Protein AF-A0A943PST2-F1 (afdb_monomer)

Solvent-accessible surface area (backbone atoms only — not comparable to full-atom values): 28999 Å² total; per-residue (Å²): 143,70,75,73,58,58,58,50,50,53,55,52,50,64,72,76,53,78,81,48,77,66,76,72,55,79,81,73,74,93,65,94,68,77,93,74,81,66,88,48,48,6,62,93,48,73,35,78,47,81,49,86,45,69,42,80,35,50,28,64,46,59,39,78,97,78,42,80,51,25,25,21,29,31,30,19,24,73,52,20,34,25,42,39,39,29,70,20,40,35,39,33,35,71,34,88,84,61,71,88,46,56,31,43,26,41,30,37,31,29,59,52,6,37,38,42,40,34,28,60,31,37,38,39,54,38,77,42,66,59,64,27,21,41,29,46,33,39,31,32,32,13,44,36,41,33,49,28,29,42,33,42,39,45,38,20,41,37,10,42,37,27,51,38,40,23,26,56,54,5,39,38,38,31,64,25,34,38,47,39,35,41,41,25,44,51,7,40,34,38,36,37,30,28,23,48,28,4,26,41,40,31,54,25,38,34,39,40,39,39,36,21,33,43,18,37,43,29,44,34,32,33,42,64,5,65,66,14,37,39,38,33,56,20,39,39,38,40,39,40,38,46,21,50,74,21,59,41,54,38,30,42,30,38,33,18,25,10,38,38,40,34,50,18,37,37,39,40,40,39,39,37,35,19,49,64,20,71,38,55,31,27,52,32,37,30,41,40,48,77,82,56,95,36,50,10,38,41,39,39,50,9,58,40,37,37,42,36,39,38,34,78,15,59,13,52,22,42,36,42,28,36,35,14,27,6,27,68,9,32,34,38,40,61,19,48,34,38,40,39,40,40,39,29,49,24,32,45,30,41,34,46,34,38,14,22,29,43,3,29,39,39,35,37,70,79,16,36,39,40,36,39,36,36,36,51,17,78,44,68,82,16,40,30,26,34,33,38,25,29,55,36,100,44,19,14,3,24,36,41,34,35,14,30,36,41,32,36,15,39,24,42,18,6,38,6,22,26,32,39,32,43,28,55,81,78,40,80,46,76,86,32,18,38,37,38,34,48,26,38,37,38,29,40,11,25,6,66,60,15,30,5,28,28,34,41,19,23,14,62,43,8,34,37,40,33,50,20,38,34,39,32,40,10,36,10,14,53,22,6,32,15,36,36,13,24,41,19,0,28,38,37,38,41,13,44,41,36,38,28,32,6,31,7,77,62,14,34,3,29,10,31,37,9,36,16,70,52,34,40,25,36,7,29,35,37,39,37,36,98,73,10,46,40,36,39,28,26,5,37,7,29,26,45,6,22,16,35,38,22,36,16,43,65,26,80,70,80,64,69,76,21,21,6,26,38,41,35,29,24,43,31,34,40,29,42,16,30,7,60,69,26,44,6,25,25,33,37,23,22,21,65,41,85,76,82,84,53,76,69,49,32,5,33,37,41,36,56,19,53,34,35,40,32,40,20,38,31,73,33,89,89,24,10,30,21,37,37,27,30,21,39,1,31,39,39,38,60,25,25,38,38,28,39,13,61,29,22,32,39,32,14,21,62,8,38,38,40,33,14,86,83,37,81,38,54,80,44,69,50,41,41,78,41,69,47,73,45,70,91,85,68,63,46,54,45,52,52,47,75,48,79,42,68,57,83,78,80,76,81,129

Mean predicted aligned error: 7.19 Å

Radius of gyration: 32.2 Å; Cα contacts (8 Å, |Δi|>4): 2619; chains: 1; bounding box: 85×55×104 Å

Foldseek 3Di:
DPPVVVVVVVVVVVVPDPPDCVVVVPPPPPDDDDDDPDQAEAEPAAHEEEEAEEAEFEFDDADPVPDRLETERHEYEQQHEYHAEYAAEYEYEYDPPRPPHQETEHYEYYHAYEYEHEYAAYEYDEEEEDAYAYEDYAEYNYEAHYRYEYEYEHYYAAYEYEDAHWEQLYEHEAQEEYHYEYYYANYEYAYAEYAHQGEAEYQEEYAYEYEYAAHEYEQHYAENNQAYEYYYNEEYHYEYEYHQQYAEEYEDEEWELYEYEDQAEYHHEYEAAYQAYAHEYEDAHFDYAPPDPGETEYEDNHQEYETEYEYPYAYAYAYEYHEFAAPPTEYEAEHQEYEFEYAHLHYQEAENEEFEHAGEYEYDANHEYEEHAEHAHPDQNREYEDYEWQYDPQFITYYYYQYEYEYEFEYAHHEWEHYHQYHEARHPDLQHREAEDNEEYHYHTEYNEYEYEYYEFEDQSHEYEAEAAYAFATEEAAEWEFYEWEQQHEYEHAHQHYHFETAYNHYEWEREEQEHPQHQANTEYEAHDPNHAEHEFYWEYQEETERYYFEAAAHPDDHRPFGGEYEYAHQEYEFHWEYEHAATEHYAFENHAQDDPDPRRGHEYEARHQYYEHAFDYNDPPRTEYAHWEQQTEYYHQHAYATHTQANYEYFRATEYAYNVVQPHHYHRNHHHDLDDDCVPRNTGSDYYHHDRHNDDPPDD

Structure (mmCIF, N/CA/C/O backbone):
data_AF-A0A943PST2-F1
#
_entry.id   AF-A0A943PST2-F1
#
loop_
_atom_site.group_PDB
_atom_site.id
_atom_site.type_symbol
_atom_site.label_atom_id
_atom_site.label_alt_id
_atom_site.label_comp_id
_atom_site.label_asym_id
_atom_site.label_entity_id
_atom_site.label_seq_id
_atom_site.pdbx_PDB_ins_code
_atom_site.Cartn_x
_atom_site.Cartn_y
_atom_site.Cartn_z
_atom_site.occupancy
_atom_site.B_iso_or_equiv
_atom_site.auth_seq_id
_atom_site.auth_comp_id
_atom_site.auth_asym_id
_atom_site.auth_atom_id
_atom_site.pdbx_PDB_model_num
ATOM 1 N N . MET A 1 1 ? 41.204 11.199 16.533 1.00 46.84 1 MET A N 1
ATOM 2 C CA . MET A 1 1 ? 39.914 11.048 15.817 1.00 46.84 1 MET A CA 1
ATOM 3 C C . MET A 1 1 ? 39.869 11.779 14.454 1.00 46.84 1 MET A C 1
ATOM 5 O O . MET A 1 1 ? 38.798 12.165 14.018 1.00 46.84 1 MET A O 1
ATOM 9 N N . LYS A 1 2 ? 41.003 11.948 13.743 1.00 39.62 2 LYS A N 1
ATOM 10 C CA . LYS A 1 2 ? 41.051 12.544 12.382 1.00 39.62 2 LYS A CA 1
ATOM 11 C C . LYS A 1 2 ? 41.578 11.593 11.293 1.00 39.62 2 LYS A C 1
ATOM 13 O O . LYS A 1 2 ? 41.374 11.854 10.119 1.00 39.62 2 LYS A O 1
ATOM 18 N N . HIS A 1 3 ? 42.189 10.465 11.665 1.00 40.97 3 HIS A N 1
ATOM 19 C CA . HIS A 1 3 ? 42.867 9.571 10.715 1.00 40.97 3 HIS A CA 1
ATOM 20 C C . HIS A 1 3 ? 41.954 8.500 10.073 1.00 40.97 3 HIS A C 1
ATOM 22 O O . HIS A 1 3 ? 42.287 7.950 9.032 1.00 40.97 3 HIS A O 1
ATOM 28 N N . ASN A 1 4 ? 40.760 8.256 10.632 1.00 44.34 4 ASN A N 1
ATOM 29 C CA . ASN A 1 4 ? 39.828 7.227 10.134 1.00 44.34 4 ASN A CA 1
ATOM 30 C C . ASN A 1 4 ? 38.747 7.758 9.172 1.00 44.34 4 ASN A C 1
ATOM 32 O O . ASN A 1 4 ? 38.025 6.970 8.569 1.00 44.34 4 ASN A O 1
ATOM 36 N N . ILE A 1 5 ? 38.637 9.080 9.004 1.00 47.91 5 ILE A N 1
ATOM 37 C CA . ILE A 1 5 ? 37.681 9.699 8.068 1.00 47.91 5 ILE A CA 1
ATOM 38 C C . ILE A 1 5 ? 38.309 9.824 6.672 1.00 47.91 5 ILE A C 1
ATOM 40 O O . ILE A 1 5 ? 37.651 9.573 5.665 1.00 47.91 5 ILE A O 1
ATOM 44 N N . GLU A 1 6 ? 39.611 10.107 6.599 1.00 39.59 6 GLU A N 1
ATOM 45 C CA . GLU A 1 6 ? 40.331 10.282 5.333 1.00 39.59 6 GLU A CA 1
ATOM 46 C C . GLU A 1 6 ? 40.478 8.974 4.536 1.00 39.59 6 GLU A C 1
ATOM 48 O O . GLU A 1 6 ? 40.394 8.975 3.308 1.00 39.59 6 GLU A O 1
ATOM 53 N N . SER A 1 7 ? 40.647 7.841 5.225 1.00 44.50 7 SER A N 1
ATOM 54 C CA . SER A 1 7 ? 40.729 6.519 4.594 1.00 44.50 7 SER A CA 1
ATOM 55 C C . SER A 1 7 ? 39.366 6.025 4.097 1.00 44.50 7 SER A C 1
ATOM 57 O O . SER A 1 7 ? 39.300 5.363 3.061 1.00 44.50 7 SER A O 1
ATOM 59 N N . SER A 1 8 ? 38.271 6.408 4.764 1.00 51.62 8 SER A N 1
ATOM 60 C CA . SER A 1 8 ? 36.902 6.105 4.329 1.00 51.62 8 SER A CA 1
ATOM 61 C C . SER A 1 8 ? 36.482 6.963 3.129 1.00 51.62 8 SER A C 1
ATOM 63 O O . SER A 1 8 ? 35.953 6.434 2.152 1.00 51.62 8 SER A O 1
ATOM 65 N N . LEU A 1 9 ? 36.827 8.257 3.127 1.00 43.56 9 LEU A N 1
ATOM 66 C CA . LEU A 1 9 ? 36.549 9.167 2.010 1.00 43.56 9 LEU A CA 1
ATOM 67 C C . LEU A 1 9 ? 37.374 8.812 0.759 1.00 43.56 9 LEU A C 1
ATOM 69 O O . LEU A 1 9 ? 36.840 8.798 -0.347 1.00 43.56 9 LEU A O 1
ATOM 73 N N . LYS A 1 10 ? 38.648 8.414 0.919 1.00 45.69 10 LYS A N 1
ATOM 74 C CA . LYS A 1 10 ? 39.479 7.886 -0.183 1.00 45.69 10 LYS A CA 1
ATOM 75 C C . LYS A 1 10 ? 38.981 6.532 -0.703 1.00 45.69 10 LYS A C 1
ATOM 77 O O . LYS A 1 10 ? 39.106 6.270 -1.897 1.00 45.69 10 LYS A O 1
ATOM 82 N N . ARG A 1 11 ? 38.388 5.683 0.148 1.00 49.38 11 ARG A N 1
ATOM 83 C CA . ARG A 1 11 ? 37.755 4.416 -0.272 1.00 49.38 11 ARG A CA 1
ATOM 84 C C . ARG A 1 11 ? 36.423 4.643 -0.998 1.00 49.38 11 ARG A C 1
ATOM 86 O O . ARG A 1 11 ? 36.105 3.884 -1.907 1.00 49.38 11 ARG A O 1
ATOM 93 N N . PHE A 1 12 ? 35.688 5.695 -0.634 1.00 41.00 12 PHE A N 1
ATOM 94 C CA . PHE A 1 12 ? 34.451 6.121 -1.294 1.00 41.00 12 PHE A CA 1
ATOM 95 C C . PHE A 1 12 ? 34.726 6.778 -2.660 1.00 41.00 12 PHE A C 1
ATOM 97 O O . PHE A 1 12 ? 34.128 6.392 -3.660 1.00 41.00 12 PHE A O 1
ATOM 104 N N . LEU A 1 13 ? 35.718 7.673 -2.744 1.00 43.53 13 LEU A N 1
ATOM 105 C CA . LEU A 1 13 ? 36.118 8.334 -3.994 1.00 43.53 13 LEU A CA 1
ATOM 106 C C . LEU A 1 13 ? 36.767 7.370 -5.004 1.00 43.53 13 LEU A C 1
ATOM 108 O O . LEU A 1 13 ? 36.491 7.464 -6.196 1.00 43.53 13 LEU A O 1
ATOM 112 N N . LYS A 1 14 ? 37.546 6.375 -4.550 1.00 43.94 14 LYS A N 1
ATOM 113 C CA . LYS A 1 14 ? 38.119 5.336 -5.434 1.00 43.94 14 LYS A CA 1
ATOM 114 C C . LYS A 1 14 ? 37.090 4.359 -6.018 1.00 43.94 14 LYS A C 1
ATOM 116 O O . LYS A 1 14 ? 37.432 3.631 -6.944 1.00 43.94 14 LYS A O 1
ATOM 121 N N . ARG A 1 15 ? 35.859 4.314 -5.492 1.00 45.72 15 ARG A N 1
ATOM 122 C CA . ARG A 1 15 ? 34.777 3.467 -6.028 1.00 45.72 15 ARG A CA 1
ATOM 123 C C . ARG A 1 15 ? 33.836 4.195 -6.992 1.00 45.72 15 ARG A C 1
ATOM 125 O O . ARG A 1 15 ? 33.179 3.510 -7.759 1.00 45.72 15 ARG A O 1
ATOM 132 N N . LYS A 1 16 ? 33.792 5.535 -6.991 1.00 40.50 16 LYS A N 1
ATOM 133 C CA . LYS A 1 16 ? 32.900 6.326 -7.868 1.00 40.50 16 LYS A CA 1
ATOM 134 C C . LYS A 1 16 ? 33.600 7.172 -8.931 1.00 40.50 16 LYS A C 1
ATOM 136 O O . LYS A 1 16 ? 32.932 7.837 -9.708 1.00 40.50 16 LYS A O 1
ATOM 141 N N . VAL A 1 17 ? 34.926 7.127 -9.009 1.00 38.25 17 VAL A N 1
ATOM 142 C CA . VAL A 1 17 ? 35.676 7.773 -10.089 1.00 38.25 17 VAL A CA 1
ATOM 143 C C . VAL A 1 17 ? 36.703 6.781 -10.621 1.00 38.25 17 VAL A C 1
ATOM 145 O O . VAL A 1 17 ? 37.873 6.789 -10.237 1.00 38.25 17 VAL A O 1
ATOM 148 N N . LYS A 1 18 ? 36.259 5.883 -11.505 1.00 35.84 18 LYS A N 1
ATOM 149 C CA . LYS A 1 18 ? 37.167 5.303 -12.493 1.00 35.84 18 LYS A CA 1
ATOM 150 C C . LYS A 1 18 ? 37.301 6.345 -13.599 1.00 35.84 18 LYS A C 1
ATOM 152 O O . LYS A 1 18 ? 36.542 6.323 -14.557 1.00 35.84 18 LYS A O 1
ATOM 157 N N . ILE A 1 19 ? 38.278 7.242 -13.479 1.00 39.84 19 ILE A N 1
ATOM 158 C CA . ILE A 1 19 ? 38.891 7.787 -14.694 1.00 39.84 19 ILE A CA 1
ATOM 159 C C . ILE A 1 19 ? 39.623 6.588 -15.293 1.00 39.84 19 ILE A C 1
ATOM 161 O O . ILE A 1 19 ? 40.726 6.238 -14.874 1.00 39.84 19 ILE A O 1
ATOM 165 N N . THR A 1 20 ? 38.934 5.849 -16.158 1.00 38.41 20 THR A N 1
ATOM 166 C CA . THR A 1 20 ? 39.547 4.789 -16.946 1.00 38.41 20 THR A CA 1
ATOM 167 C C . THR A 1 20 ? 40.618 5.430 -17.819 1.00 38.41 20 THR A C 1
ATOM 169 O O . THR A 1 20 ? 40.486 6.571 -18.260 1.00 38.41 20 THR A O 1
ATOM 172 N N . MET A 1 21 ? 41.699 4.699 -18.083 1.00 30.50 21 MET A N 1
ATOM 173 C CA . MET A 1 21 ? 42.796 5.153 -18.947 1.00 30.50 21 MET 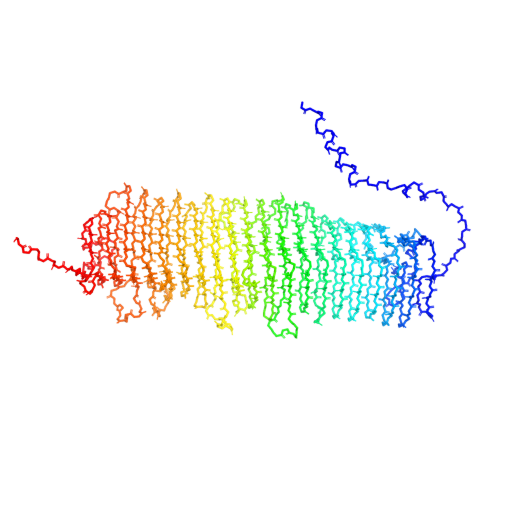A CA 1
ATOM 174 C C . MET A 1 21 ? 42.312 5.601 -20.348 1.00 30.50 21 MET A C 1
ATOM 176 O O . MET A 1 21 ? 43.048 6.285 -21.050 1.00 30.50 21 MET A O 1
ATOM 180 N N . GLY A 1 22 ? 41.066 5.281 -20.729 1.00 38.69 22 GLY A N 1
ATOM 181 C CA . GLY A 1 22 ? 40.376 5.812 -21.908 1.00 38.69 22 GLY A CA 1
ATOM 182 C C . GLY A 1 22 ? 40.150 7.332 -21.892 1.00 38.69 22 GLY A C 1
ATOM 183 O O . GLY A 1 22 ? 40.214 7.950 -22.949 1.00 38.69 22 GLY A O 1
ATOM 184 N N . PHE A 1 23 ? 40.017 7.972 -20.721 1.00 37.16 23 PHE A N 1
ATOM 185 C CA . PHE A 1 23 ? 39.870 9.436 -20.623 1.00 37.16 23 PHE A CA 1
ATOM 186 C C . PHE A 1 23 ? 41.143 10.190 -21.055 1.00 37.16 23 PHE A C 1
ATOM 188 O O . PHE A 1 23 ? 41.085 11.355 -21.436 1.00 37.16 23 PHE A O 1
ATOM 195 N N . VAL A 1 24 ? 42.305 9.525 -21.030 1.00 32.44 24 VAL A N 1
ATOM 196 C CA . VAL A 1 24 ? 43.597 10.108 -21.437 1.00 32.44 24 VAL A CA 1
ATOM 197 C C . VAL A 1 24 ? 43.930 9.811 -22.909 1.00 32.44 24 VAL A C 1
ATOM 199 O O . VAL A 1 24 ? 44.801 10.461 -23.481 1.00 32.44 24 VAL A O 1
ATOM 202 N N . VAL A 1 25 ? 43.208 8.904 -23.579 1.00 38.59 25 VAL A N 1
ATOM 203 C CA . VAL A 1 25 ? 43.474 8.541 -24.989 1.00 38.59 25 VAL A CA 1
ATOM 204 C C . VAL A 1 25 ? 42.583 9.303 -25.986 1.00 38.59 25 VAL A C 1
ATOM 206 O O . VAL A 1 25 ? 42.890 9.348 -27.174 1.00 38.59 25 VAL A O 1
ATOM 209 N N . ALA A 1 26 ? 41.558 10.026 -25.528 1.00 38.25 26 ALA A N 1
ATOM 210 C CA . ALA A 1 26 ? 40.689 10.825 -26.402 1.00 38.25 26 ALA A CA 1
ATOM 211 C C . ALA A 1 26 ? 41.362 12.063 -27.047 1.00 38.25 26 ALA A C 1
ATOM 213 O O . ALA A 1 26 ? 40.758 12.700 -27.906 1.00 38.25 26 ALA A O 1
ATOM 214 N N . PHE A 1 27 ? 42.609 12.402 -26.689 1.00 37.66 27 PHE A N 1
ATOM 215 C CA . PHE A 1 27 ? 43.310 13.584 -27.220 1.00 37.66 27 PHE A CA 1
ATOM 216 C C . PHE A 1 27 ? 44.485 13.308 -28.172 1.00 37.66 27 PHE A C 1
ATOM 218 O O . PHE A 1 27 ? 45.153 14.256 -28.579 1.00 37.66 27 PHE A O 1
ATOM 225 N N . LEU A 1 28 ? 44.739 12.061 -28.591 1.00 35.50 28 LEU A N 1
ATOM 226 C CA . LEU A 1 28 ? 45.884 11.745 -29.464 1.00 35.50 28 LEU A CA 1
ATOM 227 C C . LEU A 1 28 ? 45.579 10.732 -30.579 1.00 35.50 28 LEU A C 1
ATOM 229 O O . LEU A 1 28 ? 46.338 9.796 -30.804 1.00 35.50 28 LEU A O 1
ATOM 233 N N . ILE A 1 29 ? 44.509 10.960 -31.346 1.00 43.06 29 ILE A N 1
ATOM 234 C CA . ILE A 1 29 ? 44.388 10.408 -32.707 1.00 43.06 29 ILE A CA 1
ATOM 235 C C . ILE A 1 29 ? 43.911 11.521 -33.650 1.00 43.06 29 ILE A C 1
ATOM 237 O O . ILE A 1 29 ? 42.763 11.566 -34.079 1.00 43.06 29 ILE A O 1
ATOM 241 N N . THR A 1 30 ? 44.812 12.440 -34.006 1.00 40.12 30 THR A N 1
ATOM 242 C CA . THR A 1 30 ? 44.698 13.190 -35.268 1.00 40.12 30 THR A CA 1
ATOM 243 C C . THR A 1 30 ? 45.254 12.317 -36.388 1.00 40.12 30 THR A C 1
ATOM 245 O O . THR A 1 30 ? 46.334 12.562 -36.920 1.00 40.12 30 THR A O 1
ATOM 248 N N . GLY A 1 31 ? 44.535 11.240 -36.683 1.00 34.22 31 GLY A N 1
ATOM 249 C CA . GLY A 1 31 ? 44.651 10.511 -37.935 1.00 34.22 31 GLY A CA 1
ATOM 250 C C . GLY A 1 31 ? 43.497 10.947 -38.822 1.00 34.22 31 GLY A C 1
ATOM 251 O O . GLY A 1 31 ? 42.341 10.702 -38.493 1.00 34.22 31 GLY A O 1
ATOM 252 N N . THR A 1 32 ? 43.800 11.638 -39.914 1.00 39.03 32 THR A N 1
ATOM 253 C CA . THR A 1 32 ? 42.862 11.940 -40.996 1.00 39.03 32 THR A CA 1
ATOM 254 C C . THR A 1 32 ? 42.313 10.630 -41.562 1.00 39.03 32 THR A C 1
ATOM 256 O O . THR A 1 32 ? 42.963 9.974 -42.371 1.00 39.03 32 THR A O 1
ATOM 259 N N . VAL A 1 33 ? 41.112 10.247 -41.132 1.00 36.50 33 VAL A N 1
ATOM 260 C CA . VAL A 1 33 ? 40.301 9.210 -41.776 1.00 36.50 33 VAL A CA 1
ATOM 261 C C . VAL A 1 33 ? 39.181 9.937 -42.506 1.00 36.50 33 VAL A C 1
ATOM 263 O O . VAL A 1 33 ? 38.533 10.814 -41.933 1.00 36.50 33 VAL A O 1
ATOM 266 N N . GLY A 1 34 ? 39.035 9.642 -43.797 1.00 29.72 34 GLY A N 1
ATOM 267 C CA . GLY A 1 34 ? 38.039 10.257 -44.665 1.00 29.72 34 GLY A CA 1
ATOM 268 C C . GLY A 1 34 ? 36.630 10.165 -44.083 1.00 29.72 34 GLY A C 1
ATOM 269 O O . GLY A 1 34 ? 36.307 9.238 -43.344 1.00 29.72 34 GLY A O 1
ATOM 270 N N . PHE A 1 35 ? 35.807 11.154 -44.422 1.00 37.34 35 PHE A N 1
ATOM 271 C CA . PHE A 1 35 ? 34.372 11.144 -44.169 1.00 37.34 35 PHE A CA 1
ATOM 272 C C . PHE A 1 35 ? 33.778 9.822 -44.685 1.00 37.34 35 PHE A C 1
ATOM 274 O O . PHE A 1 35 ? 33.760 9.599 -45.894 1.00 37.34 35 PHE A O 1
ATOM 281 N N . ALA A 1 36 ? 33.346 8.940 -43.783 1.00 35.25 36 ALA A N 1
ATOM 282 C CA . ALA A 1 36 ? 32.638 7.714 -44.129 1.00 35.25 36 ALA A CA 1
ATOM 283 C C . ALA A 1 36 ? 31.144 7.929 -43.861 1.00 35.25 36 ALA A C 1
ATOM 285 O O . ALA A 1 36 ? 30.720 8.072 -42.714 1.00 35.25 36 ALA A O 1
ATOM 286 N N . GLU A 1 37 ? 30.356 8.006 -44.930 1.00 39.44 37 GLU A N 1
ATOM 287 C CA . GLU A 1 37 ? 28.913 7.786 -44.876 1.00 39.44 37 GLU A CA 1
ATOM 288 C C . GLU A 1 37 ? 28.615 6.376 -44.320 1.00 39.44 37 GLU A C 1
ATOM 290 O O . GLU A 1 37 ? 29.196 5.399 -44.776 1.00 39.44 37 GLU A O 1
ATOM 295 N N . ALA A 1 38 ? 27.659 6.274 -43.390 1.00 53.97 38 ALA A N 1
ATOM 296 C CA . ALA A 1 38 ? 26.745 5.134 -43.216 1.00 53.97 38 ALA A CA 1
ATOM 297 C C . ALA A 1 38 ? 27.306 3.699 -43.003 1.00 53.97 38 ALA A C 1
ATOM 299 O O . ALA A 1 38 ? 26.662 2.738 -43.420 1.00 53.97 38 ALA A O 1
ATOM 300 N N . ASP A 1 39 ? 28.426 3.492 -42.299 1.00 75.25 39 ASP A N 1
ATOM 301 C CA . ASP A 1 39 ? 28.937 2.120 -42.058 1.00 75.25 39 ASP A CA 1
ATOM 302 C C . ASP A 1 39 ? 28.045 1.253 -41.138 1.00 75.25 39 ASP A C 1
ATOM 304 O O . ASP A 1 39 ? 28.097 0.025 -41.202 1.00 75.25 39 ASP A O 1
ATOM 308 N N . TYR A 1 40 ? 27.213 1.867 -40.288 1.00 91.38 40 TYR A N 1
ATOM 309 C CA . TYR A 1 40 ? 26.384 1.162 -39.294 1.00 91.38 40 TYR A CA 1
ATOM 310 C C . TYR A 1 40 ? 24.897 1.539 -39.372 1.00 91.38 40 TYR A C 1
ATOM 312 O O . TYR A 1 40 ? 24.183 1.454 -38.371 1.00 91.38 40 TYR A O 1
ATOM 320 N N . TYR A 1 41 ? 24.424 1.983 -40.541 1.00 93.12 41 TYR A N 1
ATOM 321 C CA . TYR A 1 41 ? 23.032 2.390 -40.734 1.00 93.12 41 TYR A CA 1
ATOM 322 C C . TYR A 1 41 ? 22.409 1.775 -41.994 1.00 93.12 41 TYR A C 1
ATOM 324 O O . TYR A 1 41 ? 22.777 2.130 -43.113 1.00 93.12 41 TYR A O 1
ATOM 332 N N . ALA A 1 42 ? 21.457 0.855 -41.819 1.00 92.69 42 ALA A N 1
ATOM 333 C CA . ALA A 1 42 ? 20.779 0.166 -42.919 1.00 92.69 42 ALA A CA 1
ATOM 334 C C . ALA A 1 42 ? 19.481 0.883 -43.321 1.00 92.69 42 ALA A C 1
ATOM 336 O O . ALA A 1 42 ? 18.453 0.758 -42.658 1.00 92.69 42 ALA A O 1
ATOM 337 N N . LYS A 1 43 ? 19.528 1.642 -44.418 1.00 88.44 43 LYS A N 1
ATOM 338 C CA . LYS A 1 43 ? 18.377 2.410 -44.925 1.00 88.44 43 LYS A CA 1
ATOM 339 C C . LYS A 1 43 ? 17.922 2.002 -46.321 1.00 88.44 43 LYS A C 1
ATOM 341 O O . LYS A 1 43 ? 16.727 1.863 -46.549 1.00 88.44 43 LYS A O 1
ATOM 346 N N . ASP A 1 44 ? 18.869 1.906 -47.249 1.00 87.50 44 ASP A N 1
ATOM 347 C CA . ASP A 1 44 ? 18.600 1.615 -48.666 1.00 87.50 44 ASP A CA 1
ATOM 348 C C . ASP A 1 44 ? 19.050 0.196 -49.053 1.00 87.50 44 ASP A C 1
ATOM 350 O O . ASP A 1 44 ? 18.790 -0.284 -50.156 1.00 87.50 44 ASP A O 1
ATOM 354 N N . LYS A 1 45 ? 19.793 -0.452 -48.153 1.00 90.25 45 LYS A N 1
ATOM 355 C CA . LYS A 1 45 ? 20.334 -1.801 -48.281 1.00 90.25 45 LYS A CA 1
ATOM 356 C C . LYS A 1 45 ? 20.596 -2.376 -46.895 1.00 90.25 45 LYS A C 1
ATOM 358 O O . LYS A 1 45 ? 20.771 -1.625 -45.933 1.00 90.25 45 LYS A O 1
ATOM 363 N N . GLU A 1 46 ? 20.714 -3.695 -46.842 1.00 95.19 46 GLU A N 1
ATOM 364 C CA . GLU A 1 46 ? 21.159 -4.392 -45.639 1.00 95.19 46 GLU A CA 1
ATOM 365 C C . GLU A 1 46 ? 22.606 -4.029 -45.301 1.00 95.19 46 GLU A C 1
ATOM 367 O O . GLU A 1 46 ? 23.444 -3.834 -46.189 1.00 95.19 46 GLU A O 1
ATOM 372 N N . VAL A 1 47 ? 22.898 -3.968 -44.004 1.00 95.12 47 VAL A N 1
ATOM 373 C CA . VAL A 1 47 ? 24.244 -3.749 -43.475 1.00 95.12 47 VAL A CA 1
ATOM 374 C C . VAL A 1 47 ? 24.658 -4.980 -42.683 1.00 95.12 47 VAL A C 1
ATOM 376 O O . VAL A 1 47 ? 23.975 -5.396 -41.751 1.00 95.12 47 VAL A O 1
ATOM 379 N N . SER A 1 48 ? 25.802 -5.556 -43.035 1.00 95.38 48 SER A N 1
ATOM 380 C CA . SER A 1 48 ? 26.423 -6.643 -42.282 1.00 95.38 48 SER A CA 1
ATOM 381 C C . SER A 1 48 ? 27.870 -6.276 -41.997 1.00 95.38 48 SER A C 1
ATOM 383 O O . SER A 1 48 ? 28.640 -6.029 -42.925 1.00 95.38 48 SER A O 1
ATOM 385 N N . VAL A 1 49 ? 28.232 -6.225 -40.719 1.00 94.12 49 VAL A N 1
ATOM 386 C CA . VAL A 1 49 ? 29.572 -5.864 -40.260 1.00 94.12 49 VAL A CA 1
ATOM 387 C C . VAL A 1 49 ? 30.055 -6.898 -39.256 1.00 94.12 49 VAL A C 1
ATOM 389 O O . VAL A 1 49 ? 29.386 -7.168 -38.261 1.00 94.12 49 VAL A O 1
ATOM 392 N N . GLU A 1 50 ? 31.247 -7.435 -39.497 1.00 95.31 50 GLU A N 1
ATOM 393 C CA . GLU A 1 50 ? 31.934 -8.352 -38.594 1.00 95.31 50 GLU A CA 1
ATOM 394 C C . GLU A 1 50 ? 33.356 -7.841 -38.337 1.00 95.31 50 GLU A C 1
ATOM 396 O O . GLU A 1 50 ? 34.110 -7.582 -39.278 1.00 95.31 50 GLU A O 1
ATOM 401 N N . LYS A 1 51 ? 33.712 -7.646 -37.064 1.00 92.81 51 LYS A N 1
ATOM 402 C CA . LYS A 1 51 ? 35.029 -7.156 -36.634 1.00 92.81 51 LYS A CA 1
ATOM 403 C C . LYS A 1 51 ? 35.559 -7.954 -35.445 1.00 92.81 51 LYS A C 1
ATOM 405 O O . LYS A 1 51 ? 34.804 -8.568 -34.702 1.00 92.81 51 LYS A O 1
ATOM 410 N N . ALA A 1 52 ? 36.871 -7.923 -35.245 1.00 94.00 52 ALA A N 1
ATOM 411 C CA . ALA A 1 52 ? 37.536 -8.558 -34.105 1.00 94.00 52 ALA A CA 1
ATOM 412 C C . ALA A 1 52 ? 38.246 -7.523 -33.207 1.00 94.00 52 ALA A C 1
ATOM 414 O O . ALA A 1 52 ? 39.317 -7.782 -32.664 1.00 94.00 52 ALA A O 1
ATOM 415 N N . GLU A 1 53 ? 37.681 -6.318 -33.111 1.00 93.06 53 GLU A N 1
ATOM 416 C CA . GLU A 1 53 ? 38.272 -5.147 -32.452 1.00 93.06 53 GLU A CA 1
ATOM 417 C C . GLU A 1 53 ? 37.191 -4.226 -31.872 1.00 93.06 53 GLU A C 1
ATOM 419 O O . GLU A 1 53 ? 36.006 -4.355 -32.194 1.00 93.06 53 GLU A O 1
ATOM 424 N N . ASP A 1 54 ? 37.596 -3.273 -31.034 1.00 94.50 54 ASP A N 1
ATOM 425 C CA . ASP A 1 54 ? 36.688 -2.247 -30.525 1.00 94.50 54 ASP A CA 1
ATOM 426 C C . ASP A 1 54 ? 36.167 -1.353 -31.663 1.00 94.50 54 ASP A C 1
ATOM 428 O O . ASP A 1 54 ? 36.902 -0.956 -32.569 1.00 94.50 54 ASP A O 1
ATOM 432 N N . ILE A 1 55 ? 34.887 -0.993 -31.592 1.00 95.19 55 ILE A N 1
ATOM 433 C CA . ILE A 1 55 ? 34.220 -0.094 -32.535 1.00 95.19 55 ILE A CA 1
ATOM 434 C C . ILE A 1 55 ? 33.892 1.209 -31.817 1.00 95.19 55 ILE A C 1
ATOM 436 O O . ILE A 1 55 ? 33.253 1.197 -30.771 1.00 95.19 55 ILE A O 1
ATOM 440 N N . THR A 1 56 ? 34.249 2.344 -32.414 1.00 94.56 56 THR A N 1
ATOM 441 C CA . THR A 1 56 ? 33.734 3.655 -31.994 1.00 94.56 56 THR A CA 1
ATOM 442 C C . THR A 1 56 ? 32.685 4.116 -32.997 1.00 94.56 56 THR A C 1
ATOM 444 O O . THR A 1 56 ? 33.020 4.451 -34.134 1.00 94.56 56 THR A O 1
ATOM 447 N N . ALA A 1 57 ? 31.420 4.129 -32.581 1.00 93.81 57 ALA A N 1
ATOM 448 C CA . ALA A 1 57 ? 30.291 4.556 -33.398 1.00 93.81 57 ALA A CA 1
ATOM 449 C C . ALA A 1 57 ? 29.882 5.984 -33.002 1.00 93.81 57 ALA A C 1
ATOM 451 O O . ALA A 1 57 ? 29.555 6.260 -31.847 1.00 93.81 57 ALA A O 1
ATOM 452 N N . LYS A 1 58 ? 29.937 6.911 -33.961 1.00 93.69 58 LYS A N 1
ATOM 453 C CA . LYS A 1 58 ? 29.618 8.326 -33.736 1.00 93.69 58 LYS A CA 1
ATOM 454 C C . LYS A 1 58 ? 28.152 8.604 -34.036 1.00 93.69 58 LYS A C 1
ATOM 456 O O . LYS A 1 58 ? 27.655 8.197 -35.080 1.00 93.69 58 LYS A O 1
ATOM 461 N N . VAL A 1 59 ? 27.478 9.346 -33.161 1.00 93.69 59 VAL A N 1
ATOM 462 C CA . VAL A 1 59 ? 26.080 9.750 -33.367 1.00 93.69 59 VAL A CA 1
ATOM 463 C C . VAL A 1 59 ? 26.012 10.907 -34.367 1.00 93.69 59 VAL A C 1
ATOM 465 O O . VAL A 1 59 ? 26.045 12.068 -33.968 1.00 93.69 59 VAL A O 1
ATOM 468 N N . ASN A 1 60 ? 25.953 10.598 -35.664 1.00 91.19 60 ASN A N 1
ATOM 469 C CA . ASN A 1 60 ? 25.963 11.594 -36.747 1.00 91.19 60 ASN A CA 1
ATOM 470 C C . ASN A 1 60 ? 25.094 11.246 -37.964 1.00 91.19 60 ASN A C 1
ATOM 472 O O . ASN A 1 60 ? 25.022 12.035 -38.905 1.00 91.19 60 ASN A O 1
ATOM 476 N N . THR A 1 61 ? 24.407 10.103 -37.949 1.00 88.81 61 THR A N 1
ATOM 477 C CA . THR A 1 61 ? 23.574 9.674 -39.077 1.00 88.81 61 THR A CA 1
ATOM 478 C C . THR A 1 61 ? 22.128 10.117 -38.871 1.00 88.81 61 THR A C 1
ATOM 480 O O . THR A 1 61 ? 21.501 9.714 -37.893 1.00 88.81 61 THR A O 1
ATOM 483 N N . SER A 1 62 ? 21.588 10.953 -39.765 1.00 86.62 62 SER A N 1
ATOM 484 C CA . SER A 1 62 ? 20.200 11.433 -39.679 1.00 86.62 62 SER A CA 1
ATOM 485 C C . SER A 1 62 ? 19.185 10.295 -39.835 1.00 86.62 62 SER A C 1
ATOM 487 O O . SER A 1 62 ? 19.235 9.543 -40.806 1.00 86.62 62 SER A O 1
ATOM 489 N N . VAL A 1 63 ? 18.222 10.212 -38.914 1.00 81.88 63 VAL A N 1
ATOM 490 C CA . VAL A 1 63 ? 17.150 9.203 -38.920 1.00 81.88 63 VAL A CA 1
ATOM 491 C C . VAL A 1 63 ? 15.998 9.681 -39.791 1.00 81.88 63 VAL A C 1
ATOM 493 O O . VAL A 1 63 ? 15.192 10.520 -39.376 1.00 81.88 63 VAL A O 1
ATOM 496 N N . SER A 1 64 ? 15.917 9.163 -41.014 1.00 71.75 64 SER A N 1
ATOM 497 C CA . SER A 1 64 ? 15.046 9.762 -42.024 1.00 71.75 64 SER A CA 1
ATOM 498 C C . SER A 1 64 ? 13.562 9.434 -41.840 1.00 71.75 64 SER A C 1
ATOM 500 O O . SER A 1 64 ? 12.717 10.255 -42.189 1.00 71.75 64 SER A O 1
ATOM 502 N N . ALA A 1 65 ? 13.239 8.306 -41.201 1.00 70.56 65 ALA A N 1
ATOM 503 C CA . ALA A 1 65 ? 11.869 7.925 -40.855 1.00 70.56 65 ALA A CA 1
ATOM 504 C C . ALA A 1 65 ? 11.254 8.717 -39.678 1.00 70.56 65 ALA A C 1
ATOM 506 O O . ALA A 1 65 ? 10.077 8.538 -39.375 1.00 70.56 65 ALA A O 1
ATOM 507 N N . GLU A 1 66 ? 12.017 9.585 -39.004 1.00 74.81 66 GLU A N 1
ATOM 508 C CA . GLU A 1 66 ? 11.500 10.439 -37.929 1.00 74.81 66 GLU A CA 1
ATOM 509 C C . GLU A 1 66 ? 11.552 11.942 -38.273 1.00 74.81 66 GLU A C 1
ATOM 511 O O . GLU A 1 66 ? 10.509 12.574 -38.428 1.00 74.81 66 GLU A O 1
ATOM 516 N N . ASN A 1 67 ? 12.753 12.540 -38.317 1.00 73.12 67 ASN A N 1
ATOM 517 C CA . ASN A 1 67 ? 12.996 13.950 -38.658 1.00 73.12 67 ASN A CA 1
ATOM 518 C C . ASN A 1 67 ? 14.499 14.174 -38.927 1.00 73.12 67 ASN A C 1
ATOM 520 O O . ASN A 1 67 ? 15.344 13.576 -38.263 1.00 73.12 67 ASN A O 1
ATOM 524 N N . ASN A 1 68 ? 14.847 15.109 -39.815 1.00 78.06 68 ASN A N 1
ATOM 525 C CA . ASN A 1 68 ? 16.228 15.355 -40.253 1.00 78.06 68 ASN A CA 1
ATOM 526 C C . ASN A 1 68 ? 17.174 15.852 -39.139 1.00 78.06 68 ASN A C 1
ATOM 528 O O . ASN A 1 68 ? 18.387 15.705 -39.267 1.00 78.06 68 ASN A O 1
ATOM 532 N N . ASN A 1 69 ? 16.640 16.389 -38.033 1.00 87.56 69 ASN A N 1
ATOM 533 C CA . ASN A 1 69 ? 17.422 16.866 -36.879 1.00 87.56 69 ASN A CA 1
ATOM 534 C C . ASN A 1 69 ? 17.550 15.823 -35.752 1.00 87.56 69 ASN A C 1
ATOM 536 O O . ASN A 1 69 ? 17.761 16.181 -34.588 1.00 87.56 69 ASN A O 1
ATOM 540 N N . ARG A 1 70 ? 17.387 14.537 -36.071 1.00 93.12 70 ARG A N 1
ATOM 541 C CA . ARG A 1 70 ? 17.551 13.420 -35.136 1.00 93.12 70 ARG A CA 1
ATOM 542 C C . ARG A 1 70 ? 18.629 12.495 -35.660 1.00 93.12 70 ARG A C 1
ATOM 544 O O . ARG A 1 70 ? 18.590 12.128 -36.829 1.00 93.12 70 ARG A O 1
ATOM 551 N N . PHE A 1 71 ? 19.575 12.132 -34.805 1.00 94.56 71 PHE A N 1
ATOM 552 C CA . PHE A 1 71 ? 20.791 11.449 -35.237 1.00 94.56 71 PHE A CA 1
ATOM 553 C C . PHE A 1 71 ? 21.007 10.161 -34.462 1.00 94.56 71 PHE A C 1
ATOM 555 O O . PHE A 1 71 ? 20.680 10.090 -33.279 1.00 94.56 71 PHE A O 1
ATOM 562 N N . THR A 1 72 ? 21.576 9.160 -35.122 1.00 95.56 72 THR A N 1
ATOM 563 C CA . THR A 1 72 ? 21.935 7.874 -34.528 1.00 95.56 72 THR A CA 1
ATOM 564 C C . THR A 1 72 ? 23.388 7.499 -34.806 1.00 95.56 72 THR A C 1
ATOM 566 O O . THR A 1 72 ? 23.986 8.016 -35.754 1.00 95.56 72 THR A O 1
ATOM 569 N N . ALA A 1 73 ? 23.955 6.619 -33.975 1.00 95.75 73 ALA A N 1
ATOM 570 C CA . ALA A 1 73 ? 25.234 5.970 -34.254 1.00 95.75 73 ALA A CA 1
ATOM 571 C C . ALA A 1 73 ? 25.065 4.633 -34.990 1.00 95.75 73 ALA A C 1
ATOM 573 O O . ALA A 1 73 ? 25.867 4.316 -35.865 1.00 95.75 73 ALA A O 1
ATOM 574 N N . ILE A 1 74 ? 24.038 3.853 -34.640 1.00 96.75 74 ILE A N 1
ATOM 575 C CA . ILE A 1 74 ? 23.758 2.533 -35.217 1.00 96.75 74 ILE A CA 1
ATOM 576 C C . ILE A 1 74 ? 22.262 2.435 -35.497 1.00 96.75 74 ILE A C 1
ATOM 578 O O . ILE A 1 74 ? 21.448 2.746 -34.630 1.00 96.75 74 ILE A O 1
ATOM 582 N N . GLY A 1 75 ? 21.861 1.939 -36.662 1.00 95.62 75 GLY A N 1
ATOM 583 C CA . GLY A 1 75 ? 20.439 1.726 -36.878 1.00 95.62 75 GLY A CA 1
ATOM 584 C C . GLY A 1 75 ? 20.037 1.063 -38.176 1.00 95.62 75 GLY A C 1
ATOM 585 O O . GLY A 1 75 ? 20.865 0.676 -38.994 1.00 95.62 75 GLY A O 1
ATOM 586 N N . ALA A 1 76 ? 18.731 0.932 -38.343 1.00 95.62 76 ALA A N 1
ATOM 587 C CA . ALA A 1 76 ? 18.110 0.489 -39.575 1.00 95.62 76 ALA A CA 1
ATOM 588 C C . ALA A 1 76 ? 16.675 1.010 -39.673 1.00 95.62 76 ALA A C 1
ATOM 590 O O . ALA A 1 76 ? 16.011 1.244 -38.660 1.00 95.62 76 ALA A O 1
ATOM 591 N N . GLU A 1 77 ? 16.187 1.182 -40.896 1.00 94.00 77 GLU A N 1
ATOM 592 C CA . GLU A 1 77 ? 14.823 1.632 -41.150 1.00 94.00 77 GLU A CA 1
ATOM 593 C C . GLU A 1 77 ? 14.191 0.974 -42.385 1.00 94.00 77 GLU A C 1
ATOM 595 O O . GLU A 1 77 ? 14.860 0.311 -43.176 1.00 94.00 77 GLU A O 1
ATOM 600 N N . ASN A 1 78 ? 12.881 1.159 -42.567 1.00 91.06 78 ASN A N 1
ATOM 601 C CA . ASN A 1 78 ? 12.147 0.742 -43.769 1.00 91.06 78 ASN A CA 1
ATOM 602 C C . ASN A 1 78 ? 12.288 -0.754 -44.099 1.00 91.06 78 ASN A C 1
ATOM 604 O O . ASN A 1 78 ? 12.498 -1.118 -45.255 1.00 91.06 78 ASN A O 1
ATOM 608 N N . LYS A 1 79 ? 12.142 -1.621 -43.088 1.00 94.44 79 LYS A N 1
ATOM 609 C CA . LYS A 1 79 ? 12.252 -3.091 -43.190 1.00 94.44 79 LYS A CA 1
ATOM 610 C C . LYS A 1 79 ? 13.645 -3.637 -43.508 1.00 94.44 79 LYS A C 1
ATOM 612 O O . LYS A 1 79 ? 13.769 -4.840 -43.726 1.00 94.44 79 LYS A O 1
ATOM 617 N N . HIS A 1 80 ? 14.670 -2.792 -43.497 1.00 95.69 80 HIS A N 1
ATOM 618 C CA . HIS A 1 80 ? 16.047 -3.239 -43.654 1.00 95.69 80 HIS A CA 1
ATOM 619 C C . HIS A 1 80 ? 16.605 -3.830 -42.361 1.00 95.69 80 HIS A C 1
ATOM 621 O O . HIS A 1 80 ? 16.049 -3.702 -41.263 1.00 95.69 80 HIS A O 1
ATOM 627 N N . LYS A 1 81 ? 17.739 -4.490 -42.519 1.00 97.56 81 LYS A N 1
ATOM 628 C CA . LYS A 1 81 ? 18.428 -5.292 -41.542 1.00 97.56 81 LYS A CA 1
ATOM 629 C C . LYS A 1 81 ? 19.842 -4.779 -41.327 1.00 97.56 81 LYS A C 1
ATOM 631 O O . LYS A 1 81 ? 20.598 -4.557 -42.275 1.00 97.56 81 LYS A O 1
ATOM 636 N N . ILE A 1 82 ? 20.211 -4.679 -40.056 1.00 97.56 82 ILE A N 1
ATOM 637 C CA . ILE A 1 82 ? 21.595 -4.537 -39.624 1.00 97.56 82 ILE A CA 1
ATOM 638 C C . ILE A 1 82 ? 22.021 -5.759 -38.806 1.00 97.56 82 ILE A C 1
ATOM 640 O O . ILE A 1 82 ? 21.420 -6.073 -37.781 1.00 97.56 82 ILE A O 1
ATOM 644 N N . ASP A 1 83 ? 23.074 -6.436 -39.258 1.00 97.94 83 ASP A N 1
ATOM 645 C CA . ASP A 1 83 ? 23.798 -7.456 -38.499 1.00 97.94 83 ASP A CA 1
ATOM 646 C C . ASP A 1 83 ? 25.181 -6.900 -38.140 1.00 97.94 83 ASP A C 1
ATOM 648 O O . ASP A 1 83 ? 26.050 -6.778 -39.000 1.00 97.94 83 ASP A O 1
ATOM 652 N N . LEU A 1 84 ? 25.395 -6.549 -36.874 1.00 97.81 84 LEU A N 1
ATOM 653 C CA . LEU A 1 84 ? 26.657 -5.999 -36.381 1.00 97.81 84 LEU A CA 1
ATOM 654 C C . LEU A 1 84 ? 27.250 -6.939 -35.337 1.00 97.81 84 LEU A C 1
ATOM 656 O O . LEU A 1 84 ? 26.692 -7.100 -34.256 1.00 97.81 84 LEU A O 1
ATOM 660 N N . THR A 1 85 ? 28.391 -7.546 -35.644 1.00 97.75 85 THR A N 1
ATOM 661 C CA . THR A 1 85 ? 29.102 -8.446 -34.733 1.00 97.75 85 THR A CA 1
ATOM 662 C C . THR A 1 85 ? 30.522 -7.954 -34.503 1.00 97.75 85 THR A C 1
ATOM 664 O O . THR A 1 85 ? 31.273 -7.715 -35.447 1.00 97.75 85 THR A O 1
ATOM 667 N N . THR A 1 86 ? 30.916 -7.830 -33.239 1.00 96.88 86 THR A N 1
ATOM 668 C CA . THR A 1 86 ? 32.317 -7.671 -32.861 1.00 96.88 86 THR A CA 1
ATOM 669 C C . THR A 1 86 ? 32.675 -8.491 -31.625 1.00 96.88 86 THR A C 1
ATOM 671 O O . THR A 1 86 ? 31.837 -8.719 -30.756 1.00 96.88 86 THR A O 1
ATOM 674 N N . THR A 1 87 ? 33.927 -8.940 -31.529 1.00 95.31 87 THR A N 1
ATOM 675 C CA . THR A 1 87 ? 34.472 -9.514 -30.287 1.00 95.31 87 THR A CA 1
ATOM 676 C C . THR A 1 87 ? 34.919 -8.446 -29.285 1.00 95.31 87 THR A C 1
ATOM 678 O O . THR A 1 87 ? 35.156 -8.772 -28.124 1.00 95.31 87 THR A O 1
ATOM 681 N N . GLY A 1 88 ? 35.085 -7.197 -29.733 1.00 95.31 88 GLY A N 1
ATOM 682 C CA . GLY A 1 88 ? 35.442 -6.050 -28.897 1.00 95.31 88 GLY A CA 1
ATOM 683 C C . GLY A 1 88 ? 34.228 -5.340 -28.293 1.00 95.31 88 GLY A C 1
ATOM 684 O O . GLY A 1 88 ? 33.095 -5.828 -28.340 1.00 95.31 88 GLY A O 1
ATOM 685 N N . ASN A 1 89 ? 34.475 -4.163 -27.728 1.00 97.75 89 ASN A N 1
ATOM 686 C CA . ASN A 1 89 ? 33.443 -3.262 -27.221 1.00 97.75 89 ASN A CA 1
ATOM 687 C C . ASN A 1 89 ? 32.914 -2.343 -28.331 1.00 97.75 89 ASN A C 1
ATOM 689 O O . ASN A 1 89 ? 33.642 -1.991 -29.258 1.00 97.75 89 ASN A O 1
ATOM 693 N N . ILE A 1 90 ? 31.669 -1.885 -28.208 1.00 98.31 90 ILE A N 1
ATOM 694 C CA . ILE A 1 90 ? 31.119 -0.793 -29.020 1.00 98.31 90 ILE A CA 1
ATOM 695 C C . ILE A 1 90 ? 31.016 0.450 -28.136 1.00 98.31 90 ILE A C 1
ATOM 697 O O . ILE A 1 90 ? 30.258 0.470 -27.175 1.00 98.31 90 ILE A O 1
ATOM 701 N N . ASN A 1 91 ? 31.753 1.504 -28.472 1.00 97.56 91 ASN A N 1
ATOM 702 C CA . ASN A 1 91 ? 31.712 2.794 -27.791 1.00 97.56 91 ASN A CA 1
ATOM 703 C C . ASN A 1 91 ? 30.873 3.778 -28.611 1.00 97.56 91 ASN A C 1
ATOM 705 O O . ASN A 1 91 ? 31.267 4.177 -29.709 1.00 97.56 91 ASN A O 1
ATOM 709 N N . ILE A 1 92 ? 29.717 4.164 -28.078 1.00 97.19 92 ILE A N 1
ATOM 710 C CA . ILE A 1 92 ? 28.809 5.139 -28.681 1.00 97.19 92 ILE A CA 1
ATOM 711 C C . ILE A 1 92 ? 29.129 6.513 -28.103 1.00 97.19 92 ILE A C 1
ATOM 713 O O . ILE A 1 92 ? 29.005 6.728 -26.896 1.00 97.19 92 ILE A O 1
ATOM 717 N N . VAL A 1 93 ? 29.527 7.438 -28.978 1.00 92.94 93 VAL A N 1
ATOM 718 C CA . VAL A 1 93 ? 29.957 8.791 -28.599 1.00 92.94 93 VAL A CA 1
ATOM 719 C C . VAL A 1 93 ? 29.268 9.856 -29.443 1.00 92.94 93 VAL A C 1
ATOM 721 O O . VAL A 1 93 ? 28.970 9.651 -30.624 1.00 92.94 93 VAL A O 1
ATOM 724 N N . ASN A 1 94 ? 29.055 11.030 -28.854 1.00 93.38 94 ASN A N 1
ATOM 725 C CA . ASN A 1 94 ? 28.535 12.176 -29.593 1.00 93.38 94 ASN A CA 1
ATOM 726 C C . ASN A 1 94 ? 29.521 12.631 -30.672 1.00 93.38 94 ASN A C 1
ATOM 728 O O . ASN A 1 94 ? 30.727 12.727 -30.435 1.00 93.38 94 ASN A O 1
ATOM 732 N N . ASP A 1 95 ? 29.000 12.964 -31.853 1.00 92.31 95 ASP A N 1
ATOM 733 C CA . ASP A 1 95 ? 29.797 13.610 -32.887 1.00 92.31 95 ASP A CA 1
ATOM 734 C C . ASP A 1 95 ? 29.749 15.137 -32.704 1.00 92.31 95 ASP A C 1
ATOM 736 O O . ASP A 1 95 ? 28.668 15.727 -32.785 1.00 92.31 95 ASP A O 1
ATOM 740 N N . PRO A 1 96 ? 30.890 15.815 -32.484 1.00 87.62 96 PRO A N 1
ATOM 741 C CA . PRO A 1 96 ? 30.918 17.265 -32.297 1.00 87.62 96 PRO A CA 1
ATOM 742 C C . PRO A 1 96 ? 30.508 18.054 -33.551 1.00 87.62 96 PRO A C 1
ATOM 744 O O . PRO A 1 96 ? 30.294 19.261 -33.461 1.00 87.62 96 PRO A O 1
ATOM 747 N N . THR A 1 97 ? 30.418 17.407 -34.718 1.00 89.12 97 THR A N 1
ATOM 748 C CA . THR A 1 97 ? 29.958 18.040 -35.962 1.00 89.12 97 THR A CA 1
ATOM 749 C C . THR A 1 97 ? 28.435 18.168 -36.042 1.00 89.12 97 THR A C 1
ATOM 751 O O . THR A 1 97 ? 27.935 18.992 -36.811 1.00 89.12 97 THR A O 1
ATOM 754 N N . VAL A 1 98 ? 27.684 17.416 -35.228 1.00 89.25 98 VAL A N 1
ATOM 755 C CA . VAL A 1 98 ? 26.224 17.533 -35.152 1.00 89.25 98 VAL A CA 1
ATOM 756 C C . VAL A 1 98 ? 25.855 18.797 -34.380 1.00 89.25 98 VAL A C 1
ATOM 758 O O . VAL A 1 98 ? 26.136 18.933 -33.191 1.00 89.25 98 VAL A O 1
ATOM 761 N N . THR A 1 99 ? 25.193 19.736 -35.057 1.00 88.06 99 THR A N 1
ATOM 762 C CA . THR A 1 99 ? 24.791 21.024 -34.476 1.00 88.06 99 THR A CA 1
ATOM 763 C C . THR A 1 99 ? 23.276 21.107 -34.304 1.00 88.06 99 THR A C 1
ATOM 765 O O . THR A 1 99 ? 22.516 20.686 -35.171 1.00 88.06 99 THR A O 1
ATOM 768 N N . ASN A 1 100 ? 22.835 21.650 -33.164 1.00 87.56 100 ASN A N 1
ATOM 769 C CA . ASN A 1 100 ? 21.422 21.839 -32.802 1.00 87.56 100 ASN A CA 1
ATOM 770 C C . ASN A 1 100 ? 20.506 20.601 -32.987 1.00 87.56 100 ASN A C 1
ATOM 772 O O . ASN A 1 100 ? 19.399 20.747 -33.518 1.00 87.56 100 ASN A O 1
ATOM 776 N N . PRO A 1 101 ? 20.918 19.388 -32.568 1.00 93.75 101 PRO A N 1
ATOM 777 C CA . PRO A 1 101 ? 20.061 18.214 -32.692 1.00 93.75 101 PRO A CA 1
ATOM 778 C C . PRO A 1 101 ? 18.820 18.335 -31.800 1.00 93.75 101 PRO A C 1
ATOM 780 O O . PRO A 1 101 ? 18.903 18.762 -30.647 1.00 93.75 101 PRO A O 1
ATOM 783 N N . GLU A 1 102 ? 17.669 17.884 -32.299 1.00 94.38 102 GLU A N 1
ATOM 784 C CA . GLU A 1 102 ? 16.485 17.681 -31.458 1.00 94.38 102 GLU A CA 1
ATOM 785 C C . GLU A 1 102 ? 16.727 16.490 -30.518 1.00 94.38 102 GLU A C 1
ATOM 787 O O . GLU A 1 102 ? 16.418 16.546 -29.324 1.00 94.38 102 GLU A O 1
ATOM 792 N N . ARG A 1 103 ? 17.278 15.397 -31.067 1.00 95.25 103 ARG A N 1
ATOM 793 C CA . ARG A 1 103 ? 17.464 14.115 -30.375 1.00 95.25 103 ARG A CA 1
ATOM 794 C C . ARG A 1 103 ? 18.707 13.398 -30.872 1.00 95.25 103 ARG A C 1
ATOM 796 O O . ARG A 1 103 ? 18.986 13.406 -32.071 1.00 95.25 103 ARG A O 1
ATOM 803 N N . LEU A 1 104 ? 19.395 12.737 -29.954 1.00 97.00 104 LEU A N 1
ATOM 804 C CA . LEU A 1 104 ? 20.503 11.838 -30.243 1.00 97.00 104 LEU A CA 1
ATOM 805 C C . LEU A 1 104 ? 20.161 10.430 -29.753 1.00 97.00 104 LEU A C 1
ATOM 807 O O . LEU A 1 104 ? 19.653 10.248 -28.642 1.00 97.00 104 LEU A O 1
ATOM 811 N N . TYR A 1 105 ? 20.456 9.446 -30.590 1.00 97.12 105 TYR A N 1
ATOM 812 C CA . TYR A 1 105 ? 20.217 8.034 -30.344 1.00 97.12 105 TYR A CA 1
ATOM 813 C C . TYR A 1 105 ? 21.530 7.263 -30.393 1.00 97.12 105 TYR A C 1
ATOM 815 O O . TYR A 1 105 ? 22.317 7.448 -31.318 1.00 97.12 105 TYR A O 1
ATOM 823 N N . GLY A 1 106 ? 21.748 6.347 -29.456 1.00 97.69 106 GLY A N 1
ATOM 824 C CA . GLY A 1 106 ? 22.817 5.368 -29.622 1.00 97.69 106 GLY A CA 1
ATOM 825 C C . GLY A 1 106 ? 22.463 4.374 -30.727 1.00 97.69 106 GLY A C 1
ATOM 826 O O . GLY A 1 106 ? 23.115 4.333 -31.768 1.00 97.69 106 GLY A O 1
ATOM 827 N N . ILE A 1 107 ? 21.371 3.640 -30.521 1.00 98.25 107 ILE A N 1
ATOM 828 C CA . ILE A 1 107 ? 20.824 2.649 -31.451 1.00 98.25 107 ILE A CA 1
ATOM 829 C C . ILE A 1 107 ? 19.382 3.031 -31.814 1.00 98.25 107 ILE A C 1
ATOM 831 O O . ILE A 1 107 ? 18.590 3.331 -30.918 1.00 98.25 107 ILE A O 1
ATOM 835 N N . VAL A 1 108 ? 19.015 2.996 -33.100 1.00 97.31 108 VAL A N 1
ATOM 836 C CA . VAL A 1 108 ? 17.629 3.218 -33.554 1.00 97.31 108 VAL A CA 1
ATOM 837 C C . VAL A 1 108 ? 17.177 2.211 -34.614 1.00 97.31 108 VAL A C 1
ATOM 839 O O . VAL A 1 108 ? 17.841 2.023 -35.630 1.00 97.31 108 VAL A O 1
ATOM 842 N N . LEU A 1 109 ? 16.024 1.579 -34.403 1.00 97.44 109 LEU A N 1
ATOM 843 C CA . LEU A 1 109 ? 15.361 0.736 -35.400 1.00 97.44 109 LEU A CA 1
ATOM 844 C C . LEU A 1 109 ? 13.935 1.241 -35.639 1.00 97.44 109 LEU A C 1
ATOM 846 O O . LEU A 1 109 ? 13.214 1.508 -34.675 1.00 97.44 109 LEU A O 1
ATOM 850 N N . ASN A 1 110 ? 13.536 1.385 -36.906 1.00 95.12 110 ASN A N 1
ATOM 851 C CA . ASN A 1 110 ? 12.229 1.937 -37.281 1.00 95.12 110 ASN A CA 1
ATOM 852 C C . ASN A 1 110 ? 11.581 1.215 -38.485 1.00 95.12 110 ASN A C 1
ATOM 854 O O . ASN A 1 110 ? 12.260 0.759 -39.402 1.00 95.12 110 ASN A O 1
ATOM 858 N N . GLY A 1 111 ? 10.248 1.157 -38.531 1.00 92.75 111 GLY A N 1
ATOM 859 C CA . GLY A 1 111 ? 9.494 0.845 -39.747 1.00 92.75 111 GLY A CA 1
ATOM 860 C C . GLY A 1 111 ? 9.636 -0.598 -40.234 1.00 92.75 111 GLY A C 1
ATOM 861 O O . GLY A 1 111 ? 9.828 -0.829 -41.429 1.00 92.75 111 GLY A O 1
ATOM 862 N N . GLY A 1 112 ? 9.550 -1.570 -39.329 1.00 95.25 112 GLY A N 1
ATOM 863 C CA . GLY A 1 112 ? 9.643 -3.001 -39.630 1.00 95.25 112 GLY A CA 1
ATOM 864 C C . GLY A 1 112 ? 11.071 -3.528 -39.740 1.00 95.25 112 GLY A C 1
ATOM 865 O O . GLY A 1 112 ? 11.265 -4.625 -40.260 1.00 95.25 112 GLY A O 1
ATOM 866 N N . ALA A 1 113 ? 12.068 -2.748 -39.320 1.00 97.75 113 ALA A N 1
ATOM 867 C CA . ALA A 1 113 ? 13.476 -3.101 -39.439 1.00 97.75 113 ALA A CA 1
ATOM 868 C C . ALA A 1 113 ? 13.885 -4.243 -38.491 1.00 97.75 113 ALA A C 1
ATOM 870 O O . ALA A 1 113 ? 13.171 -4.598 -37.548 1.00 97.75 113 ALA A O 1
ATOM 871 N N . THR A 1 114 ? 15.064 -4.818 -38.730 1.00 98.44 114 THR A N 1
ATOM 872 C CA . THR A 1 114 ? 15.667 -5.831 -37.851 1.00 98.44 114 THR A CA 1
ATOM 873 C C . THR A 1 114 ? 17.104 -5.457 -37.502 1.00 98.44 114 THR A C 1
ATOM 875 O O . THR A 1 114 ? 17.928 -5.265 -38.387 1.00 98.44 114 THR A O 1
ATOM 878 N N . GLY A 1 115 ? 17.438 -5.388 -36.217 1.00 98.38 115 GLY A N 1
ATOM 879 C CA . GLY A 1 115 ? 18.808 -5.180 -35.751 1.00 98.38 115 GLY A CA 1
ATOM 880 C C . GLY A 1 115 ? 19.293 -6.352 -34.913 1.00 98.38 115 GLY A C 1
ATOM 881 O O . GLY A 1 115 ? 18.707 -6.622 -33.870 1.00 98.38 115 GLY A O 1
ATOM 882 N N . ASN A 1 116 ? 20.368 -7.020 -35.328 1.00 98.50 116 ASN A N 1
ATOM 883 C CA . ASN A 1 116 ? 21.072 -8.015 -34.519 1.00 98.50 116 ASN A CA 1
ATOM 884 C C . ASN A 1 116 ? 22.469 -7.486 -34.193 1.00 98.50 116 ASN A C 1
ATOM 886 O O . ASN A 1 116 ? 23.309 -7.358 -35.082 1.00 98.50 116 ASN A O 1
ATOM 890 N N . ILE A 1 117 ? 22.718 -7.172 -32.923 1.00 98.69 117 ILE A N 1
ATOM 891 C CA . ILE A 1 117 ? 23.962 -6.539 -32.477 1.00 98.69 117 ILE A CA 1
ATOM 892 C C . ILE A 1 117 ? 24.630 -7.440 -31.441 1.00 98.69 117 ILE A C 1
ATOM 894 O O . ILE A 1 117 ? 24.037 -7.744 -30.411 1.00 98.69 117 ILE A O 1
ATOM 898 N N . THR A 1 118 ? 25.861 -7.871 -31.698 1.00 98.62 118 THR A N 1
ATOM 899 C CA . THR A 1 118 ? 26.662 -8.705 -30.792 1.00 98.62 118 THR A CA 1
ATOM 900 C C . THR A 1 118 ? 27.988 -8.010 -30.507 1.00 98.62 118 THR A C 1
ATOM 902 O O . THR A 1 118 ? 28.702 -7.640 -31.437 1.00 98.62 118 THR A O 1
ATOM 905 N N . ALA A 1 119 ? 28.307 -7.829 -29.228 1.00 98.25 119 ALA A N 1
ATOM 906 C CA . ALA A 1 119 ? 29.540 -7.197 -28.756 1.00 98.25 119 ALA A CA 1
ATOM 907 C C . ALA A 1 119 ? 29.877 -7.695 -27.346 1.00 98.25 119 ALA A C 1
ATOM 909 O O . ALA A 1 119 ? 28.991 -8.186 -26.643 1.00 98.25 119 ALA A O 1
ATOM 910 N N . ASN A 1 120 ? 31.118 -7.517 -26.888 1.00 95.75 120 ASN A N 1
ATOM 911 C CA . ASN A 1 120 ? 31.461 -7.789 -25.488 1.00 95.75 120 ASN A CA 1
ATOM 912 C C . ASN A 1 120 ? 30.692 -6.855 -24.531 1.00 95.75 120 ASN A C 1
ATOM 914 O O . ASN A 1 120 ? 30.045 -7.308 -23.588 1.00 95.75 120 ASN A O 1
ATOM 918 N N . GLU A 1 121 ? 30.707 -5.556 -24.820 1.00 98.06 121 GLU A N 1
ATOM 919 C CA . GLU A 1 121 ? 29.966 -4.524 -24.092 1.00 98.06 121 GLU A CA 1
ATOM 920 C C . GLU A 1 121 ? 29.623 -3.370 -25.045 1.00 98.06 121 GLU A C 1
ATOM 922 O O . GLU A 1 121 ? 30.410 -3.048 -25.940 1.00 98.06 121 GLU A O 1
ATOM 927 N N . ILE A 1 122 ? 28.457 -2.746 -24.864 1.00 98.75 122 ILE A N 1
ATOM 928 C CA . ILE A 1 122 ? 28.062 -1.517 -25.557 1.00 98.75 122 ILE A CA 1
ATOM 929 C C . ILE A 1 122 ? 28.029 -0.379 -24.536 1.00 98.75 122 ILE A C 1
ATOM 931 O O . ILE A 1 122 ? 27.179 -0.346 -23.645 1.00 98.75 122 ILE A O 1
ATOM 935 N N . ASN A 1 123 ? 28.960 0.556 -24.699 1.00 98.31 123 ASN A N 1
ATOM 936 C CA . ASN A 1 123 ? 29.163 1.710 -23.837 1.00 98.31 123 ASN A CA 1
ATOM 937 C C . ASN A 1 123 ? 28.456 2.936 -24.419 1.00 98.31 123 ASN A C 1
ATOM 939 O O . ASN A 1 123 ? 28.813 3.396 -25.505 1.00 98.31 123 ASN A O 1
ATOM 943 N N . PHE A 1 124 ? 27.501 3.498 -23.683 1.00 97.81 124 PHE A N 1
ATOM 944 C CA . PHE A 1 124 ? 26.871 4.778 -24.000 1.00 97.81 124 PHE A CA 1
ATOM 945 C C . PHE A 1 124 ? 27.514 5.882 -23.160 1.00 97.81 124 PHE A C 1
ATOM 947 O O . PHE A 1 124 ? 27.322 5.922 -21.948 1.00 97.81 124 PHE A O 1
ATOM 954 N N . ASP A 1 125 ? 28.255 6.787 -23.793 1.00 91.38 125 ASP A N 1
ATOM 955 C CA . ASP A 1 125 ? 28.767 7.999 -23.144 1.00 91.38 125 ASP A CA 1
ATOM 956 C C . ASP A 1 125 ? 28.301 9.216 -23.947 1.00 91.38 125 ASP A C 1
ATOM 958 O O . ASP A 1 125 ? 28.952 9.679 -24.890 1.00 91.38 125 ASP A O 1
ATOM 962 N N . MET A 1 126 ? 27.077 9.656 -23.648 1.00 95.69 126 MET A N 1
ATOM 963 C CA . MET A 1 126 ? 26.380 10.684 -24.419 1.00 95.69 126 MET A CA 1
ATOM 964 C C . MET A 1 126 ? 26.007 11.858 -23.514 1.00 95.69 126 MET A C 1
ATOM 966 O O . MET A 1 126 ? 25.267 11.696 -22.544 1.00 95.69 126 MET A O 1
ATOM 970 N N . GLU A 1 127 ? 26.474 13.058 -23.868 1.00 95.81 127 GLU A N 1
ATOM 971 C CA . GLU A 1 127 ? 26.235 14.293 -23.111 1.00 95.81 127 GLU A CA 1
ATOM 972 C C . GLU A 1 127 ? 25.712 15.436 -23.995 1.00 95.81 127 GLU A C 1
ATOM 974 O O . GLU A 1 127 ? 26.324 15.788 -25.006 1.00 95.81 127 GLU A O 1
ATOM 979 N N . THR A 1 128 ? 24.607 16.072 -23.601 1.00 94.25 128 THR A N 1
ATOM 980 C CA . THR A 1 128 ? 24.033 17.218 -24.326 1.00 94.25 128 THR A CA 1
ATOM 981 C C . THR A 1 128 ? 23.781 18.435 -23.441 1.00 94.25 128 THR A C 1
ATOM 983 O O . THR A 1 128 ? 23.577 18.345 -22.231 1.00 94.25 128 THR A O 1
ATOM 986 N N . LYS A 1 129 ? 23.770 19.614 -24.072 1.00 92.12 129 LYS A N 1
ATOM 987 C CA . LYS A 1 129 ? 23.397 20.894 -23.449 1.00 92.12 129 LYS A CA 1
ATOM 988 C C . LYS A 1 129 ? 22.020 21.344 -23.927 1.00 92.12 129 LYS A C 1
ATOM 990 O O . LYS A 1 129 ? 21.531 20.870 -24.953 1.00 92.12 129 LYS A O 1
ATOM 995 N N . GLY A 1 130 ? 21.407 22.288 -23.216 1.00 94.12 130 GLY A N 1
ATOM 996 C CA . GLY A 1 130 ? 20.073 22.777 -23.544 1.00 94.12 130 GLY A CA 1
ATOM 997 C C . GLY A 1 130 ? 19.027 21.659 -23.508 1.00 94.12 130 GLY A C 1
ATOM 998 O O . GLY A 1 130 ? 18.986 20.875 -22.565 1.00 94.12 130 GLY A O 1
ATOM 999 N N . ASN A 1 131 ? 18.172 21.592 -24.532 1.00 95.25 131 ASN A N 1
ATOM 1000 C CA . ASN A 1 131 ? 16.969 20.745 -24.536 1.00 95.25 131 ASN A CA 1
ATOM 1001 C C . ASN A 1 131 ? 17.093 19.467 -25.388 1.00 95.25 131 ASN A C 1
ATOM 1003 O O . ASN A 1 131 ? 16.095 18.774 -25.594 1.00 95.25 131 ASN A O 1
ATOM 1007 N N . THR A 1 132 ? 18.278 19.159 -25.923 1.00 96.06 132 THR A N 1
ATOM 1008 C CA . THR A 1 132 ? 18.471 17.993 -26.797 1.00 96.06 132 THR A CA 1
ATOM 1009 C C . THR A 1 132 ? 18.248 16.696 -26.025 1.00 96.06 132 THR A C 1
ATOM 1011 O O . THR A 1 132 ? 18.935 16.425 -25.041 1.00 96.06 132 THR A O 1
ATOM 1014 N N . GLN A 1 133 ? 17.329 15.865 -26.515 1.00 96.75 133 GLN A N 1
ATOM 1015 C CA . GLN A 1 133 ? 16.965 14.592 -25.890 1.00 96.75 133 GLN A CA 1
ATOM 1016 C C . GLN A 1 133 ? 17.998 13.499 -26.179 1.00 96.75 133 GLN A C 1
ATOM 1018 O O . GLN A 1 133 ? 18.603 13.489 -27.253 1.00 96.75 133 GLN A O 1
ATOM 1023 N N . LEU A 1 134 ? 18.121 12.529 -25.271 1.00 98.00 134 LEU A N 1
ATOM 1024 C CA . LEU A 1 134 ? 18.972 11.353 -25.447 1.00 98.00 134 LEU A CA 1
ATOM 1025 C C . LEU A 1 134 ? 18.166 10.068 -25.306 1.00 98.00 134 LEU A C 1
ATOM 1027 O O . LEU A 1 134 ? 17.363 9.928 -24.381 1.00 98.00 134 LEU A O 1
ATOM 1031 N N . ARG A 1 135 ? 18.412 9.104 -26.196 1.00 97.75 135 ARG A N 1
ATOM 1032 C CA . ARG A 1 135 ? 18.005 7.715 -25.965 1.00 97.75 135 ARG A CA 1
ATOM 1033 C C . ARG A 1 135 ? 19.158 6.766 -26.255 1.00 97.75 135 ARG A C 1
ATOM 1035 O O . ARG A 1 135 ? 19.775 6.887 -27.309 1.00 97.75 135 ARG A O 1
ATOM 1042 N N . ALA A 1 136 ? 19.439 5.815 -25.368 1.00 98.31 136 ALA A N 1
ATOM 1043 C CA . ALA A 1 136 ? 20.456 4.804 -25.667 1.00 98.31 136 ALA A CA 1
ATOM 1044 C C . ALA A 1 136 ? 19.961 3.855 -26.772 1.00 98.31 136 ALA A C 1
ATOM 1046 O O . ALA A 1 136 ? 20.639 3.699 -27.786 1.00 98.31 136 ALA A O 1
ATOM 1047 N N . LEU A 1 137 ? 18.745 3.315 -26.644 1.00 98.62 137 LEU A N 1
ATOM 1048 C CA . LEU A 1 137 ? 18.120 2.455 -27.651 1.00 98.62 137 LEU A CA 1
ATOM 1049 C C . LEU A 1 137 ? 16.669 2.870 -27.910 1.00 98.62 137 LEU A C 1
ATOM 1051 O O . LEU A 1 137 ? 15.852 2.926 -26.990 1.00 98.62 137 LEU A O 1
ATOM 1055 N N . ARG A 1 138 ? 16.344 3.118 -29.181 1.00 97.69 138 ARG A N 1
ATOM 1056 C CA . ARG A 1 138 ? 14.994 3.418 -29.665 1.00 97.69 138 ARG A CA 1
ATOM 1057 C C . ARG A 1 138 ? 14.524 2.354 -30.661 1.00 97.69 138 ARG A C 1
ATOM 1059 O O . ARG A 1 138 ? 15.198 2.089 -31.648 1.00 97.69 138 ARG A O 1
ATOM 1066 N N . ASN A 1 139 ? 13.357 1.771 -30.416 1.00 98.19 139 ASN A N 1
ATOM 1067 C CA . ASN A 1 139 ? 12.710 0.804 -31.297 1.00 98.19 139 ASN A CA 1
ATOM 1068 C C . ASN A 1 139 ? 11.272 1.238 -31.600 1.00 98.19 139 ASN A C 1
ATOM 1070 O O . ASN A 1 139 ? 10.488 1.461 -30.677 1.00 98.19 139 ASN A O 1
ATOM 1074 N N . ILE A 1 140 ? 10.938 1.347 -32.883 1.00 97.06 140 ILE A N 1
ATOM 1075 C CA . ILE A 1 140 ? 9.598 1.662 -33.381 1.00 97.06 140 ILE A CA 1
ATOM 1076 C C . ILE A 1 140 ? 9.204 0.587 -34.377 1.00 97.06 140 ILE A C 1
ATOM 1078 O O . ILE A 1 140 ? 9.841 0.465 -35.430 1.00 97.06 140 ILE A O 1
ATOM 1082 N N . ASN A 1 141 ? 8.164 -0.188 -34.055 1.00 97.31 141 ASN A N 1
ATOM 1083 C CA . ASN A 1 141 ? 7.597 -1.183 -34.968 1.00 97.31 141 ASN A CA 1
ATOM 1084 C C . ASN A 1 141 ? 8.675 -2.078 -35.618 1.00 97.31 141 ASN A C 1
ATOM 1086 O O . ASN A 1 141 ? 8.655 -2.317 -36.820 1.00 97.31 141 ASN A O 1
ATOM 1090 N N . SER A 1 142 ? 9.708 -2.471 -34.867 1.00 98.56 142 SER A N 1
ATOM 1091 C CA . SER A 1 142 ? 10.880 -3.192 -35.385 1.00 98.56 142 SER A CA 1
ATOM 1092 C C . SER A 1 142 ? 11.358 -4.251 -34.390 1.00 98.56 142 SER A C 1
ATOM 1094 O O . SER A 1 142 ? 10.909 -4.300 -33.243 1.00 98.56 142 SER A O 1
ATOM 1096 N N . THR A 1 143 ? 12.271 -5.123 -34.819 1.00 98.62 143 THR A N 1
ATOM 1097 C CA . THR A 1 143 ? 12.881 -6.146 -33.954 1.00 98.62 143 THR A CA 1
ATOM 1098 C C . THR A 1 143 ? 14.334 -5.792 -33.657 1.00 98.62 143 THR A C 1
ATOM 1100 O O . THR A 1 143 ? 15.129 -5.620 -34.578 1.00 98.62 143 THR A O 1
ATOM 1103 N N . VAL A 1 144 ? 14.700 -5.707 -32.379 1.00 98.75 144 VAL A N 1
ATOM 1104 C CA . VAL A 1 144 ? 16.067 -5.427 -31.923 1.00 98.75 144 VAL A CA 1
ATOM 1105 C C . VAL A 1 144 ? 16.529 -6.548 -31.008 1.00 98.75 144 VAL A C 1
ATOM 1107 O O . VAL A 1 144 ? 15.953 -6.744 -29.946 1.00 98.75 144 VAL A O 1
ATOM 1110 N N . ASN A 1 145 ? 17.595 -7.242 -31.388 1.00 98.75 145 ASN A N 1
ATOM 1111 C CA . ASN A 1 145 ? 18.239 -8.272 -30.584 1.00 98.75 145 ASN A CA 1
ATOM 1112 C C . ASN A 1 145 ? 19.668 -7.833 -30.267 1.00 98.75 145 ASN A C 1
ATOM 1114 O O . ASN A 1 145 ? 20.511 -7.753 -31.164 1.00 98.75 145 ASN A O 1
ATOM 1118 N N . VAL A 1 146 ? 19.955 -7.575 -28.994 1.00 98.81 146 VAL A N 1
ATOM 1119 C CA . VAL A 1 146 ? 21.296 -7.218 -28.531 1.00 98.81 146 VAL A CA 1
ATOM 1120 C C . VAL A 1 146 ? 21.869 -8.337 -27.675 1.00 98.81 146 VAL A C 1
ATOM 1122 O O . VAL A 1 146 ? 21.386 -8.620 -26.582 1.00 98.81 146 VAL A O 1
ATOM 1125 N N . LYS A 1 147 ? 22.948 -8.946 -28.157 1.00 98.69 147 LYS A N 1
ATOM 1126 C CA . LYS A 1 147 ? 23.758 -9.933 -27.443 1.00 98.69 147 LYS A CA 1
ATOM 1127 C C . LYS A 1 147 ? 24.980 -9.260 -26.839 1.00 98.69 147 LYS A C 1
ATOM 1129 O O . LYS A 1 147 ? 26.102 -9.466 -27.295 1.00 98.69 147 LYS A O 1
ATOM 1134 N N . SER A 1 148 ? 24.735 -8.382 -25.874 1.00 98.56 148 SER A N 1
ATOM 1135 C CA . SER A 1 148 ? 25.773 -7.625 -25.181 1.00 98.56 148 SER A CA 1
ATOM 1136 C C . SER A 1 148 ? 25.235 -7.011 -23.892 1.00 98.56 148 SER A C 1
ATOM 1138 O O . SER A 1 148 ? 24.021 -6.876 -23.726 1.00 98.56 148 SER A O 1
ATOM 1140 N N . ASN A 1 149 ? 26.146 -6.607 -23.012 1.00 98.56 149 ASN A N 1
ATOM 1141 C CA . ASN A 1 149 ? 25.820 -5.765 -21.867 1.00 98.56 149 ASN A CA 1
ATOM 1142 C C . ASN A 1 149 ? 25.689 -4.310 -22.325 1.00 98.56 149 ASN A C 1
ATOM 1144 O O . ASN A 1 149 ? 26.475 -3.856 -23.158 1.00 98.56 149 ASN A O 1
ATOM 1148 N N . LEU A 1 150 ? 24.717 -3.580 -21.781 1.00 98.75 150 LEU A N 1
ATOM 1149 C CA . LEU A 1 150 ? 24.544 -2.152 -22.047 1.00 98.75 150 LEU A CA 1
ATOM 1150 C C . LEU A 1 150 ? 24.954 -1.362 -20.812 1.00 98.75 150 LEU A C 1
ATOM 1152 O O . LEU A 1 150 ? 24.314 -1.483 -19.765 1.00 98.75 150 LEU A O 1
ATOM 1156 N N . VAL A 1 151 ? 25.989 -0.535 -20.936 1.00 98.75 151 VAL A N 1
ATOM 1157 C CA . VAL A 1 151 ? 26.506 0.239 -19.804 1.00 98.75 151 VAL A CA 1
ATOM 1158 C C . VAL A 1 151 ? 26.773 1.692 -20.167 1.00 98.75 151 VAL A C 1
ATOM 1160 O O . VAL A 1 151 ? 26.886 2.042 -21.340 1.00 98.75 151 VAL A O 1
ATOM 1163 N N . GLY A 1 152 ? 26.893 2.551 -19.156 1.00 97.75 152 GLY A N 1
ATOM 1164 C CA . GLY A 1 152 ? 27.347 3.930 -19.331 1.00 97.75 152 GLY A CA 1
ATOM 1165 C C . GLY A 1 152 ? 26.382 4.981 -18.793 1.00 97.75 152 GLY A C 1
ATOM 1166 O O . GLY A 1 152 ? 25.586 4.722 -17.892 1.00 97.75 152 GLY A O 1
ATOM 1167 N N . THR A 1 153 ? 26.509 6.213 -19.284 1.00 97.62 153 THR A N 1
ATOM 1168 C CA . THR A 1 153 ? 25.780 7.378 -18.771 1.00 97.62 153 THR A CA 1
ATOM 1169 C C . THR A 1 153 ? 25.191 8.223 -19.900 1.00 97.62 153 THR A C 1
ATOM 1171 O O . THR A 1 153 ? 25.870 8.569 -20.865 1.00 97.62 153 THR A O 1
ATOM 1174 N N . LEU A 1 154 ? 23.924 8.610 -19.742 1.00 98.25 154 LEU A N 1
ATOM 1175 C CA . LEU A 1 154 ? 23.268 9.639 -20.546 1.00 98.25 154 LEU A CA 1
ATOM 1176 C C . LEU A 1 154 ? 23.115 10.904 -19.700 1.00 98.25 154 LEU A C 1
ATOM 1178 O O . LEU A 1 154 ? 22.415 10.889 -18.686 1.00 98.25 154 LEU A O 1
ATOM 1182 N N . THR A 1 155 ? 23.734 12.002 -20.127 1.00 97.88 155 THR A N 1
ATOM 1183 C CA . THR A 1 155 ? 23.691 13.283 -19.410 1.00 97.88 155 THR A CA 1
ATOM 1184 C C . THR A 1 155 ? 23.076 14.369 -20.284 1.00 97.88 155 THR A C 1
ATOM 1186 O O . THR A 1 155 ? 23.490 14.568 -21.420 1.00 97.88 155 THR A O 1
ATOM 1189 N N . SER A 1 156 ? 22.105 15.120 -19.768 1.00 96.12 156 SER A N 1
ATOM 1190 C CA . SER A 1 156 ? 21.572 16.291 -20.473 1.00 96.12 156 SER A CA 1
ATOM 1191 C C . SER A 1 156 ? 21.244 17.428 -19.526 1.00 96.12 156 SER A C 1
ATOM 1193 O O . SER A 1 156 ? 20.754 17.197 -18.429 1.00 96.12 156 SER A O 1
ATOM 1195 N N . GLU A 1 157 ? 21.427 18.675 -19.950 1.00 95.88 157 GLU A N 1
ATOM 1196 C CA . GLU A 1 157 ? 20.998 19.821 -19.146 1.00 95.88 157 GLU A CA 1
ATOM 1197 C C . GLU A 1 157 ? 19.479 19.797 -18.881 1.00 95.88 157 GLU A C 1
ATOM 1199 O O . GLU A 1 157 ? 19.067 19.682 -17.728 1.00 95.88 157 GLU A O 1
ATOM 1204 N N . ASN A 1 158 ? 18.648 19.829 -19.927 1.00 96.75 158 ASN A N 1
ATOM 1205 C CA . ASN A 1 158 ? 17.182 19.874 -19.818 1.00 96.75 158 ASN A CA 1
ATOM 1206 C C . ASN A 1 158 ? 16.462 18.901 -20.773 1.00 96.75 158 ASN A C 1
ATOM 1208 O O . ASN A 1 158 ? 15.235 18.927 -20.880 1.00 96.75 158 ASN A O 1
ATOM 1212 N N . GLY A 1 159 ? 17.200 18.072 -21.513 1.00 95.81 159 GLY A N 1
ATOM 1213 C CA . GLY A 1 159 ? 16.637 17.142 -22.486 1.00 95.81 159 GLY A CA 1
ATOM 1214 C C . GLY A 1 159 ? 15.938 15.940 -21.852 1.00 95.81 159 GLY A C 1
ATOM 1215 O O . GLY A 1 159 ? 16.287 15.488 -20.766 1.00 95.81 159 GLY A O 1
ATOM 1216 N N . PHE A 1 160 ? 14.955 15.393 -22.568 1.00 97.75 160 PHE A N 1
ATOM 1217 C CA . PHE A 1 160 ? 14.291 14.144 -22.192 1.00 97.75 160 PHE A CA 1
ATOM 1218 C C . PHE A 1 160 ? 15.235 12.944 -22.343 1.00 97.75 160 PHE A C 1
ATOM 1220 O O . PHE A 1 160 ? 15.898 12.840 -23.379 1.00 97.75 160 PHE A O 1
ATOM 1227 N N . LEU A 1 161 ? 15.268 12.027 -21.368 1.00 98.56 161 LEU A N 1
ATOM 1228 C CA . LEU A 1 161 ? 16.174 10.867 -21.379 1.00 98.56 161 LEU A CA 1
ATOM 1229 C C . LEU A 1 161 ? 15.436 9.524 -21.297 1.00 98.56 161 LEU A C 1
ATOM 1231 O O . LEU A 1 161 ? 14.537 9.364 -20.467 1.00 98.56 161 LEU A O 1
ATOM 1235 N N . ARG A 1 162 ? 15.880 8.544 -22.103 1.00 98.31 162 ARG A N 1
ATOM 1236 C CA . ARG A 1 162 ? 15.541 7.110 -21.970 1.00 98.31 162 ARG A CA 1
ATOM 1237 C C . ARG A 1 162 ? 16.760 6.215 -22.176 1.00 98.31 162 ARG A C 1
ATOM 1239 O O . ARG A 1 162 ? 17.556 6.450 -23.076 1.00 98.31 162 ARG A O 1
ATOM 1246 N N . ALA A 1 163 ? 16.875 5.140 -21.411 1.00 98.25 163 ALA A N 1
ATOM 1247 C CA . ALA A 1 163 ? 17.794 4.056 -21.733 1.00 98.25 163 ALA A CA 1
ATOM 1248 C C . ALA A 1 163 ? 17.201 3.188 -22.850 1.00 98.25 163 ALA A C 1
ATOM 1250 O O . ALA A 1 163 ? 17.812 3.033 -23.903 1.00 98.25 163 ALA A O 1
ATOM 1251 N N . ILE A 1 164 ? 15.983 2.679 -22.657 1.00 98.62 164 ILE A N 1
ATOM 1252 C CA . ILE A 1 164 ? 15.300 1.832 -23.642 1.00 98.62 164 ILE A CA 1
ATOM 1253 C C . ILE A 1 164 ? 13.924 2.420 -23.937 1.00 98.62 164 ILE A C 1
ATOM 1255 O O . ILE A 1 164 ? 13.180 2.752 -23.016 1.00 98.62 164 ILE A O 1
ATOM 1259 N N . ASP A 1 165 ? 13.598 2.551 -25.222 1.00 98.06 165 ASP A N 1
ATOM 1260 C CA . ASP A 1 165 ? 12.357 3.159 -25.696 1.00 98.06 165 ASP A CA 1
ATOM 1261 C C . ASP A 1 165 ? 11.703 2.336 -26.820 1.00 98.06 165 ASP A C 1
ATOM 1263 O O . ASP A 1 165 ? 12.141 2.413 -27.969 1.00 98.06 165 ASP A O 1
ATOM 1267 N N . CYS A 1 166 ? 10.662 1.552 -26.521 1.00 98.38 166 CYS A N 1
ATOM 1268 C CA . CYS A 1 166 ? 10.080 0.567 -27.449 1.00 98.38 166 CYS A CA 1
ATOM 1269 C C . CYS A 1 166 ? 8.589 0.808 -27.727 1.00 98.38 166 CYS A C 1
ATOM 1271 O O . CYS A 1 166 ? 7.772 0.661 -26.820 1.00 98.38 166 CYS A O 1
ATOM 1273 N N . TRP A 1 167 ? 8.222 1.231 -28.940 1.00 96.81 167 TRP A N 1
ATOM 1274 C CA . TRP A 1 167 ? 6.847 1.637 -29.284 1.00 96.81 167 TRP A CA 1
ATOM 1275 C C . TRP A 1 167 ? 6.275 0.865 -30.478 1.00 96.81 167 TRP A C 1
ATOM 1277 O O . TRP A 1 167 ? 7.011 0.194 -31.208 1.00 96.81 167 TRP A O 1
ATOM 1287 N N . GLU A 1 168 ? 4.969 1.032 -30.700 1.00 96.12 168 GLU A N 1
ATOM 1288 C CA . GLU A 1 168 ? 4.252 0.644 -31.923 1.00 96.12 168 GLU A CA 1
ATOM 1289 C C . GLU A 1 168 ? 4.442 -0.839 -32.280 1.00 96.12 168 GLU A C 1
ATOM 1291 O O . GLU A 1 168 ? 4.806 -1.190 -33.400 1.00 96.12 168 GLU A O 1
ATOM 1296 N N . GLY A 1 169 ? 4.274 -1.735 -31.305 1.00 96.44 169 GLY A N 1
ATOM 1297 C CA . GLY A 1 169 ? 4.456 -3.177 -31.517 1.00 96.44 169 GLY A CA 1
ATOM 1298 C C . GLY A 1 169 ? 5.912 -3.643 -31.661 1.00 96.44 169 GLY A C 1
ATOM 1299 O O . GLY A 1 169 ? 6.150 -4.824 -31.916 1.00 96.44 169 GLY A O 1
ATOM 1300 N N . GLY A 1 170 ? 6.897 -2.752 -31.501 1.00 98.31 170 GLY A N 1
ATOM 1301 C CA . GLY A 1 170 ? 8.314 -3.112 -31.539 1.00 9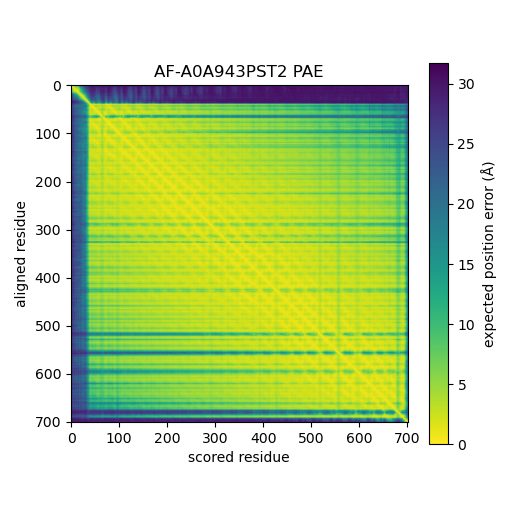8.31 170 GLY A CA 1
ATOM 1302 C C . GLY A 1 170 ? 8.681 -4.168 -30.491 1.00 98.31 170 GLY A C 1
ATOM 1303 O O . GLY A 1 170 ? 8.057 -4.267 -29.437 1.00 98.31 170 GLY A O 1
ATOM 1304 N N . THR A 1 171 ? 9.705 -4.970 -30.772 1.00 98.69 171 THR A N 1
ATOM 1305 C CA . THR A 1 171 ? 10.256 -5.963 -29.839 1.00 98.69 171 THR A CA 1
ATOM 1306 C C . THR A 1 171 ? 11.745 -5.726 -29.633 1.00 98.69 171 THR A C 1
ATOM 1308 O O . THR A 1 171 ? 12.519 -5.777 -30.587 1.00 98.69 171 THR A O 1
ATOM 1311 N N . THR A 1 172 ? 12.149 -5.463 -28.393 1.00 98.88 172 THR A N 1
ATOM 1312 C CA . THR A 1 172 ? 13.548 -5.262 -28.000 1.00 98.88 172 THR A CA 1
ATOM 1313 C C . THR A 1 172 ? 13.962 -6.339 -27.006 1.00 98.88 172 THR A C 1
ATOM 1315 O O . THR A 1 172 ? 13.404 -6.414 -25.914 1.00 98.88 172 THR A O 1
ATOM 1318 N N . THR A 1 173 ? 14.978 -7.122 -27.349 1.00 98.88 173 THR A N 1
ATOM 1319 C CA . THR A 1 173 ? 15.550 -8.167 -26.496 1.00 98.88 173 THR A CA 1
ATOM 1320 C C . THR A 1 173 ? 17.017 -7.867 -26.211 1.00 98.88 173 THR A C 1
ATOM 1322 O O . THR A 1 173 ? 17.815 -7.702 -27.136 1.00 98.88 173 THR A O 1
ATOM 1325 N N . ILE A 1 174 ? 17.375 -7.811 -24.928 1.00 98.88 174 ILE A N 1
ATOM 1326 C CA . ILE A 1 174 ? 18.748 -7.652 -24.442 1.00 98.88 174 ILE A CA 1
ATOM 1327 C C . ILE A 1 174 ? 19.155 -8.937 -23.719 1.00 98.88 174 ILE A C 1
ATOM 1329 O O . ILE A 1 174 ? 18.611 -9.261 -22.665 1.00 98.88 174 ILE A O 1
ATOM 1333 N N . GLU A 1 175 ? 20.120 -9.668 -24.270 1.00 98.56 175 GLU A N 1
ATOM 1334 C CA . GLU A 1 175 ? 20.624 -10.923 -23.689 1.00 98.56 175 GLU A CA 1
ATOM 1335 C C . GLU A 1 175 ? 21.663 -10.700 -22.569 1.00 98.56 175 GLU A C 1
ATOM 1337 O O . GLU A 1 175 ? 22.032 -11.644 -21.874 1.00 98.56 175 GLU A O 1
ATOM 1342 N N . GLY A 1 176 ? 22.153 -9.468 -22.391 1.00 98.06 176 GLY A N 1
ATOM 1343 C CA . GLY A 1 176 ? 23.105 -9.084 -21.341 1.00 98.06 176 GLY A CA 1
ATOM 1344 C C . GLY A 1 176 ? 22.475 -8.323 -20.171 1.00 98.06 176 GLY A C 1
ATOM 1345 O O . GLY A 1 176 ? 21.252 -8.213 -20.058 1.00 98.06 176 GLY A O 1
ATOM 1346 N N . TYR A 1 177 ? 23.326 -7.795 -19.286 1.00 98.50 177 TYR A N 1
ATOM 1347 C CA . TYR A 1 177 ? 22.901 -6.926 -18.182 1.00 98.50 177 TYR A CA 1
ATOM 1348 C C . TYR A 1 177 ? 22.801 -5.452 -18.607 1.00 98.50 177 TYR A C 1
ATOM 1350 O O . TYR A 1 177 ? 23.407 -5.033 -19.596 1.00 98.50 177 TYR A O 1
ATOM 1358 N N . LEU A 1 178 ? 22.065 -4.661 -17.823 1.00 98.81 178 LEU A N 1
ATOM 1359 C CA . LEU A 1 178 ? 22.054 -3.199 -17.889 1.00 98.81 178 LEU A CA 1
ATOM 1360 C C . LEU A 1 178 ? 22.795 -2.614 -16.680 1.00 98.81 178 LEU A C 1
ATOM 1362 O O . LEU A 1 178 ? 22.540 -3.021 -15.546 1.00 98.81 178 LEU A O 1
ATOM 1366 N N . ASP A 1 179 ? 23.676 -1.646 -16.915 1.00 98.75 179 ASP A N 1
ATOM 1367 C CA . ASP A 1 179 ? 24.299 -0.810 -15.878 1.00 98.75 179 ASP A CA 1
ATOM 1368 C C . ASP A 1 179 ? 24.368 0.644 -16.369 1.00 98.75 179 ASP A C 1
ATOM 1370 O O . ASP A 1 179 ? 25.354 1.083 -16.966 1.00 98.75 179 ASP A O 1
ATOM 1374 N N . LEU A 1 180 ? 23.255 1.368 -16.222 1.00 98.69 180 LEU A N 1
ATOM 1375 C CA . LEU A 1 180 ? 23.031 2.654 -16.885 1.00 98.69 180 LEU A CA 1
ATOM 1376 C C . LEU A 1 180 ? 22.680 3.759 -15.890 1.00 98.69 180 LEU A C 1
ATOM 1378 O O . LEU A 1 180 ? 21.835 3.593 -15.013 1.00 98.69 180 LEU A O 1
ATOM 1382 N N . SER A 1 181 ? 23.286 4.929 -16.089 1.00 98.69 181 SER A N 1
ATOM 1383 C CA . SER A 1 181 ? 22.981 6.158 -15.353 1.00 98.69 181 SER A CA 1
ATOM 1384 C C . SER A 1 181 ? 22.343 7.209 -16.264 1.00 98.69 181 SER A C 1
ATOM 1386 O O . SER A 1 181 ? 22.835 7.472 -17.359 1.00 98.69 181 SER A O 1
ATOM 1388 N N . LEU A 1 182 ? 21.251 7.834 -15.827 1.00 98.75 182 LEU A N 1
ATOM 1389 C CA . LEU A 1 182 ? 20.581 8.922 -16.544 1.00 98.75 182 LEU A CA 1
ATOM 1390 C C . LEU A 1 182 ? 20.542 10.161 -15.654 1.00 98.75 182 LEU A C 1
ATOM 1392 O O . LEU A 1 182 ? 19.953 10.135 -14.573 1.00 98.75 182 LEU A O 1
ATOM 1396 N N . VAL A 1 183 ? 21.150 11.254 -16.112 1.00 98.38 183 VAL A N 1
ATOM 1397 C CA . VAL A 1 183 ? 21.308 12.476 -15.319 1.00 98.38 183 VAL A CA 1
ATOM 1398 C C . VAL A 1 183 ? 20.798 13.685 -16.089 1.00 98.38 183 VAL A C 1
ATOM 1400 O O . VAL A 1 183 ? 21.267 13.981 -17.188 1.00 98.38 183 VAL A O 1
ATOM 1403 N N . SER A 1 184 ? 19.867 14.426 -15.488 1.00 97.06 184 SER A N 1
ATOM 1404 C CA . SER A 1 184 ? 19.428 15.721 -15.998 1.00 97.06 184 SER A CA 1
ATOM 1405 C C . SER A 1 184 ? 19.281 16.789 -14.917 1.00 97.06 184 SER A C 1
ATOM 1407 O O . SER A 1 184 ? 19.167 16.475 -13.737 1.00 97.06 184 SER A O 1
ATOM 1409 N N . LYS A 1 185 ? 19.299 18.075 -15.290 1.00 95.62 185 LYS A N 1
ATOM 1410 C CA . LYS A 1 185 ? 18.916 19.159 -14.369 1.00 95.62 185 LYS A CA 1
ATOM 1411 C C . LYS A 1 185 ? 17.417 19.432 -14.460 1.00 95.62 185 LYS A C 1
ATOM 1413 O O . LYS A 1 185 ? 16.708 19.358 -13.458 1.00 95.62 185 LYS A O 1
ATOM 1418 N N . GLY A 1 186 ? 16.925 19.736 -15.659 1.00 95.19 186 GLY A N 1
ATOM 1419 C CA . GLY A 1 186 ? 15.519 20.088 -15.898 1.00 95.19 186 GLY A CA 1
ATOM 1420 C C . GLY A 1 186 ? 14.725 19.072 -16.713 1.00 95.19 186 GLY A C 1
ATOM 1421 O O . GLY A 1 186 ? 13.505 19.186 -16.816 1.00 95.19 186 GLY A O 1
ATOM 1422 N N . GLY A 1 187 ? 15.396 18.089 -17.308 1.00 96.56 187 GLY A N 1
ATOM 1423 C CA . GLY A 1 187 ? 14.787 17.145 -18.232 1.00 96.56 187 GLY A CA 1
ATOM 1424 C C . GLY A 1 187 ? 13.928 16.100 -17.539 1.00 96.56 187 GLY A C 1
ATOM 1425 O O . GLY A 1 187 ? 14.236 15.635 -16.438 1.00 96.56 187 GLY A O 1
ATOM 1426 N N . THR A 1 188 ? 12.845 15.709 -18.210 1.00 98.12 188 THR A N 1
ATOM 1427 C CA . THR A 1 188 ? 12.074 14.531 -17.803 1.00 98.12 188 THR A CA 1
ATOM 1428 C C . THR A 1 188 ? 12.863 13.267 -18.135 1.00 98.12 188 THR A C 1
ATOM 1430 O O . THR A 1 188 ? 13.381 13.125 -19.241 1.00 98.12 188 THR A O 1
ATOM 1433 N N . ILE A 1 189 ? 12.927 12.332 -17.196 1.00 98.69 189 ILE A N 1
ATOM 1434 C CA . ILE A 1 189 ? 13.567 11.034 -17.383 1.00 98.69 189 ILE A CA 1
ATOM 1435 C C . ILE A 1 189 ? 12.505 9.947 -17.283 1.00 98.69 189 ILE A C 1
ATOM 1437 O O . ILE A 1 189 ? 11.755 9.897 -16.313 1.00 98.69 189 ILE A O 1
ATOM 1441 N N . SER A 1 190 ? 12.466 9.074 -18.285 1.00 98.19 190 SER A N 1
ATOM 1442 C CA . SER A 1 190 ? 11.633 7.873 -18.324 1.00 98.19 190 SER A CA 1
ATOM 1443 C C . SER A 1 190 ? 12.538 6.699 -18.685 1.00 98.19 190 SER A C 1
ATOM 1445 O O . SER A 1 190 ? 12.707 6.402 -19.864 1.00 98.19 190 SER A O 1
ATOM 1447 N N . ALA A 1 191 ? 13.202 6.090 -17.701 1.00 98.56 191 ALA A N 1
ATOM 1448 C CA . ALA A 1 191 ? 14.427 5.335 -17.973 1.00 98.56 191 ALA A CA 1
ATOM 1449 C C . ALA A 1 191 ? 14.205 4.106 -18.871 1.00 98.56 191 ALA A C 1
ATOM 1451 O O . ALA A 1 191 ? 14.888 3.979 -19.887 1.00 98.56 191 ALA A O 1
ATOM 1452 N N . ILE A 1 192 ? 13.235 3.247 -18.561 1.00 98.81 192 ILE A N 1
ATOM 1453 C CA . ILE A 1 192 ? 12.849 2.109 -19.412 1.00 98.81 192 ILE A CA 1
ATOM 1454 C C . ILE A 1 192 ? 11.382 2.272 -19.789 1.00 98.81 192 ILE A C 1
ATOM 1456 O O . ILE A 1 192 ? 10.536 2.291 -18.900 1.00 98.81 192 ILE A O 1
ATOM 1460 N N . GLY A 1 193 ? 11.076 2.420 -21.079 1.00 98.25 193 GLY A N 1
ATOM 1461 C CA . GLY A 1 193 ? 9.735 2.785 -21.526 1.00 98.25 193 GLY A CA 1
ATOM 1462 C C . GLY A 1 193 ? 9.191 1.955 -22.687 1.00 98.25 193 GLY A C 1
ATOM 1463 O O . GLY A 1 193 ? 9.870 1.799 -23.703 1.00 98.25 193 GLY A O 1
ATOM 1464 N N . ALA A 1 194 ? 7.943 1.496 -22.563 1.00 98.50 194 ALA A N 1
ATOM 1465 C CA . ALA A 1 194 ? 7.187 0.841 -23.630 1.00 98.50 194 ALA A CA 1
ATOM 1466 C C . ALA A 1 194 ? 5.780 1.439 -23.781 1.00 98.50 194 ALA A C 1
ATOM 1468 O O . ALA A 1 194 ? 5.146 1.786 -22.783 1.00 98.50 194 ALA A O 1
ATOM 1469 N N . GLN A 1 195 ? 5.318 1.583 -25.028 1.00 97.75 195 GLN A N 1
ATOM 1470 C CA . GLN A 1 195 ? 4.028 2.192 -25.389 1.00 97.75 195 GLN A CA 1
ATOM 1471 C C . GLN A 1 195 ? 3.452 1.527 -26.652 1.00 97.75 195 GLN A C 1
ATOM 1473 O O . GLN A 1 195 ? 4.191 0.915 -27.423 1.00 97.75 195 GLN A O 1
ATOM 1478 N N . GLU A 1 196 ? 2.143 1.653 -26.882 1.00 96.81 196 GLU A N 1
ATOM 1479 C CA . GLU A 1 196 ? 1.466 1.247 -28.127 1.00 96.81 196 GLU A CA 1
ATOM 1480 C C . GLU A 1 196 ? 1.785 -0.186 -28.615 1.00 96.81 196 GLU A C 1
ATOM 1482 O O . GLU A 1 196 ? 2.082 -0.428 -29.783 1.00 96.81 196 GLU A O 1
ATOM 1487 N N . GLY A 1 197 ? 1.753 -1.161 -27.708 1.00 97.50 197 GLY A N 1
ATOM 1488 C CA . GLY A 1 197 ? 2.024 -2.576 -27.984 1.00 97.50 197 GLY A CA 1
ATOM 1489 C C . GLY A 1 197 ? 3.510 -2.964 -27.988 1.00 97.50 197 GLY A C 1
ATOM 1490 O O . GLY A 1 197 ? 3.828 -4.103 -28.324 1.00 97.50 197 GLY A O 1
ATOM 1491 N N . GLY A 1 198 ? 4.424 -2.052 -27.644 1.00 98.38 198 GLY A N 1
ATOM 1492 C CA . GLY A 1 198 ? 5.858 -2.321 -27.549 1.00 98.38 198 GLY A CA 1
ATOM 1493 C C . GLY A 1 198 ? 6.216 -3.366 -26.485 1.00 98.38 198 GLY A C 1
ATOM 1494 O O . GLY A 1 198 ? 5.607 -3.434 -25.415 1.00 98.38 198 GLY A O 1
ATOM 1495 N N . ASN A 1 199 ? 7.238 -4.171 -26.779 1.00 98.75 199 ASN A N 1
ATOM 1496 C CA . ASN A 1 199 ? 7.717 -5.262 -25.934 1.00 98.75 199 ASN A CA 1
ATOM 1497 C C . ASN A 1 199 ? 9.212 -5.118 -25.637 1.00 98.75 199 ASN A C 1
ATOM 1499 O O . ASN A 1 199 ? 10.019 -4.900 -26.546 1.00 98.75 199 ASN A O 1
ATOM 1503 N N . ILE A 1 200 ? 9.586 -5.245 -24.365 1.00 98.94 200 ILE A N 1
ATOM 1504 C CA . ILE A 1 200 ? 10.976 -5.204 -23.901 1.00 98.94 200 ILE A CA 1
ATOM 1505 C C . ILE A 1 200 ? 11.254 -6.451 -23.064 1.00 98.94 200 ILE A C 1
ATOM 1507 O O . ILE A 1 200 ? 10.531 -6.720 -22.109 1.00 98.94 200 ILE A O 1
ATOM 1511 N N . THR A 1 201 ? 12.337 -7.158 -23.369 1.00 98.94 201 THR A N 1
ATOM 1512 C CA . THR A 1 201 ? 12.840 -8.282 -22.572 1.00 98.94 201 THR A CA 1
ATOM 1513 C C . THR A 1 201 ? 14.315 -8.064 -22.258 1.00 98.94 201 THR A C 1
ATOM 1515 O O . THR A 1 201 ? 15.120 -7.844 -23.164 1.00 98.94 201 THR A O 1
ATOM 1518 N N . ILE A 1 202 ? 14.678 -8.135 -20.980 1.00 98.88 202 ILE A N 1
ATOM 1519 C CA . ILE A 1 202 ? 16.060 -8.018 -20.503 1.00 98.88 202 ILE A CA 1
ATOM 1520 C C . ILE A 1 202 ? 16.404 -9.286 -19.721 1.00 98.88 202 ILE A C 1
ATOM 1522 O O . ILE A 1 202 ? 15.794 -9.567 -18.688 1.00 98.88 202 ILE A O 1
ATOM 1526 N N . ASN A 1 203 ? 17.371 -10.057 -20.222 1.00 98.69 203 ASN A N 1
ATOM 1527 C CA . ASN A 1 203 ? 17.717 -11.368 -19.669 1.00 98.69 203 ASN A CA 1
ATOM 1528 C C . ASN A 1 203 ? 18.748 -11.318 -18.539 1.00 98.69 203 ASN A C 1
ATOM 1530 O O . ASN A 1 203 ? 18.724 -12.175 -17.657 1.00 98.69 203 ASN A O 1
ATOM 1534 N N . GLY A 1 204 ? 19.627 -10.314 -18.534 1.00 98.62 204 GLY A N 1
ATOM 1535 C CA . GLY A 1 204 ? 20.562 -10.080 -17.439 1.00 98.62 204 GLY A CA 1
ATOM 1536 C C . GLY A 1 204 ? 19.986 -9.215 -16.316 1.00 98.62 204 GLY A C 1
ATOM 1537 O O . GLY A 1 204 ? 18.849 -8.741 -16.358 1.00 98.62 204 GLY A O 1
ATOM 1538 N N . ASN A 1 205 ? 20.813 -8.979 -15.299 1.00 98.81 205 ASN A N 1
ATOM 1539 C CA . ASN A 1 205 ? 20.487 -8.045 -14.223 1.00 98.81 205 ASN A CA 1
ATOM 1540 C C . ASN A 1 205 ? 20.361 -6.616 -14.766 1.00 98.81 205 ASN A C 1
ATOM 1542 O O . ASN A 1 205 ? 21.011 -6.254 -15.740 1.00 98.81 205 ASN A O 1
ATOM 1546 N N . SER A 1 206 ? 19.559 -5.784 -14.116 1.00 98.88 206 SER A N 1
ATOM 1547 C CA . SER A 1 206 ? 19.385 -4.378 -14.475 1.00 98.88 206 SER A CA 1
ATOM 1548 C C . SER A 1 206 ? 19.729 -3.490 -13.291 1.00 98.88 206 SER A C 1
ATOM 1550 O O . SER A 1 206 ? 19.085 -3.587 -12.254 1.00 98.88 206 SER A O 1
ATOM 1552 N N . ASN A 1 207 ? 20.723 -2.620 -13.442 1.00 98.81 207 ASN A N 1
ATOM 1553 C CA . ASN A 1 207 ? 21.068 -1.578 -12.481 1.00 98.81 207 ASN A CA 1
ATOM 1554 C C . ASN A 1 207 ? 20.882 -0.222 -13.158 1.00 98.81 207 ASN A C 1
ATOM 1556 O O . ASN A 1 207 ? 21.586 0.100 -14.113 1.00 98.81 207 ASN A O 1
ATOM 1560 N N . ILE A 1 208 ? 19.893 0.540 -12.696 1.00 98.88 208 ILE A N 1
ATOM 1561 C CA . ILE A 1 208 ? 19.498 1.806 -13.305 1.00 98.88 208 ILE A CA 1
ATOM 1562 C C . ILE A 1 208 ? 19.549 2.900 -12.242 1.00 98.88 208 ILE A C 1
ATOM 1564 O O . ILE A 1 208 ? 18.802 2.866 -11.264 1.00 98.88 208 ILE A O 1
ATOM 1568 N N . ASP A 1 209 ? 20.409 3.889 -12.456 1.00 98.88 209 ASP A N 1
ATOM 1569 C CA . ASP A 1 209 ? 20.522 5.068 -11.603 1.00 98.88 209 ASP A CA 1
ATOM 1570 C C . ASP A 1 209 ? 19.946 6.288 -12.337 1.00 98.88 209 ASP A C 1
ATOM 1572 O O . ASP A 1 209 ? 20.337 6.605 -13.460 1.00 98.88 209 ASP A O 1
ATOM 1576 N N . VAL A 1 210 ? 19.007 6.997 -11.713 1.00 98.81 210 VAL A N 1
ATOM 1577 C CA . VAL A 1 210 ? 18.320 8.147 -12.315 1.00 98.81 210 VAL A CA 1
ATOM 1578 C C . VAL A 1 210 ? 18.409 9.363 -11.408 1.00 98.81 210 VAL A C 1
ATOM 1580 O O . VAL A 1 210 ? 18.075 9.298 -10.226 1.00 98.81 210 VAL A O 1
ATOM 1583 N N . SER A 1 211 ? 18.794 10.505 -11.971 1.00 98.25 211 SER A N 1
ATOM 1584 C CA . SER A 1 211 ? 18.803 11.778 -11.257 1.00 98.25 211 SER A CA 1
ATOM 1585 C C . SER A 1 211 ? 18.247 12.905 -12.115 1.00 98.25 211 SER A C 1
ATOM 1587 O O . SER A 1 211 ? 18.786 13.176 -13.184 1.00 98.25 211 SER A O 1
ATOM 1589 N N . SER A 1 212 ? 17.228 13.615 -11.623 1.00 97.94 212 SER A N 1
ATOM 1590 C CA . SER A 1 212 ? 16.780 14.889 -12.207 1.00 97.94 212 SER A CA 1
ATOM 1591 C C . SER A 1 212 ? 16.539 15.936 -11.127 1.00 97.94 212 SER A C 1
ATOM 1593 O O . SER A 1 212 ? 15.807 15.677 -10.175 1.00 97.94 212 SER A O 1
ATOM 1595 N N . GLU A 1 213 ? 17.145 17.122 -11.233 1.00 97.25 213 GLU A N 1
ATOM 1596 C CA . GLU A 1 213 ? 16.982 18.146 -10.188 1.00 97.25 213 GLU A CA 1
ATOM 1597 C C . GLU A 1 213 ? 15.535 18.660 -10.116 1.00 97.25 213 GLU A C 1
ATOM 1599 O O . GLU A 1 213 ? 14.993 18.817 -9.023 1.00 97.25 213 GLU A O 1
ATOM 1604 N N . THR A 1 214 ? 14.901 18.902 -11.267 1.00 97.69 214 THR A N 1
ATOM 1605 C CA . THR A 1 214 ? 13.562 19.519 -11.349 1.00 97.69 214 THR A CA 1
ATOM 1606 C C . THR A 1 214 ? 12.608 18.868 -12.353 1.00 97.69 214 THR A C 1
ATOM 1608 O O . THR A 1 214 ? 11.400 19.087 -12.253 1.00 97.69 214 THR A O 1
ATOM 1611 N N . GLY A 1 215 ? 13.107 18.075 -13.307 1.00 98.00 215 GLY A N 1
ATOM 1612 C CA . GLY A 1 215 ? 12.273 17.429 -14.324 1.00 98.00 215 GLY A CA 1
ATOM 1613 C C . GLY A 1 215 ? 11.677 16.107 -13.845 1.00 98.00 215 GLY A C 1
ATOM 1614 O O . GLY A 1 215 ? 12.298 15.414 -13.051 1.00 98.00 215 GLY A O 1
ATOM 1615 N N . ARG A 1 216 ? 10.486 15.738 -14.340 1.00 98.25 216 ARG A N 1
ATOM 1616 C CA . ARG A 1 216 ? 9.750 14.524 -13.930 1.00 98.25 216 ARG A CA 1
ATOM 1617 C C . ARG A 1 216 ? 10.616 13.264 -14.033 1.00 98.25 216 ARG A C 1
ATOM 1619 O O . ARG A 1 216 ? 11.323 13.087 -15.020 1.00 98.25 216 ARG A O 1
ATOM 1626 N N . ILE A 1 217 ? 10.513 12.365 -13.056 1.00 98.81 217 ILE A N 1
ATOM 1627 C CA . ILE A 1 217 ? 11.216 11.076 -13.068 1.00 98.81 217 ILE A CA 1
ATOM 1628 C C . ILE A 1 217 ? 10.208 9.924 -13.069 1.00 98.81 217 ILE A C 1
ATOM 1630 O O . ILE A 1 217 ? 9.356 9.838 -12.183 1.00 98.81 217 ILE A O 1
ATOM 1634 N N . VAL A 1 218 ? 10.369 9.024 -14.040 1.00 98.81 218 VAL A N 1
ATOM 1635 C CA . VAL A 1 218 ? 9.741 7.703 -14.109 1.00 98.81 218 VAL A CA 1
ATOM 1636 C C . VAL A 1 218 ? 10.841 6.657 -14.316 1.00 98.81 218 VAL A C 1
ATOM 1638 O O . VAL A 1 218 ? 11.611 6.741 -15.275 1.00 98.81 218 VAL A O 1
ATOM 1641 N N . GLY A 1 219 ? 10.961 5.683 -13.415 1.00 98.75 219 GLY A N 1
ATOM 1642 C CA . GLY A 1 219 ? 11.951 4.608 -13.550 1.00 98.75 219 GLY A CA 1
ATOM 1643 C C . GLY A 1 219 ? 11.596 3.645 -14.684 1.00 98.75 219 GLY A C 1
ATOM 1644 O O . GLY A 1 219 ? 12.312 3.550 -15.681 1.00 98.75 219 GLY A O 1
ATOM 1645 N N . VAL A 1 220 ? 10.457 2.969 -14.549 1.00 98.94 220 VAL A N 1
ATOM 1646 C CA . VAL A 1 220 ? 9.880 2.087 -15.572 1.00 98.94 220 VAL A CA 1
ATOM 1647 C C . VAL A 1 220 ? 8.517 2.629 -15.986 1.00 98.94 220 VAL A C 1
ATOM 1649 O O . VAL A 1 220 ? 7.636 2.781 -15.147 1.00 98.94 220 VAL A O 1
ATOM 1652 N N . GLU A 1 221 ? 8.334 2.914 -17.272 1.00 98.75 221 GLU A N 1
ATOM 1653 C CA . GLU A 1 221 ? 7.080 3.417 -17.833 1.00 98.75 221 GLU A CA 1
ATOM 1654 C C . GLU A 1 221 ? 6.510 2.422 -18.847 1.00 98.75 221 GLU A C 1
ATOM 1656 O O . GLU A 1 221 ? 6.952 2.343 -19.989 1.00 98.75 221 GLU A O 1
ATOM 1661 N N . ASN A 1 222 ? 5.492 1.673 -18.444 1.00 98.50 222 ASN A N 1
ATOM 1662 C CA . ASN A 1 222 ? 4.743 0.780 -19.316 1.00 98.50 222 ASN A CA 1
ATOM 1663 C C . ASN A 1 222 ? 3.328 1.335 -19.520 1.00 98.50 222 ASN A C 1
ATOM 1665 O O . ASN A 1 222 ? 2.349 0.803 -18.998 1.00 98.50 222 ASN A O 1
ATOM 1669 N N . PHE A 1 223 ? 3.229 2.481 -20.184 1.00 96.88 223 PHE A N 1
ATOM 1670 C CA . PHE A 1 223 ? 2.036 3.326 -20.162 1.00 96.88 223 PHE A CA 1
ATOM 1671 C C . PHE A 1 223 ? 1.392 3.425 -21.544 1.00 96.88 223 PHE A C 1
ATOM 1673 O O . PHE A 1 223 ? 2.089 3.593 -22.539 1.00 96.88 223 PHE A O 1
ATOM 1680 N N . ALA A 1 224 ? 0.059 3.335 -21.604 1.00 95.56 224 ALA A N 1
ATOM 1681 C CA . ALA A 1 224 ? -0.698 3.290 -22.862 1.00 95.56 224 ALA A CA 1
ATOM 1682 C C . ALA A 1 224 ? -0.163 2.208 -23.812 1.00 95.56 224 ALA A C 1
ATOM 1684 O O . ALA A 1 224 ? -0.094 2.379 -25.029 1.00 95.56 224 ALA A O 1
ATOM 1685 N N . ASN A 1 225 ? 0.243 1.077 -23.234 1.00 96.62 225 ASN A N 1
ATOM 1686 C CA . ASN A 1 225 ? 0.939 0.028 -23.954 1.00 96.62 225 ASN A CA 1
ATOM 1687 C C . ASN A 1 225 ? 0.014 -1.153 -24.229 1.00 96.62 225 ASN A C 1
ATOM 1689 O O . ASN A 1 225 ? 0.212 -2.202 -23.639 1.00 96.62 225 ASN A O 1
ATOM 1693 N N . ALA A 1 226 ? -0.980 -0.959 -25.102 1.00 93.31 226 ALA A N 1
ATOM 1694 C CA . ALA A 1 226 ? -2.081 -1.882 -25.420 1.00 93.31 226 ALA A CA 1
ATOM 1695 C C . ALA A 1 226 ? -1.712 -3.388 -25.416 1.00 93.31 226 ALA A C 1
ATOM 1697 O O . ALA A 1 226 ? -1.378 -3.967 -26.449 1.00 93.31 226 ALA A O 1
ATOM 1698 N N . GLY A 1 227 ? -1.759 -4.019 -24.236 1.00 94.25 227 GLY A N 1
ATOM 1699 C CA . GLY A 1 227 ? -1.387 -5.423 -24.018 1.00 94.25 227 GLY A CA 1
ATOM 1700 C C . GLY A 1 227 ? 0.113 -5.749 -24.142 1.00 94.25 227 GLY A C 1
ATOM 1701 O O . GLY A 1 227 ? 0.491 -6.917 -24.026 1.00 94.25 227 GLY A O 1
ATOM 1702 N N . GLY A 1 228 ? 0.964 -4.749 -24.375 1.00 97.81 228 GLY A N 1
ATOM 1703 C CA . GLY A 1 228 ? 2.414 -4.874 -24.473 1.00 97.81 228 GLY A CA 1
ATOM 1704 C C . GLY A 1 228 ? 3.090 -5.121 -23.121 1.00 97.81 228 GLY A C 1
ATOM 1705 O O . GLY A 1 228 ? 2.510 -4.920 -22.043 1.00 97.81 228 GLY A O 1
ATOM 1706 N N . LYS A 1 229 ? 4.337 -5.602 -23.183 1.00 98.44 229 LYS A N 1
ATOM 1707 C CA . LYS A 1 229 ? 5.039 -6.164 -22.023 1.00 98.44 229 LYS A CA 1
ATOM 1708 C C . LYS A 1 229 ? 6.427 -5.584 -21.786 1.00 98.44 229 LYS A C 1
ATOM 1710 O O . LYS A 1 229 ? 7.174 -5.313 -22.722 1.00 98.44 229 LYS A O 1
ATOM 1715 N N . ILE A 1 230 ? 6.807 -5.490 -20.516 1.00 98.94 230 ILE A N 1
ATOM 1716 C CA . ILE A 1 230 ? 8.204 -5.320 -20.102 1.00 98.94 230 ILE A CA 1
ATOM 1717 C C . ILE A 1 230 ? 8.571 -6.476 -19.172 1.00 98.94 230 ILE A C 1
ATOM 1719 O O . ILE A 1 230 ? 7.890 -6.703 -18.173 1.00 98.94 230 ILE A O 1
ATOM 1723 N N . GLU A 1 231 ? 9.644 -7.198 -19.489 1.00 98.94 231 GLU A N 1
ATOM 1724 C CA . GLU A 1 231 ? 10.118 -8.356 -18.729 1.00 98.94 231 GLU A CA 1
ATOM 1725 C C . GLU A 1 231 ? 11.572 -8.180 -18.288 1.00 98.94 231 GLU A C 1
ATOM 1727 O O . GLU A 1 231 ? 12.484 -8.084 -19.113 1.00 98.94 231 GLU A O 1
ATOM 1732 N N . PHE A 1 232 ? 11.786 -8.181 -16.973 1.00 98.94 232 PHE A N 1
ATOM 1733 C CA . PHE A 1 232 ? 13.105 -8.230 -16.349 1.00 98.94 232 PHE A CA 1
ATOM 1734 C C . PHE A 1 232 ? 13.343 -9.644 -15.816 1.00 98.94 232 PHE A C 1
ATOM 1736 O O . PHE A 1 232 ? 12.761 -10.028 -14.801 1.00 98.94 232 PHE A O 1
ATOM 1743 N N . ASN A 1 233 ? 14.172 -10.433 -16.502 1.00 98.81 233 ASN A N 1
ATOM 1744 C CA . ASN A 1 233 ? 14.436 -11.829 -16.135 1.00 98.81 233 ASN A CA 1
ATOM 1745 C C . ASN A 1 233 ? 15.560 -11.993 -15.101 1.00 98.81 233 ASN A C 1
ATOM 1747 O O . ASN A 1 233 ? 15.555 -12.975 -14.360 1.00 98.81 233 ASN A O 1
ATOM 1751 N N . GLY A 1 234 ? 16.484 -11.031 -15.020 1.00 98.75 234 GLY A N 1
ATOM 1752 C CA . GLY A 1 234 ? 17.466 -10.929 -13.940 1.00 98.75 234 GLY A CA 1
ATOM 1753 C C . GLY A 1 234 ? 16.985 -10.078 -12.762 1.00 98.75 234 GLY A C 1
ATOM 1754 O O . GLY A 1 234 ? 15.852 -9.591 -12.736 1.00 98.75 234 GLY A O 1
ATOM 1755 N N . ASP A 1 235 ? 17.872 -9.873 -11.786 1.00 98.88 235 ASP A N 1
ATOM 1756 C CA . ASP A 1 235 ? 17.616 -8.968 -10.662 1.00 98.88 235 ASP A CA 1
ATOM 1757 C C . ASP A 1 235 ? 17.479 -7.521 -11.161 1.00 98.88 235 ASP A C 1
ATOM 1759 O O . ASP A 1 235 ? 18.256 -7.070 -12.006 1.00 98.88 235 ASP A O 1
ATOM 1763 N N . PHE A 1 236 ? 16.518 -6.778 -10.615 1.00 98.94 236 PHE A N 1
ATOM 1764 C CA . PHE A 1 236 ? 16.243 -5.391 -10.980 1.00 98.94 236 PHE A CA 1
ATOM 1765 C C . PHE A 1 236 ? 16.549 -4.448 -9.817 1.00 98.94 236 PHE A C 1
ATOM 1767 O O . PHE A 1 236 ? 15.953 -4.551 -8.747 1.00 98.94 236 PHE A O 1
ATOM 1774 N N . ASN A 1 237 ? 17.449 -3.494 -10.042 1.00 98.94 237 ASN A N 1
ATOM 1775 C CA . ASN A 1 237 ? 17.821 -2.439 -9.110 1.00 98.94 237 ASN A CA 1
ATOM 1776 C C . ASN A 1 237 ? 17.585 -1.073 -9.760 1.00 98.94 237 ASN A C 1
ATOM 1778 O O . ASN A 1 237 ? 18.197 -0.747 -10.777 1.00 98.94 237 ASN A O 1
ATOM 1782 N N . LEU A 1 238 ? 16.742 -0.258 -9.136 1.00 98.94 238 LEU A N 1
ATOM 1783 C CA . LEU A 1 238 ? 16.474 1.118 -9.537 1.00 98.94 238 LEU A CA 1
ATOM 1784 C C . LEU A 1 238 ? 16.782 2.053 -8.370 1.00 98.94 238 LEU A C 1
ATOM 1786 O O . LEU A 1 238 ? 16.164 1.932 -7.312 1.00 98.94 238 LEU A O 1
ATOM 1790 N N . ASN A 1 239 ? 17.679 3.017 -8.573 1.00 98.88 239 ASN A N 1
ATOM 1791 C CA . ASN A 1 239 ? 17.848 4.140 -7.656 1.00 98.88 239 ASN A CA 1
ATOM 1792 C C . ASN A 1 239 ? 17.442 5.433 -8.346 1.00 98.88 239 ASN A C 1
ATOM 1794 O O . ASN A 1 239 ? 17.948 5.759 -9.418 1.00 98.88 239 ASN A O 1
ATOM 1798 N N . THR A 1 240 ? 16.572 6.206 -7.711 1.00 98.81 240 THR A N 1
ATOM 1799 C CA . THR A 1 240 ? 16.162 7.512 -8.222 1.00 98.81 240 THR A CA 1
ATOM 1800 C C . THR A 1 240 ? 16.448 8.602 -7.195 1.00 98.81 240 THR A C 1
ATOM 1802 O O . THR A 1 240 ? 16.349 8.397 -5.982 1.00 98.81 240 THR A O 1
ATOM 1805 N N . THR A 1 241 ? 16.870 9.780 -7.648 1.00 98.56 241 THR A N 1
ATOM 1806 C CA . THR A 1 241 ? 17.085 10.946 -6.782 1.00 98.56 241 THR A CA 1
ATOM 1807 C C . THR A 1 241 ? 16.626 12.226 -7.470 1.00 98.56 241 THR A C 1
ATOM 1809 O O . THR A 1 241 ? 16.921 12.442 -8.642 1.00 98.56 241 THR A O 1
ATOM 1812 N N . ASN A 1 242 ? 15.930 13.096 -6.736 1.00 98.31 242 ASN A N 1
ATOM 1813 C CA . ASN A 1 242 ? 15.556 14.420 -7.230 1.00 98.31 242 ASN A CA 1
ATOM 1814 C C . ASN A 1 242 ? 16.237 15.575 -6.473 1.00 98.31 242 ASN A C 1
ATOM 1816 O O . ASN A 1 242 ? 16.962 15.354 -5.498 1.00 98.31 242 ASN A O 1
ATOM 1820 N N . GLY A 1 243 ? 16.047 16.808 -6.948 1.00 98.00 243 GLY A N 1
ATOM 1821 C CA . GLY A 1 243 ? 16.592 18.021 -6.334 1.00 98.00 243 GLY A CA 1
ATOM 1822 C C . GLY A 1 243 ? 15.675 18.654 -5.283 1.00 98.00 243 GLY A C 1
ATOM 1823 O O . GLY A 1 243 ? 14.518 18.281 -5.109 1.00 98.00 243 GLY A O 1
ATOM 1824 N N . THR A 1 244 ? 16.186 19.674 -4.591 1.00 97.94 244 THR A N 1
ATOM 1825 C CA . THR A 1 244 ? 15.455 20.384 -3.523 1.00 97.94 244 THR A CA 1
ATOM 1826 C C . THR A 1 244 ? 14.276 21.223 -4.024 1.00 97.94 244 THR A C 1
ATOM 1828 O O . THR A 1 244 ? 13.329 21.462 -3.277 1.00 97.94 244 THR A O 1
ATOM 1831 N N . ASN A 1 245 ? 14.296 21.630 -5.296 1.00 96.69 245 ASN A N 1
ATOM 1832 C CA . ASN A 1 245 ? 13.247 22.431 -5.936 1.00 96.69 245 ASN A CA 1
ATOM 1833 C C . ASN A 1 245 ? 12.313 21.600 -6.836 1.00 96.69 245 ASN A C 1
ATOM 1835 O O . ASN A 1 245 ? 11.625 22.150 -7.695 1.00 96.69 245 ASN A O 1
ATOM 1839 N N . TYR A 1 246 ? 12.314 20.276 -6.685 1.00 97.94 246 TYR A N 1
ATOM 1840 C CA . TYR A 1 246 ? 11.496 19.385 -7.501 1.00 97.94 246 TYR A CA 1
ATOM 1841 C C . TYR A 1 246 ? 10.002 19.541 -7.176 1.00 97.94 246 TYR A C 1
ATOM 1843 O O . TYR A 1 246 ? 9.601 19.542 -6.016 1.00 97.94 246 TYR A O 1
ATOM 1851 N N . ASN A 1 247 ? 9.157 19.663 -8.200 1.00 97.31 247 ASN A N 1
ATOM 1852 C CA . ASN A 1 247 ? 7.701 19.731 -8.044 1.00 97.31 247 ASN A CA 1
ATOM 1853 C C . ASN A 1 247 ? 7.007 19.109 -9.262 1.00 97.31 247 ASN A C 1
ATOM 1855 O O . ASN A 1 247 ? 6.366 19.798 -10.053 1.00 97.31 247 ASN A O 1
ATOM 1859 N N . GLN A 1 248 ? 7.215 17.812 -9.444 1.00 97.69 248 GLN A N 1
ATOM 1860 C CA . GLN A 1 248 ? 6.625 17.009 -10.512 1.00 97.69 248 GLN A CA 1
ATOM 1861 C C . GLN A 1 248 ? 6.113 15.699 -9.918 1.00 97.69 248 GLN A C 1
ATOM 1863 O O . GLN A 1 248 ? 6.483 15.338 -8.802 1.00 97.69 248 GLN A O 1
ATOM 1868 N N . VAL A 1 249 ? 5.302 14.951 -10.662 1.00 97.94 249 VAL A N 1
ATOM 1869 C CA . VAL A 1 249 ? 4.990 13.565 -10.283 1.00 97.94 249 VAL A CA 1
ATOM 1870 C C . VAL A 1 249 ? 6.287 12.752 -10.262 1.00 97.94 249 VAL A C 1
ATOM 1872 O O . VAL A 1 249 ? 7.152 12.956 -11.115 1.00 97.94 249 VAL A O 1
ATOM 1875 N N . TYR A 1 250 ? 6.459 11.859 -9.291 1.00 98.50 250 TYR A N 1
ATOM 1876 C CA . TYR A 1 250 ? 7.672 11.048 -9.144 1.00 98.50 250 TYR A CA 1
ATOM 1877 C C . TYR A 1 250 ? 7.308 9.575 -9.016 1.00 98.50 250 TYR A C 1
ATOM 1879 O O . TYR A 1 250 ? 6.674 9.200 -8.037 1.00 98.50 250 TYR A O 1
ATOM 1887 N N . GLN A 1 251 ? 7.689 8.753 -9.993 1.00 98.69 251 GLN A N 1
ATOM 1888 C CA . GLN A 1 251 ? 7.230 7.366 -10.097 1.00 98.69 251 GLN A CA 1
ATOM 1889 C C . GLN A 1 251 ? 8.401 6.386 -10.239 1.00 98.69 251 GLN A C 1
ATOM 1891 O O . GLN A 1 251 ? 9.270 6.556 -11.094 1.00 98.69 251 GLN A O 1
ATOM 1896 N N . GLY A 1 252 ? 8.424 5.332 -9.423 1.00 98.75 252 GLY A N 1
ATOM 1897 C CA . GLY A 1 252 ? 9.331 4.200 -9.625 1.00 98.75 252 GLY A CA 1
ATOM 1898 C C . GLY A 1 252 ? 8.895 3.363 -10.829 1.00 98.75 252 GLY A C 1
ATOM 1899 O O . GLY A 1 252 ? 9.652 3.203 -11.786 1.00 98.75 252 GLY A O 1
ATOM 1900 N N . VAL A 1 253 ? 7.644 2.902 -10.805 1.00 98.94 253 VAL A N 1
ATOM 1901 C CA . VAL A 1 253 ? 6.989 2.155 -11.889 1.00 98.94 253 VAL A CA 1
ATOM 1902 C C . VAL A 1 253 ? 5.641 2.799 -12.204 1.00 98.94 253 VAL A C 1
ATOM 1904 O O . VAL A 1 253 ? 4.865 3.047 -11.289 1.00 98.94 253 VAL A O 1
ATOM 1907 N N . LEU A 1 254 ? 5.357 3.036 -13.483 1.00 98.88 254 LEU A N 1
ATOM 1908 C CA . LEU A 1 254 ? 4.062 3.489 -13.993 1.00 98.88 254 LEU A CA 1
ATOM 1909 C C . LEU A 1 254 ? 3.548 2.482 -15.022 1.00 98.88 254 LEU A C 1
ATOM 1911 O O . LEU A 1 254 ? 4.257 2.171 -15.980 1.00 98.88 254 LEU A O 1
ATOM 1915 N N . ALA A 1 255 ? 2.320 1.998 -14.848 1.00 98.56 255 ALA A N 1
ATOM 1916 C CA . ALA A 1 255 ? 1.674 1.073 -15.770 1.00 98.56 255 ALA A CA 1
ATOM 1917 C C . ALA A 1 255 ? 0.265 1.544 -16.165 1.00 98.56 255 ALA A C 1
ATOM 1919 O O . ALA A 1 255 ? -0.485 2.046 -15.329 1.00 98.56 255 ALA A O 1
ATOM 1920 N N . TYR A 1 256 ? -0.100 1.351 -17.437 1.00 97.94 256 TYR A N 1
ATOM 1921 C CA . TYR A 1 256 ? -1.458 1.556 -17.952 1.00 97.94 256 TYR A CA 1
ATOM 1922 C C . TYR A 1 256 ? -1.705 0.688 -19.196 1.00 97.94 256 TYR A C 1
ATOM 1924 O O . TYR A 1 256 ? -0.994 0.826 -20.198 1.00 97.94 256 TYR A O 1
ATOM 1932 N N . GLN A 1 257 ? -2.727 -0.174 -19.129 1.00 97.25 257 GLN A N 1
ATOM 1933 C CA . GLN A 1 257 ? -3.137 -1.137 -20.163 1.00 97.25 257 GLN A CA 1
ATOM 1934 C C . GLN A 1 257 ? -2.007 -2.064 -20.628 1.00 97.25 257 GLN A C 1
ATOM 1936 O O . GLN A 1 257 ? -1.846 -2.298 -21.823 1.00 97.25 257 GLN A O 1
ATOM 1941 N N . SER A 1 258 ? -1.207 -2.558 -19.685 1.00 98.00 258 SER A N 1
ATOM 1942 C CA . SER A 1 258 ? 0.064 -3.227 -19.946 1.00 98.00 258 SER A CA 1
ATOM 1943 C C . SER A 1 258 ? 0.434 -4.263 -18.883 1.00 98.00 258 SER A C 1
ATOM 1945 O O . SER A 1 258 ? -0.195 -4.344 -17.829 1.00 98.00 258 SER A O 1
ATOM 1947 N N . THR A 1 259 ? 1.480 -5.059 -19.132 1.00 98.69 259 THR A N 1
ATOM 1948 C CA . THR A 1 259 ? 2.046 -5.978 -18.127 1.00 98.69 259 THR A CA 1
ATOM 1949 C C . THR A 1 259 ? 3.539 -5.742 -17.914 1.00 98.69 259 THR A C 1
ATOM 1951 O O . THR A 1 259 ? 4.324 -5.813 -18.858 1.00 98.69 259 THR A O 1
ATOM 1954 N N . THR A 1 260 ? 3.952 -5.527 -16.666 1.00 98.94 260 THR A N 1
ATOM 1955 C CA . THR A 1 260 ? 5.367 -5.436 -16.270 1.00 98.94 260 THR A CA 1
ATOM 1956 C C . THR A 1 260 ? 5.717 -6.574 -15.316 1.00 98.94 260 THR A C 1
ATOM 1958 O O . THR A 1 260 ? 5.116 -6.698 -14.250 1.00 98.94 260 THR A O 1
ATOM 1961 N N . ASN A 1 261 ? 6.703 -7.393 -15.684 1.00 98.94 261 ASN A N 1
ATOM 1962 C CA . ASN A 1 261 ? 7.151 -8.553 -14.917 1.00 98.94 261 ASN A CA 1
ATOM 1963 C C . ASN A 1 261 ? 8.571 -8.340 -14.388 1.00 98.94 261 ASN A C 1
ATOM 1965 O O . ASN A 1 261 ? 9.513 -8.191 -15.169 1.00 98.94 261 ASN A O 1
ATOM 1969 N N . PHE A 1 262 ? 8.733 -8.403 -13.068 1.00 98.94 262 PHE A N 1
ATOM 1970 C CA . PHE A 1 262 ? 10.031 -8.501 -12.410 1.00 98.94 262 PHE A CA 1
ATOM 1971 C C . PHE A 1 262 ? 10.257 -9.943 -11.944 1.00 98.94 262 PHE A C 1
ATOM 1973 O O . PHE A 1 262 ? 9.728 -10.363 -10.912 1.00 98.94 262 PHE A O 1
ATOM 1980 N N . ASN A 1 263 ? 11.000 -10.725 -12.729 1.00 98.81 263 ASN A N 1
ATOM 1981 C CA . ASN A 1 263 ? 11.204 -12.156 -12.490 1.00 98.81 263 ASN A CA 1
ATOM 1982 C C . ASN A 1 263 ? 12.378 -12.461 -11.549 1.00 98.81 263 ASN A C 1
ATOM 1984 O O . ASN A 1 263 ? 12.333 -13.467 -10.841 1.00 98.81 263 ASN A O 1
ATOM 1988 N N . GLY A 1 264 ? 13.387 -11.587 -11.490 1.00 98.69 264 GLY A N 1
ATOM 1989 C CA . GLY A 1 264 ? 14.438 -11.621 -10.471 1.00 98.69 264 GLY A CA 1
ATOM 1990 C C . GLY A 1 264 ? 14.090 -10.822 -9.213 1.00 98.69 264 GLY A C 1
ATOM 1991 O O . GLY A 1 264 ? 13.020 -10.214 -9.101 1.00 98.69 264 GLY A O 1
ATOM 1992 N N . ASN A 1 265 ? 15.008 -10.809 -8.243 1.00 98.88 265 ASN A N 1
ATOM 1993 C CA . ASN A 1 265 ? 14.838 -10.000 -7.039 1.00 98.88 265 ASN A CA 1
ATOM 1994 C C . ASN A 1 265 ? 14.771 -8.523 -7.410 1.00 98.88 265 ASN A C 1
ATOM 1996 O O . ASN A 1 265 ? 15.511 -8.048 -8.270 1.00 98.88 265 ASN A O 1
ATOM 2000 N N . THR A 1 266 ? 13.891 -7.793 -6.737 1.00 98.94 266 THR A N 1
ATOM 2001 C CA . THR A 1 266 ? 13.604 -6.403 -7.084 1.00 98.94 266 THR A CA 1
ATOM 2002 C C . THR A 1 266 ? 13.968 -5.471 -5.945 1.00 98.94 266 THR A C 1
ATOM 2004 O O . THR A 1 266 ? 13.573 -5.697 -4.802 1.00 98.94 266 THR A O 1
ATOM 2007 N N . ASN A 1 267 ? 14.696 -4.404 -6.259 1.00 98.94 267 ASN A N 1
ATOM 2008 C CA . ASN A 1 267 ? 15.026 -3.318 -5.354 1.00 98.94 267 ASN A CA 1
ATOM 2009 C C . ASN A 1 267 ? 14.739 -1.970 -6.029 1.00 98.94 267 ASN A C 1
ATOM 2011 O O . ASN A 1 267 ? 15.404 -1.603 -6.995 1.00 98.94 267 ASN A O 1
ATOM 2015 N N . ILE A 1 268 ? 13.767 -1.222 -5.514 1.00 98.94 268 ILE A N 1
ATOM 2016 C CA . ILE A 1 268 ? 13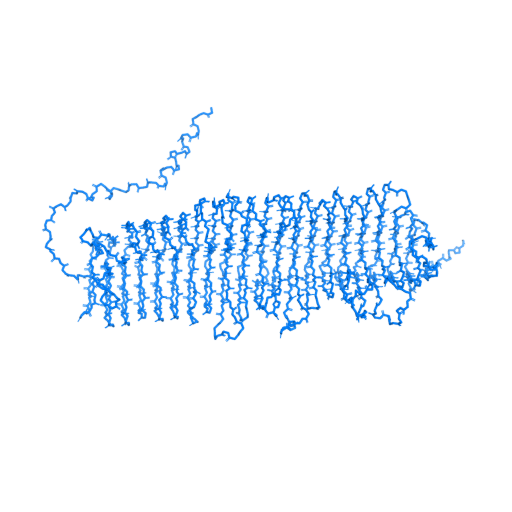.453 0.135 -5.976 1.00 98.94 268 ILE A CA 1
ATOM 2017 C C . ILE A 1 268 ? 13.660 1.087 -4.811 1.00 98.94 268 ILE A C 1
ATOM 2019 O O . ILE A 1 268 ? 12.971 0.981 -3.802 1.00 98.94 268 ILE A O 1
ATOM 2023 N N . ASN A 1 269 ? 14.588 2.024 -4.966 1.00 98.81 269 ASN A N 1
ATOM 2024 C CA . ASN A 1 269 ? 14.938 2.997 -3.947 1.00 98.81 269 ASN A CA 1
ATOM 2025 C C . ASN A 1 269 ? 14.812 4.426 -4.483 1.00 98.81 269 ASN A C 1
ATOM 2027 O O . ASN A 1 269 ? 15.579 4.853 -5.345 1.00 98.81 269 ASN A O 1
ATOM 2031 N N . MET A 1 270 ? 13.863 5.181 -3.938 1.00 98.81 270 MET A N 1
ATOM 2032 C CA . MET A 1 270 ? 13.562 6.548 -4.348 1.00 98.81 270 MET A CA 1
ATOM 2033 C C . MET A 1 270 ? 13.934 7.540 -3.248 1.00 98.81 270 MET A C 1
ATOM 2035 O O . MET A 1 270 ? 13.423 7.467 -2.130 1.00 98.81 270 MET A O 1
ATOM 2039 N N . ILE A 1 271 ? 14.790 8.507 -3.575 1.00 98.56 271 ILE A N 1
ATOM 2040 C CA . ILE A 1 271 ? 15.183 9.591 -2.669 1.00 98.56 271 ILE A CA 1
ATOM 2041 C C . ILE A 1 271 ? 14.561 10.899 -3.157 1.00 98.56 271 ILE A C 1
ATOM 2043 O O . ILE A 1 271 ? 14.845 11.367 -4.264 1.00 98.56 271 ILE A O 1
ATOM 2047 N N . ASN A 1 272 ? 13.727 11.502 -2.314 1.00 98.25 272 ASN A N 1
ATOM 2048 C CA . ASN A 1 272 ? 13.148 12.821 -2.529 1.00 98.25 272 ASN A CA 1
ATOM 2049 C C . ASN A 1 272 ? 13.859 13.863 -1.660 1.00 98.25 272 ASN A C 1
ATOM 2051 O O . ASN A 1 272 ? 13.730 13.862 -0.438 1.00 98.25 272 ASN A O 1
ATOM 2055 N N . ASN A 1 273 ? 14.583 14.786 -2.280 1.00 98.31 273 ASN A N 1
ATOM 2056 C CA . ASN A 1 273 ? 15.218 15.904 -1.583 1.00 98.31 273 ASN A CA 1
ATOM 2057 C C . ASN A 1 273 ? 14.358 17.173 -1.598 1.00 98.31 273 ASN A C 1
ATOM 2059 O O . ASN A 1 273 ? 14.766 18.176 -1.023 1.00 98.31 273 ASN A O 1
ATOM 2063 N N . SER A 1 274 ? 13.195 17.147 -2.252 1.00 98.06 274 SER A N 1
ATOM 2064 C CA . SER A 1 274 ? 12.351 18.324 -2.436 1.00 98.06 274 SER A CA 1
ATOM 2065 C C . SER A 1 274 ? 11.857 18.946 -1.128 1.00 98.06 274 SER A C 1
ATOM 2067 O O . SER A 1 274 ? 11.204 18.284 -0.324 1.00 98.06 274 SER A O 1
ATOM 2069 N N . ASP A 1 275 ? 11.982 20.266 -1.020 1.00 97.19 275 ASP A N 1
ATOM 2070 C CA . ASP A 1 275 ? 11.328 21.073 0.014 1.00 97.19 275 ASP A CA 1
ATOM 2071 C C . ASP A 1 275 ? 9.996 21.687 -0.447 1.00 97.19 275 ASP A C 1
ATOM 2073 O O . ASP A 1 275 ? 9.221 22.179 0.373 1.00 97.19 275 ASP A O 1
ATOM 2077 N N . VAL A 1 276 ? 9.703 21.654 -1.752 1.00 96.38 276 VAL A N 1
ATOM 2078 C CA . VAL A 1 276 ? 8.618 22.451 -2.359 1.00 96.38 276 VAL A CA 1
ATOM 2079 C C . VAL A 1 276 ? 7.496 21.635 -3.004 1.00 96.38 276 VAL A C 1
ATOM 2081 O O . VAL A 1 276 ? 6.415 22.186 -3.207 1.00 96.38 276 VAL A O 1
ATOM 2084 N N . SER A 1 277 ? 7.722 20.352 -3.311 1.00 95.50 277 SER A N 1
ATOM 2085 C CA . SER A 1 277 ? 6.766 19.499 -4.027 1.00 95.50 277 SER A CA 1
ATOM 2086 C C . SER A 1 277 ? 5.371 19.509 -3.400 1.00 95.50 277 SER A C 1
ATOM 2088 O O . SER A 1 277 ? 5.188 19.420 -2.178 1.00 95.50 277 SER A O 1
ATOM 2090 N N . LYS A 1 278 ? 4.378 19.597 -4.282 1.00 95.00 278 LYS A N 1
ATOM 2091 C CA . LYS A 1 278 ? 2.949 19.402 -4.014 1.00 95.00 278 LYS A CA 1
ATOM 2092 C C . LYS A 1 278 ? 2.352 18.286 -4.877 1.00 95.00 278 LYS A C 1
ATOM 2094 O O . LYS A 1 278 ? 1.162 18.029 -4.764 1.00 95.00 278 LYS A O 1
ATOM 2099 N N . SER A 1 279 ? 3.164 17.657 -5.727 1.00 96.50 279 SER A N 1
ATOM 2100 C CA . SER A 1 279 ? 2.734 16.633 -6.684 1.00 96.50 279 SER A CA 1
ATOM 2101 C C . SER A 1 279 ? 2.834 15.231 -6.087 1.00 96.50 279 SER A C 1
ATOM 2103 O O . SER A 1 279 ? 3.745 14.960 -5.307 1.00 96.50 279 SER A O 1
ATOM 2105 N N . ASP A 1 280 ? 1.939 14.331 -6.484 1.00 97.12 280 ASP A N 1
ATOM 2106 C CA . ASP A 1 280 ? 1.911 12.957 -5.980 1.00 97.12 280 ASP A CA 1
ATOM 2107 C C . ASP A 1 280 ? 3.169 12.164 -6.350 1.00 97.12 280 ASP A C 1
ATOM 2109 O O . ASP A 1 280 ? 3.689 12.257 -7.468 1.00 97.12 280 ASP A O 1
ATOM 2113 N N . HIS A 1 281 ? 3.659 11.367 -5.403 1.00 98.38 281 HIS A N 1
ATOM 2114 C CA . HIS A 1 281 ? 4.779 10.455 -5.616 1.00 98.38 281 HIS A CA 1
ATOM 2115 C C . HIS A 1 281 ? 4.336 9.002 -5.399 1.00 98.38 281 HIS A C 1
ATOM 2117 O O . HIS A 1 281 ? 3.557 8.736 -4.485 1.00 98.38 281 HIS A O 1
ATOM 2123 N N . PHE A 1 282 ? 4.877 8.087 -6.209 1.00 98.69 282 PHE A N 1
ATOM 2124 C CA . PHE A 1 282 ? 4.521 6.669 -6.257 1.00 98.69 282 PHE A CA 1
ATOM 2125 C C . PHE A 1 282 ? 5.763 5.769 -6.330 1.00 98.69 282 PHE A C 1
ATOM 2127 O O . PHE A 1 282 ? 6.621 5.979 -7.190 1.00 98.69 282 PHE A O 1
ATOM 2134 N N . LEU A 1 283 ? 5.860 4.720 -5.504 1.00 98.62 283 LEU A N 1
ATOM 2135 C CA . LEU A 1 283 ? 6.825 3.636 -5.771 1.00 98.62 283 LEU A CA 1
ATOM 2136 C C . LEU A 1 283 ? 6.355 2.805 -6.967 1.00 98.62 283 LEU A C 1
ATOM 2138 O O . LEU A 1 283 ? 7.131 2.547 -7.888 1.00 98.62 283 LEU A O 1
ATOM 2142 N N . VAL A 1 284 ? 5.076 2.427 -6.960 1.00 98.88 284 VAL A N 1
ATOM 2143 C CA . VAL A 1 284 ? 4.411 1.686 -8.035 1.00 98.88 284 VAL A CA 1
ATOM 2144 C C . VAL A 1 284 ? 3.031 2.290 -8.255 1.00 98.88 284 VAL A C 1
ATOM 2146 O O . VAL A 1 284 ? 2.258 2.408 -7.309 1.00 98.88 284 VAL A O 1
ATOM 2149 N N . ASP A 1 285 ? 2.735 2.655 -9.495 1.00 98.69 285 ASP A N 1
ATOM 2150 C CA . ASP A 1 285 ? 1.486 3.283 -9.911 1.00 98.69 285 ASP A CA 1
ATOM 2151 C C . ASP A 1 285 ? 0.848 2.468 -11.040 1.00 98.69 285 ASP A C 1
ATOM 2153 O O . ASP A 1 285 ? 1.302 2.490 -12.190 1.00 98.69 285 ASP A O 1
ATOM 2157 N N . VAL A 1 286 ? -0.180 1.699 -10.687 1.00 98.56 286 VAL A N 1
ATOM 2158 C CA . VAL A 1 286 ? -1.043 1.001 -11.637 1.00 98.56 286 VAL A CA 1
ATOM 2159 C C . VAL A 1 286 ? -2.287 1.841 -11.853 1.00 98.56 286 VAL A C 1
ATOM 2161 O O . VAL A 1 286 ? -3.135 1.962 -10.969 1.00 98.56 286 VAL A O 1
ATOM 2164 N N . GLN A 1 287 ? -2.411 2.359 -13.071 1.00 96.50 287 GLN A N 1
ATOM 2165 C CA . GLN A 1 287 ? -3.577 3.104 -13.515 1.00 96.50 287 GLN A CA 1
ATOM 2166 C C . GLN A 1 287 ? -4.411 2.222 -14.441 1.00 96.50 287 GLN A C 1
ATOM 2168 O O . GLN A 1 287 ? -3.903 1.571 -15.363 1.00 96.50 287 GLN A O 1
ATOM 2173 N N . CYS A 1 288 ? -5.712 2.179 -14.204 1.00 93.19 288 CYS A N 1
ATOM 2174 C CA . CYS A 1 288 ? -6.655 1.461 -15.039 1.00 93.19 288 CYS A CA 1
ATOM 2175 C C . CYS A 1 288 ? -8.031 2.125 -14.949 1.00 93.19 288 CYS A C 1
ATOM 2177 O O . CYS A 1 288 ? -8.356 2.787 -13.965 1.00 93.19 288 CYS A O 1
ATOM 2179 N N . ASP A 1 289 ? -8.848 1.916 -15.973 1.00 91.81 289 ASP A N 1
ATOM 2180 C CA . ASP A 1 289 ? -10.226 2.378 -16.026 1.00 91.81 289 ASP A CA 1
ATOM 2181 C C . ASP A 1 289 ? -11.152 1.181 -16.291 1.00 91.81 289 ASP A C 1
ATOM 2183 O O . ASP A 1 289 ? -10.850 0.353 -17.159 1.00 91.81 289 ASP A O 1
ATOM 2187 N N . PRO A 1 290 ? -12.307 1.093 -15.605 1.00 88.62 290 PRO A N 1
ATOM 2188 C CA . PRO A 1 290 ? -13.361 0.148 -15.931 1.00 88.62 290 PRO A CA 1
ATOM 2189 C C . PRO A 1 290 ? -13.723 0.222 -17.415 1.00 88.62 290 PRO A C 1
ATOM 2191 O O . PRO A 1 290 ? -14.137 1.267 -17.917 1.00 88.62 290 PRO A O 1
ATOM 2194 N N . GLY A 1 291 ? -13.615 -0.914 -18.101 1.00 88.25 291 GLY A N 1
ATOM 2195 C CA . GLY A 1 291 ? -13.892 -1.025 -19.534 1.00 88.25 291 GLY A CA 1
ATOM 2196 C C . GLY A 1 291 ? -12.665 -0.885 -20.436 1.00 88.25 291 GLY A C 1
ATOM 2197 O O . GLY A 1 291 ? -12.820 -1.002 -21.651 1.00 88.25 291 GLY A O 1
ATOM 2198 N N . ASN A 1 292 ? -11.466 -0.685 -19.878 1.00 92.31 292 ASN A N 1
ATOM 2199 C CA . ASN A 1 292 ? -10.225 -0.798 -20.642 1.00 92.31 292 ASN A CA 1
ATOM 2200 C C . ASN A 1 292 ? -10.132 -2.152 -21.363 1.00 92.31 292 ASN A C 1
ATOM 2202 O O . ASN A 1 292 ? -10.533 -3.189 -20.833 1.00 92.31 292 ASN A O 1
ATOM 2206 N N . ALA A 1 293 ? -9.580 -2.133 -22.579 1.00 92.88 293 ALA A N 1
ATOM 2207 C CA . ALA A 1 293 ? -9.468 -3.320 -23.429 1.00 92.88 293 ALA A CA 1
ATOM 2208 C C . ALA A 1 293 ? -8.402 -4.310 -22.934 1.00 92.88 293 ALA A C 1
ATOM 2210 O O . ALA A 1 293 ? -8.454 -5.496 -23.259 1.00 92.88 293 ALA A O 1
ATOM 2211 N N . HIS A 1 294 ? -7.440 -3.814 -22.155 1.00 94.44 294 HIS A N 1
ATOM 2212 C CA . HIS A 1 294 ? -6.345 -4.592 -21.598 1.00 94.44 294 HIS A CA 1
ATOM 2213 C C . HIS A 1 294 ? -6.206 -4.332 -20.104 1.00 94.44 294 HIS A C 1
ATOM 2215 O O . HIS A 1 294 ? -6.418 -3.216 -19.624 1.00 94.44 294 HIS A O 1
ATOM 2221 N N . GLU A 1 295 ? -5.803 -5.372 -19.384 1.00 95.50 295 GLU A N 1
ATOM 2222 C CA . GLU A 1 295 ? -5.479 -5.273 -17.968 1.00 95.50 295 GLU A CA 1
ATOM 2223 C C . GLU A 1 295 ? -4.210 -4.448 -17.749 1.00 95.50 295 GLU A C 1
ATOM 2225 O O . GLU A 1 295 ? -3.340 -4.376 -18.619 1.00 95.50 295 GLU A O 1
ATOM 2230 N N . THR A 1 296 ? -4.105 -3.831 -16.572 1.00 98.38 296 THR A N 1
ATOM 2231 C CA . THR A 1 296 ? -2.870 -3.184 -16.121 1.00 98.38 296 THR A CA 1
ATOM 2232 C C . THR A 1 296 ? -2.292 -4.011 -14.981 1.00 98.38 296 THR A C 1
ATOM 2234 O O . THR A 1 296 ? -2.894 -4.079 -13.913 1.00 98.38 296 THR A O 1
ATOM 2237 N N . ILE A 1 297 ? -1.139 -4.645 -15.191 1.00 98.56 297 ILE A N 1
ATOM 2238 C CA . ILE A 1 297 ? -0.573 -5.614 -14.248 1.00 98.56 297 ILE A CA 1
ATOM 2239 C C . ILE A 1 297 ? 0.895 -5.305 -13.967 1.00 98.56 297 ILE A C 1
ATOM 2241 O O . ILE A 1 297 ? 1.702 -5.164 -14.888 1.00 98.56 297 ILE A O 1
ATOM 2245 N N . VAL A 1 298 ? 1.262 -5.289 -12.687 1.00 98.94 298 VAL A N 1
ATOM 2246 C CA . VAL A 1 298 ? 2.662 -5.323 -12.243 1.00 98.94 298 VAL A CA 1
ATOM 2247 C C . VAL A 1 298 ? 2.888 -6.555 -11.371 1.00 98.94 298 VAL A C 1
ATOM 2249 O O . VAL A 1 298 ? 2.233 -6.727 -10.344 1.00 98.94 298 VAL A O 1
ATOM 2252 N N . ASN A 1 299 ? 3.828 -7.413 -11.770 1.00 98.94 299 ASN A N 1
ATOM 2253 C CA . ASN A 1 299 ? 4.156 -8.651 -11.066 1.00 98.94 299 ASN A CA 1
ATOM 2254 C C . ASN A 1 299 ? 5.565 -8.600 -10.476 1.00 98.94 299 ASN A C 1
ATOM 2256 O O . ASN A 1 299 ? 6.542 -8.398 -11.200 1.00 98.94 299 ASN A O 1
ATOM 2260 N N . PHE A 1 300 ? 5.669 -8.876 -9.180 1.00 98.94 300 PHE A N 1
ATOM 2261 C CA . PHE A 1 300 ? 6.926 -9.104 -8.479 1.00 98.94 300 PHE A CA 1
ATOM 2262 C C . PHE A 1 300 ? 7.082 -10.603 -8.203 1.00 98.94 300 PHE A C 1
ATOM 2264 O O . PHE A 1 300 ? 6.539 -11.129 -7.229 1.00 98.94 300 PHE A O 1
ATOM 2271 N N . ASN A 1 301 ? 7.798 -11.297 -9.088 1.00 98.81 301 ASN A N 1
ATOM 2272 C CA . ASN A 1 301 ? 7.953 -12.755 -9.066 1.00 98.81 301 ASN A CA 1
ATOM 2273 C C . ASN A 1 301 ? 9.255 -13.218 -8.400 1.00 98.81 301 ASN A C 1
ATOM 2275 O O . ASN A 1 301 ? 9.346 -14.373 -7.985 1.00 98.81 301 ASN A O 1
ATOM 2279 N N . GLY A 1 302 ? 10.250 -12.335 -8.279 1.00 98.44 302 GLY A N 1
ATOM 2280 C CA . GLY A 1 302 ? 11.493 -12.634 -7.574 1.00 98.44 302 GLY A CA 1
ATOM 2281 C C . GLY A 1 302 ? 11.264 -13.046 -6.123 1.00 98.44 302 GLY A C 1
ATOM 2282 O O . GLY A 1 302 ? 10.329 -12.584 -5.470 1.00 98.44 302 GLY A O 1
ATOM 2283 N N . ALA A 1 303 ? 12.155 -13.884 -5.588 1.00 98.56 303 ALA A N 1
ATOM 2284 C CA . ALA A 1 303 ? 12.047 -14.388 -4.219 1.00 98.56 303 ALA A CA 1
ATOM 2285 C C . ALA A 1 303 ? 11.957 -13.258 -3.179 1.00 98.56 303 ALA A C 1
ATOM 2287 O O . ALA A 1 303 ? 11.240 -13.400 -2.186 1.00 98.56 303 ALA A O 1
ATOM 2288 N N . LYS A 1 304 ? 12.659 -12.145 -3.426 1.00 98.81 304 LYS A N 1
ATOM 2289 C CA . LYS A 1 304 ? 12.646 -10.952 -2.585 1.00 98.81 304 LYS A CA 1
ATOM 2290 C C . LYS A 1 304 ? 12.333 -9.684 -3.376 1.00 98.81 304 LYS A C 1
ATOM 2292 O O . LYS A 1 304 ? 12.978 -9.390 -4.380 1.00 98.81 304 LYS A O 1
ATOM 2297 N N . THR A 1 305 ? 11.420 -8.882 -2.836 1.00 98.94 305 THR A N 1
ATOM 2298 C CA . THR A 1 305 ? 11.106 -7.528 -3.308 1.00 98.94 305 THR A CA 1
ATOM 2299 C C . THR A 1 305 ? 11.361 -6.514 -2.197 1.00 98.94 305 THR A C 1
ATOM 2301 O O . THR A 1 305 ? 10.949 -6.715 -1.058 1.00 98.94 305 THR A O 1
ATOM 2304 N N . THR A 1 306 ? 12.077 -5.433 -2.500 1.00 98.94 306 THR A N 1
ATOM 2305 C CA . THR A 1 306 ? 12.366 -4.325 -1.579 1.00 98.94 306 THR A CA 1
ATOM 2306 C C . THR A 1 306 ? 12.025 -3.005 -2.257 1.00 98.94 306 THR A C 1
ATOM 2308 O O . THR A 1 306 ? 12.562 -2.692 -3.313 1.00 98.94 306 THR A O 1
ATOM 2311 N N . LEU A 1 307 ? 11.118 -2.238 -1.661 1.00 98.94 307 LEU A N 1
ATOM 2312 C CA . LEU A 1 307 ? 10.615 -0.978 -2.199 1.00 98.94 307 LEU A CA 1
ATOM 2313 C C . LEU A 1 307 ? 10.773 0.095 -1.119 1.00 98.94 307 LEU A C 1
ATOM 2315 O O . LEU A 1 307 ? 10.180 -0.009 -0.043 1.00 98.94 307 LEU A O 1
ATOM 2319 N N . SER A 1 308 ? 11.597 1.107 -1.375 1.00 98.75 308 SER A N 1
ATOM 2320 C CA . SER A 1 308 ? 11.901 2.157 -0.408 1.00 98.75 308 SER A CA 1
ATOM 2321 C C . SER A 1 308 ? 11.721 3.554 -0.971 1.00 98.75 308 SER A C 1
ATOM 2323 O O . SER A 1 308 ? 12.203 3.881 -2.053 1.00 98.75 308 SER A O 1
ATOM 2325 N N . TYR A 1 309 ? 11.073 4.403 -0.181 1.00 98.81 309 TYR A N 1
ATOM 2326 C CA . TYR A 1 309 ? 10.949 5.828 -0.436 1.00 98.81 309 TYR A CA 1
ATOM 2327 C C . TYR A 1 309 ? 11.434 6.613 0.788 1.00 98.81 309 TYR A C 1
ATOM 2329 O O . TYR A 1 309 ? 10.942 6.420 1.902 1.00 98.81 309 TYR A O 1
ATOM 2337 N N . GLU A 1 310 ? 12.385 7.521 0.586 1.00 98.44 310 GLU A N 1
ATOM 2338 C CA . GLU A 1 310 ? 12.900 8.414 1.624 1.00 98.44 310 GLU A CA 1
ATOM 2339 C C . GLU A 1 310 ? 12.751 9.873 1.175 1.00 98.44 310 GLU A C 1
ATOM 2341 O O . GLU A 1 310 ? 13.423 10.315 0.242 1.00 98.44 310 GLU A O 1
ATOM 2346 N N . SER A 1 311 ? 11.904 10.648 1.859 1.00 97.38 311 SER A N 1
ATOM 2347 C CA . SER A 1 311 ? 11.919 12.108 1.740 1.00 97.38 311 SER A CA 1
ATOM 2348 C C . SER A 1 311 ? 12.867 12.698 2.767 1.00 97.38 311 SER A C 1
ATOM 2350 O O . SER A 1 311 ? 12.598 12.608 3.961 1.00 97.38 311 SER A O 1
ATOM 2352 N N . LYS A 1 312 ? 13.936 13.336 2.288 1.00 96.56 312 LYS A N 1
ATOM 2353 C CA . LYS A 1 312 ? 14.880 14.142 3.078 1.00 96.56 312 LYS A CA 1
ATOM 2354 C C . LYS A 1 312 ? 14.487 15.614 3.124 1.00 96.56 312 LYS A C 1
ATOM 2356 O O . LYS A 1 312 ? 14.841 16.309 4.072 1.00 96.56 312 LYS A O 1
ATOM 2361 N N . GLY A 1 313 ? 13.778 16.078 2.096 1.00 94.38 313 GLY A N 1
ATOM 2362 C CA . GLY A 1 313 ? 13.189 17.410 2.066 1.00 94.38 313 GLY A CA 1
ATOM 2363 C C . GLY A 1 313 ? 11.831 17.456 2.767 1.00 94.38 313 GLY A C 1
ATOM 2364 O O . GLY A 1 313 ? 11.214 16.420 3.047 1.00 94.38 313 GLY A O 1
ATOM 2365 N N . LYS A 1 314 ? 11.375 18.675 3.069 1.00 94.56 314 LYS A N 1
ATOM 2366 C CA . LYS A 1 314 ? 10.158 18.947 3.857 1.00 94.56 314 LYS A CA 1
ATOM 2367 C C . LYS A 1 314 ? 8.915 19.245 3.011 1.00 94.56 314 LYS A C 1
ATOM 2369 O O . LYS A 1 314 ? 7.989 19.903 3.503 1.00 94.56 314 LYS A O 1
ATOM 2374 N N . SER A 1 315 ? 8.868 18.774 1.764 1.00 93.56 315 SER A N 1
ATOM 2375 C CA . SER A 1 315 ? 7.663 18.873 0.933 1.00 93.56 315 SER A CA 1
ATOM 2376 C C . SER A 1 315 ? 6.441 18.267 1.636 1.00 93.56 315 SER A C 1
ATOM 2378 O O . SER A 1 315 ? 6.570 17.455 2.543 1.00 93.56 315 SER A O 1
ATOM 2380 N N . SER A 1 316 ? 5.237 18.709 1.272 1.00 93.94 316 SER A N 1
ATOM 2381 C CA . SER A 1 316 ? 3.993 18.260 1.928 1.00 93.94 316 SER A CA 1
ATOM 2382 C C . SER A 1 316 ? 3.136 17.374 1.024 1.00 93.94 316 SER A C 1
ATOM 2384 O O . SER A 1 316 ? 1.945 17.205 1.282 1.00 93.94 316 SER A O 1
ATOM 2386 N N . ASN A 1 317 ? 3.695 16.934 -0.097 1.00 94.19 317 ASN A N 1
ATOM 2387 C CA . ASN A 1 317 ? 2.970 16.204 -1.117 1.00 94.19 317 ASN A CA 1
ATOM 2388 C C . ASN A 1 317 ? 2.547 14.809 -0.633 1.00 94.19 317 ASN A C 1
ATOM 2390 O O . ASN A 1 317 ? 3.260 14.225 0.183 1.00 94.19 317 ASN A O 1
ATOM 2394 N N . PRO A 1 318 ? 1.433 14.263 -1.144 1.00 96.94 318 PRO A N 1
ATOM 2395 C CA . PRO A 1 318 ? 1.045 12.893 -0.852 1.00 96.94 318 PRO A CA 1
ATOM 2396 C C . PRO A 1 318 ? 2.076 11.892 -1.379 1.00 96.94 318 PRO A C 1
ATOM 2398 O O . PRO A 1 318 ? 2.585 12.019 -2.499 1.00 96.94 318 PRO A O 1
ATOM 2401 N N . ILE A 1 319 ? 2.365 10.890 -0.552 1.00 98.06 319 ILE A N 1
ATOM 2402 C CA . ILE A 1 319 ? 3.223 9.758 -0.879 1.00 98.06 319 ILE A CA 1
ATOM 2403 C C . ILE A 1 319 ? 2.369 8.500 -0.881 1.00 98.06 319 ILE A C 1
ATOM 2405 O O . ILE A 1 319 ? 1.929 8.020 0.168 1.00 98.06 319 ILE A O 1
ATOM 2409 N N . TRP A 1 320 ? 2.186 7.957 -2.071 1.00 97.31 320 TRP A N 1
ATOM 2410 C CA . TRP A 1 320 ? 1.540 6.683 -2.306 1.00 97.31 320 TRP A CA 1
ATOM 2411 C C . TRP A 1 320 ? 2.650 5.655 -2.512 1.00 97.31 320 TRP A C 1
ATOM 2413 O O . TRP A 1 320 ? 3.538 5.840 -3.333 1.00 97.31 320 TRP A O 1
ATOM 2423 N N . GLY A 1 321 ? 2.699 4.593 -1.723 1.00 96.88 321 GLY A N 1
ATOM 2424 C CA . GLY A 1 321 ? 3.695 3.549 -1.920 1.00 96.88 321 GLY A CA 1
ATOM 2425 C C . GLY A 1 321 ? 3.374 2.782 -3.193 1.00 96.88 321 GLY A C 1
ATOM 2426 O O . GLY A 1 321 ? 3.853 3.090 -4.282 1.00 96.88 321 GLY A O 1
ATOM 2427 N N . ILE A 1 322 ? 2.535 1.775 -3.037 1.00 98.56 322 ILE A N 1
ATOM 2428 C CA . ILE A 1 322 ? 2.030 0.930 -4.108 1.00 98.56 322 ILE A CA 1
ATOM 2429 C C . ILE A 1 322 ? 0.554 1.258 -4.280 1.00 98.56 322 ILE A C 1
ATOM 2431 O O . ILE A 1 322 ? -0.222 1.015 -3.361 1.00 98.56 322 ILE A O 1
ATOM 2435 N N . SER A 1 323 ? 0.193 1.813 -5.432 1.00 98.44 323 SER A N 1
ATOM 2436 C CA . SER A 1 323 ? -1.169 2.220 -5.775 1.00 98.44 323 SER A CA 1
ATOM 2437 C C . SER A 1 323 ? -1.715 1.324 -6.881 1.00 98.44 323 SER A C 1
ATOM 2439 O O . SER A 1 323 ? -1.160 1.278 -7.981 1.00 98.44 323 SER A O 1
ATOM 2441 N N . ALA A 1 324 ? -2.787 0.593 -6.579 1.00 98.12 324 ALA A N 1
ATOM 2442 C CA . ALA A 1 324 ? -3.557 -0.165 -7.557 1.00 98.12 324 ALA A CA 1
ATOM 2443 C C . ALA A 1 324 ? -4.911 0.515 -7.778 1.00 98.12 324 ALA A C 1
ATOM 2445 O O . ALA A 1 324 ? -5.821 0.385 -6.952 1.00 98.12 324 ALA A O 1
ATOM 2446 N N . SER A 1 325 ? -5.046 1.207 -8.910 1.00 96.75 325 SER A N 1
ATOM 2447 C CA . SER A 1 325 ? -6.257 1.929 -9.287 1.00 96.75 325 SER A CA 1
ATOM 2448 C C . SER A 1 325 ? -6.897 1.340 -10.541 1.00 96.75 325 SER A C 1
ATOM 2450 O O . SER A 1 325 ? -6.243 1.136 -11.564 1.00 96.75 325 SER A O 1
ATOM 2452 N N . GLY A 1 326 ? -8.202 1.093 -10.455 1.00 92.75 326 GLY A N 1
ATOM 2453 C CA . GLY A 1 326 ? -9.046 0.689 -11.574 1.00 92.75 326 GLY A CA 1
ATOM 2454 C C . GLY A 1 326 ? -9.205 -0.816 -11.704 1.00 92.75 326 GLY A C 1
ATOM 2455 O O . GLY A 1 326 ? -8.307 -1.576 -11.362 1.00 92.75 326 GLY A O 1
ATOM 2456 N N . VAL A 1 327 ? -10.327 -1.265 -12.266 1.00 88.12 327 VAL A N 1
ATOM 2457 C CA . VAL A 1 327 ? -10.537 -2.661 -12.675 1.00 88.12 327 VAL A CA 1
ATOM 2458 C C . VAL A 1 327 ? -10.358 -2.778 -14.195 1.00 88.12 327 VAL A C 1
ATOM 2460 O O . VAL A 1 327 ? -10.984 -2.001 -14.917 1.00 88.12 327 VAL A O 1
ATOM 2463 N N . PRO A 1 328 ? -9.562 -3.734 -14.713 1.00 89.62 328 PRO A N 1
ATOM 2464 C CA . PRO A 1 328 ? -8.853 -4.823 -14.018 1.00 89.62 328 PRO A CA 1
ATOM 2465 C C . PRO A 1 328 ? -7.368 -4.511 -13.702 1.00 89.62 328 PRO A C 1
ATOM 2467 O O . PRO A 1 328 ? -6.464 -5.252 -14.080 1.00 89.62 328 PRO A O 1
ATOM 2470 N N . GLY A 1 329 ? -7.085 -3.408 -13.008 1.00 97.06 329 GLY A N 1
ATOM 2471 C CA . GLY A 1 329 ? -5.750 -3.075 -12.505 1.00 97.06 329 GLY A CA 1
ATOM 2472 C C . GLY A 1 329 ? -5.327 -3.967 -11.331 1.00 97.06 329 GLY A C 1
ATOM 2473 O O . GLY A 1 329 ? -6.095 -4.169 -10.382 1.00 97.06 329 GLY A O 1
ATOM 2474 N N . SER A 1 330 ? -4.103 -4.506 -11.374 1.00 98.25 330 SER A N 1
ATOM 2475 C CA . SER A 1 330 ? -3.565 -5.347 -10.300 1.00 98.25 330 SER A CA 1
ATOM 2476 C C . SER A 1 330 ? -2.058 -5.223 -10.067 1.00 98.25 330 SER A C 1
ATOM 2478 O O . SER A 1 330 ? -1.269 -4.969 -10.980 1.00 98.25 330 SER A O 1
ATOM 2480 N N . ILE A 1 331 ? -1.660 -5.448 -8.813 1.00 98.88 331 ILE A N 1
ATOM 2481 C CA . ILE A 1 331 ? -0.266 -5.569 -8.378 1.00 98.88 331 ILE A CA 1
ATOM 2482 C C . ILE A 1 331 ? -0.123 -6.865 -7.584 1.00 98.88 331 ILE A C 1
ATOM 2484 O O . ILE A 1 331 ? -0.857 -7.081 -6.620 1.00 98.88 331 ILE A O 1
ATOM 2488 N N . ASN A 1 332 ? 0.819 -7.725 -7.975 1.00 98.88 332 ASN A N 1
ATOM 2489 C CA . ASN A 1 332 ? 0.942 -9.076 -7.425 1.00 98.88 332 ASN A CA 1
ATOM 2490 C C . ASN A 1 332 ? 2.335 -9.327 -6.828 1.00 98.88 332 ASN A C 1
ATOM 2492 O O . ASN A 1 332 ? 3.348 -9.249 -7.527 1.00 98.88 332 ASN A O 1
ATOM 2496 N N . PHE A 1 333 ? 2.377 -9.680 -5.542 1.00 98.88 333 PHE A N 1
ATOM 2497 C CA . PHE A 1 333 ? 3.572 -10.127 -4.825 1.00 98.88 333 PHE A CA 1
ATOM 2498 C C . PHE A 1 333 ? 3.621 -11.658 -4.791 1.00 98.88 333 PHE A C 1
ATOM 2500 O O . PHE A 1 333 ? 3.028 -12.304 -3.924 1.00 98.88 333 PHE A O 1
ATOM 2507 N N . ASN A 1 334 ? 4.341 -12.239 -5.748 1.00 98.69 334 ASN A N 1
ATOM 2508 C CA . ASN A 1 334 ? 4.443 -13.689 -5.924 1.00 98.69 334 ASN A CA 1
ATOM 2509 C C . ASN A 1 334 ? 5.692 -14.288 -5.248 1.00 98.69 334 ASN A C 1
ATOM 2511 O O . ASN A 1 334 ? 5.821 -15.507 -5.152 1.00 98.69 334 ASN A O 1
ATOM 2515 N N . GLY A 1 335 ? 6.602 -13.432 -4.775 1.00 98.31 335 GLY A N 1
ATOM 2516 C CA . GLY A 1 335 ? 7.807 -13.803 -4.037 1.00 98.31 335 GLY A CA 1
ATOM 2517 C C . GLY A 1 335 ? 7.569 -14.230 -2.586 1.00 98.31 335 GLY A C 1
ATOM 2518 O O . GLY A 1 335 ? 6.503 -14.024 -2.006 1.00 98.31 335 GLY A O 1
ATOM 2519 N N . ALA A 1 336 ? 8.614 -14.785 -1.969 1.00 98.50 336 ALA A N 1
ATOM 2520 C CA . ALA A 1 336 ? 8.588 -15.224 -0.576 1.00 98.50 336 ALA A CA 1
ATOM 2521 C C . ALA A 1 336 ? 8.620 -14.053 0.418 1.00 98.50 336 ALA A C 1
ATOM 2523 O O . ALA A 1 336 ? 8.026 -14.146 1.487 1.00 98.50 336 ALA A O 1
ATOM 2524 N N . GLU A 1 337 ? 9.309 -12.956 0.094 1.00 98.81 337 GLU A N 1
ATOM 2525 C CA . GLU A 1 337 ? 9.470 -11.812 0.996 1.00 98.81 337 GLU A CA 1
ATOM 2526 C C . GLU A 1 337 ? 9.296 -10.481 0.253 1.00 98.81 337 GLU A C 1
ATOM 2528 O O . GLU A 1 337 ? 9.961 -10.221 -0.750 1.00 98.81 337 GLU A O 1
ATOM 2533 N N . THR A 1 338 ? 8.451 -9.599 0.782 1.00 98.88 338 THR A N 1
ATOM 2534 C CA . THR A 1 338 ? 8.292 -8.217 0.317 1.00 98.88 338 THR A CA 1
ATOM 2535 C C . THR A 1 338 ? 8.552 -7.254 1.469 1.00 98.88 338 THR A C 1
ATOM 2537 O O . THR A 1 338 ? 7.971 -7.383 2.541 1.00 98.88 338 THR A O 1
ATOM 2540 N N . ASN A 1 339 ? 9.432 -6.281 1.254 1.00 98.94 339 ASN A N 1
ATOM 2541 C CA . ASN A 1 339 ? 9.784 -5.245 2.218 1.00 98.94 339 ASN A CA 1
ATOM 2542 C C . ASN A 1 339 ? 9.439 -3.875 1.643 1.00 98.94 339 ASN A C 1
ATOM 2544 O O . ASN A 1 339 ? 9.979 -3.492 0.608 1.00 98.94 339 ASN A O 1
ATOM 2548 N N . ILE A 1 340 ? 8.574 -3.130 2.323 1.00 98.94 340 ILE A N 1
ATOM 2549 C CA . ILE A 1 340 ? 8.144 -1.793 1.912 1.00 98.94 340 ILE A CA 1
ATOM 2550 C C . ILE A 1 340 ? 8.488 -0.819 3.034 1.00 98.94 340 ILE A C 1
ATOM 2552 O O . ILE A 1 340 ? 8.043 -0.992 4.168 1.00 98.94 340 ILE A O 1
ATOM 2556 N N . SER A 1 341 ? 9.286 0.206 2.733 1.00 98.88 341 SER A N 1
ATOM 2557 C CA . SER A 1 341 ? 9.674 1.220 3.716 1.00 98.88 341 SER A CA 1
ATOM 2558 C C . SER A 1 341 ? 9.511 2.628 3.167 1.00 98.88 341 SER A C 1
ATOM 2560 O O . SER A 1 341 ? 10.190 3.014 2.221 1.00 98.88 341 SER A O 1
ATOM 2562 N N . ILE A 1 342 ? 8.667 3.428 3.810 1.00 98.88 342 ILE A N 1
ATOM 2563 C CA . ILE A 1 342 ? 8.409 4.816 3.430 1.00 98.88 342 ILE A CA 1
ATOM 2564 C C . ILE A 1 342 ? 8.703 5.705 4.629 1.00 98.88 342 ILE A C 1
ATOM 2566 O O . ILE A 1 342 ? 8.105 5.553 5.691 1.00 98.88 342 ILE A O 1
ATOM 2570 N N . THR A 1 343 ? 9.655 6.621 4.486 1.00 98.62 343 THR A N 1
ATOM 2571 C CA . THR A 1 343 ? 10.006 7.590 5.530 1.00 98.62 343 THR A CA 1
ATOM 2572 C C . THR A 1 343 ? 9.947 8.998 4.967 1.00 98.62 343 THR A C 1
ATOM 2574 O O . THR A 1 343 ? 10.587 9.291 3.961 1.00 98.62 343 THR A O 1
ATOM 2577 N N . THR A 1 344 ? 9.197 9.881 5.622 1.00 98.50 344 THR A N 1
ATOM 2578 C CA . THR A 1 344 ? 9.041 11.278 5.214 1.00 98.50 344 THR A CA 1
ATOM 2579 C C . THR A 1 344 ? 9.392 12.232 6.349 1.00 98.50 344 THR A C 1
ATOM 2581 O O . THR A 1 344 ? 8.959 12.036 7.484 1.00 98.50 344 THR A O 1
ATOM 2584 N N . GLU A 1 345 ? 10.152 13.292 6.053 1.00 97.75 345 GLU A N 1
ATOM 2585 C CA . GLU A 1 345 ? 10.326 14.414 6.991 1.00 97.75 345 GLU A CA 1
ATOM 2586 C C . GLU A 1 345 ? 9.035 15.227 7.162 1.00 97.75 345 GLU A C 1
ATOM 2588 O O . GLU A 1 345 ? 8.760 15.748 8.238 1.00 97.75 345 GLU A O 1
ATOM 2593 N N . ASN A 1 346 ? 8.228 15.323 6.108 1.00 97.31 346 ASN A N 1
ATOM 2594 C CA . ASN A 1 346 ? 6.916 15.951 6.122 1.00 97.31 346 ASN A CA 1
ATOM 2595 C C . ASN A 1 346 ? 6.068 15.342 4.996 1.00 97.31 346 ASN A C 1
ATOM 2597 O O . ASN A 1 346 ? 6.605 14.989 3.950 1.00 97.31 346 ASN A O 1
ATOM 2601 N N . SER A 1 347 ? 4.769 15.172 5.231 1.00 97.31 347 SER A N 1
ATOM 2602 C CA . SER A 1 347 ? 3.774 14.794 4.225 1.00 97.31 347 SER A CA 1
ATOM 2603 C C . SER A 1 347 ? 2.375 14.950 4.819 1.00 97.31 347 SER A C 1
ATOM 2605 O O . SER A 1 347 ? 2.179 14.694 6.009 1.00 97.31 347 SER A O 1
ATOM 2607 N N . ASN A 1 348 ? 1.399 15.329 3.993 1.00 96.25 348 ASN A N 1
ATOM 2608 C CA . ASN A 1 348 ? -0.010 15.307 4.390 1.00 96.25 348 ASN A CA 1
ATOM 2609 C C . ASN A 1 348 ? -0.592 13.883 4.386 1.00 96.25 348 ASN A C 1
ATOM 2611 O O . ASN A 1 348 ? -1.487 13.588 5.171 1.00 96.25 348 ASN A O 1
ATOM 2615 N N . LEU A 1 349 ? -0.080 12.997 3.531 1.00 97.56 349 LEU A N 1
ATOM 2616 C CA . LEU A 1 349 ? -0.530 11.614 3.410 1.00 97.56 349 LEU A CA 1
ATOM 2617 C C . LEU A 1 349 ? 0.659 10.720 3.062 1.00 97.56 349 LEU A C 1
ATOM 2619 O O . LEU A 1 349 ? 1.366 10.982 2.090 1.00 97.56 349 LEU A O 1
ATOM 2623 N N . THR A 1 350 ? 0.865 9.653 3.825 1.00 98.50 350 THR A N 1
ATOM 2624 C CA . THR A 1 350 ? 1.906 8.659 3.549 1.00 98.50 350 THR A CA 1
ATOM 2625 C C . THR A 1 350 ? 1.327 7.259 3.690 1.00 98.50 350 THR A C 1
ATOM 2627 O O . THR A 1 350 ? 1.043 6.821 4.801 1.00 98.50 350 THR A O 1
ATOM 2630 N N . THR A 1 351 ? 1.177 6.524 2.593 1.00 98.31 351 THR A N 1
ATOM 2631 C CA . THR A 1 351 ? 0.631 5.159 2.627 1.00 98.31 351 THR A CA 1
ATOM 2632 C C . THR A 1 351 ? 1.555 4.158 1.950 1.00 98.31 351 THR A C 1
ATOM 2634 O O . THR A 1 351 ? 2.207 4.506 0.971 1.00 98.31 351 THR A O 1
ATOM 2637 N N . ALA A 1 352 ? 1.651 2.930 2.468 1.00 98.81 352 ALA A N 1
ATOM 2638 C CA . ALA A 1 352 ? 2.457 1.880 1.843 1.00 98.81 352 ALA A CA 1
ATOM 2639 C C . ALA A 1 352 ? 1.704 1.110 0.757 1.00 98.81 352 ALA A C 1
ATOM 2641 O O . ALA A 1 352 ? 2.236 0.974 -0.342 1.00 98.81 352 ALA A O 1
ATOM 2642 N N . LEU A 1 353 ? 0.499 0.622 1.046 1.00 98.88 353 LEU A N 1
ATOM 2643 C CA . LEU A 1 353 ? -0.362 -0.063 0.084 1.00 98.88 353 LEU A CA 1
ATOM 2644 C C . LEU A 1 353 ? -1.678 0.691 -0.039 1.00 98.88 353 LEU A C 1
ATOM 2646 O O . LEU A 1 353 ? -2.367 0.863 0.962 1.00 98.88 353 LEU A O 1
ATOM 2650 N N . GLU A 1 354 ? -2.043 1.074 -1.254 1.00 98.44 354 GLU A N 1
ATOM 2651 C CA . GLU A 1 354 ? -3.309 1.713 -1.572 1.00 98.44 354 GLU A CA 1
ATOM 2652 C C . GLU A 1 354 ? -4.020 0.985 -2.708 1.00 98.44 354 GLU A C 1
ATOM 2654 O O . GLU A 1 354 ? -3.448 0.703 -3.760 1.00 98.44 354 GLU A O 1
ATOM 2659 N N . SER A 1 355 ? -5.296 0.685 -2.488 1.00 98.50 355 SER A N 1
ATOM 2660 C CA . SER A 1 355 ? -6.183 0.216 -3.537 1.00 98.50 355 SER A CA 1
ATOM 2661 C C . SER A 1 355 ? -7.436 1.075 -3.605 1.00 98.50 355 SER A C 1
ATOM 2663 O O . SER A 1 355 ? -8.063 1.361 -2.584 1.00 98.50 355 SER A O 1
ATOM 2665 N N . GLN A 1 356 ? -7.827 1.431 -4.826 1.00 97.12 356 GLN A N 1
ATOM 2666 C CA . GLN A 1 356 ? -9.055 2.160 -5.110 1.00 97.12 356 GLN A CA 1
ATOM 2667 C C . GLN A 1 356 ? -9.605 1.802 -6.492 1.00 97.12 356 GLN A C 1
ATOM 2669 O O . GLN A 1 356 ? -8.986 1.086 -7.281 1.00 97.12 356 GLN A O 1
ATOM 2674 N N . TYR A 1 357 ? -10.792 2.314 -6.804 1.00 96.81 357 TYR A N 1
ATOM 2675 C CA . TYR A 1 357 ? -11.407 2.207 -8.127 1.00 96.81 357 TYR A CA 1
ATOM 2676 C C . TYR A 1 357 ? -11.582 0.754 -8.640 1.00 96.81 357 TYR A C 1
ATOM 2678 O O . TYR A 1 357 ? -11.593 0.504 -9.843 1.00 96.81 357 TYR A O 1
ATOM 2686 N N . GLY A 1 358 ? -11.725 -0.226 -7.739 1.00 96.38 358 GLY A N 1
ATOM 2687 C CA . GLY A 1 358 ? -11.826 -1.652 -8.084 1.00 96.38 358 GLY A CA 1
ATOM 2688 C C . GLY A 1 358 ? -10.485 -2.351 -8.338 1.00 96.38 358 GLY A C 1
ATOM 2689 O O . GLY A 1 358 ? -10.487 -3.519 -8.740 1.00 96.38 358 GLY A O 1
ATOM 2690 N N . GLY A 1 359 ? -9.361 -1.658 -8.124 1.00 97.69 359 GLY A N 1
ATOM 2691 C CA . GLY A 1 359 ? -8.012 -2.212 -8.229 1.00 97.69 359 GLY A CA 1
ATOM 2692 C C . GLY A 1 359 ? -7.735 -3.297 -7.191 1.00 97.69 359 GLY A C 1
ATOM 2693 O O . GLY A 1 359 ? -8.488 -3.467 -6.232 1.00 97.69 359 GLY A O 1
ATOM 2694 N N . ASN A 1 360 ? -6.662 -4.063 -7.403 1.00 98.38 360 ASN A N 1
ATOM 2695 C CA . ASN A 1 360 ? -6.342 -5.227 -6.572 1.00 98.38 360 ASN A CA 1
ATOM 2696 C C . ASN A 1 360 ? -4.855 -5.275 -6.213 1.00 98.38 360 ASN A C 1
ATOM 2698 O O . ASN A 1 360 ? -3.996 -5.220 -7.093 1.00 98.38 360 ASN A O 1
ATOM 2702 N N . ILE A 1 361 ? -4.550 -5.451 -4.929 1.00 98.88 361 ILE A N 1
ATOM 2703 C CA . ILE A 1 361 ? -3.204 -5.803 -4.461 1.00 98.88 361 ILE A CA 1
ATOM 2704 C C . ILE A 1 361 ? -3.241 -7.223 -3.910 1.00 98.88 361 ILE A C 1
ATOM 2706 O O . ILE A 1 361 ? -4.009 -7.496 -2.991 1.00 98.88 361 ILE A O 1
ATOM 2710 N N . ASN A 1 362 ? -2.398 -8.111 -4.436 1.00 98.88 362 ASN A N 1
ATOM 2711 C CA . ASN A 1 362 ? -2.420 -9.531 -4.100 1.00 98.88 362 ASN A CA 1
ATOM 2712 C C . ASN A 1 362 ? -1.065 -10.042 -3.605 1.00 98.88 362 ASN A C 1
ATOM 2714 O O . ASN A 1 362 ? -0.015 -9.567 -4.040 1.00 98.88 362 ASN A O 1
ATOM 2718 N N . SER A 1 363 ? -1.078 -11.073 -2.760 1.00 98.81 363 SER A N 1
ATOM 2719 C CA . SER A 1 363 ? 0.111 -11.880 -2.466 1.00 98.81 363 SER A CA 1
ATOM 2720 C C . SER A 1 363 ? -0.186 -13.374 -2.443 1.00 98.81 363 SER A C 1
ATOM 2722 O O . SER A 1 363 ? -1.331 -13.786 -2.251 1.00 98.81 363 SER A O 1
ATOM 2724 N N . VAL A 1 364 ? 0.844 -14.198 -2.624 1.00 98.44 364 VAL A N 1
ATOM 2725 C CA . VAL A 1 364 ? 0.729 -15.663 -2.546 1.00 98.44 364 VAL A CA 1
ATOM 2726 C C . VAL A 1 364 ? 0.761 -16.174 -1.102 1.00 98.44 364 VAL A C 1
ATOM 2728 O O . VAL A 1 364 ? 1.270 -15.522 -0.193 1.00 98.44 364 VAL A O 1
ATOM 2731 N N . LYS A 1 365 ? 0.217 -17.372 -0.870 1.00 98.19 365 LYS A N 1
ATOM 2732 C CA . LYS A 1 365 ? 0.292 -18.042 0.438 1.00 98.19 365 LYS A CA 1
ATOM 2733 C C . LYS A 1 365 ? 1.750 -18.309 0.832 1.00 98.19 365 LYS A C 1
ATOM 2735 O O . LYS A 1 365 ? 2.568 -18.622 -0.031 1.00 98.19 365 LYS A O 1
ATOM 2740 N N . GLY A 1 366 ? 2.074 -18.215 2.120 1.00 98.06 366 GLY A N 1
ATOM 2741 C CA . GLY A 1 366 ? 3.436 -18.372 2.632 1.00 98.06 366 GLY A CA 1
ATOM 2742 C C . GLY A 1 366 ? 4.374 -17.197 2.337 1.00 98.06 366 GLY A C 1
ATOM 2743 O O . GLY A 1 366 ? 5.533 -17.245 2.748 1.00 98.06 366 GLY A O 1
ATOM 2744 N N . SER A 1 367 ? 3.910 -16.142 1.650 1.00 98.44 367 SER A N 1
ATOM 2745 C CA . SER A 1 367 ? 4.681 -14.903 1.506 1.00 98.44 367 SER A CA 1
ATOM 2746 C C . SER A 1 367 ? 4.771 -14.165 2.842 1.00 98.44 367 SER A C 1
ATOM 2748 O O . SER A 1 367 ? 3.831 -14.207 3.634 1.00 98.44 367 SER A O 1
ATOM 2750 N N . LYS A 1 368 ? 5.841 -13.406 3.060 1.00 98.81 368 LYS A N 1
ATOM 2751 C CA . LYS A 1 368 ? 5.948 -12.447 4.159 1.00 98.81 368 LYS A CA 1
ATOM 2752 C C . LYS A 1 368 ? 5.992 -11.022 3.619 1.00 98.81 368 LYS A C 1
ATOM 2754 O O . LYS A 1 368 ? 6.861 -10.707 2.809 1.00 98.81 368 LYS A O 1
ATOM 2759 N N . ILE A 1 369 ? 5.108 -10.152 4.098 1.00 98.94 369 ILE A N 1
ATOM 2760 C CA . ILE A 1 369 ? 5.082 -8.730 3.742 1.00 98.94 369 ILE A CA 1
ATOM 2761 C C . ILE A 1 369 ? 5.405 -7.901 4.984 1.00 98.94 369 ILE A C 1
ATOM 2763 O O . ILE A 1 369 ? 4.666 -7.920 5.962 1.00 98.94 369 ILE A O 1
ATOM 2767 N N . ASN A 1 370 ? 6.509 -7.161 4.940 1.00 98.94 370 ASN A N 1
ATOM 2768 C CA . ASN A 1 370 ? 6.920 -6.242 5.996 1.00 98.94 370 ASN A CA 1
ATOM 2769 C C . ASN A 1 370 ? 6.703 -4.798 5.521 1.00 98.94 370 ASN A C 1
ATOM 2771 O O . ASN A 1 370 ? 7.253 -4.391 4.496 1.00 98.94 370 ASN A O 1
ATOM 2775 N N . ILE A 1 371 ? 5.934 -4.019 6.277 1.00 99.00 371 ILE A N 1
ATOM 2776 C CA . ILE A 1 371 ? 5.575 -2.631 5.984 1.00 99.00 371 ILE A CA 1
ATOM 2777 C C . ILE A 1 371 ? 6.085 -1.731 7.110 1.00 99.00 371 ILE A C 1
ATOM 2779 O O . ILE A 1 371 ? 5.756 -1.926 8.278 1.00 99.00 371 ILE A O 1
ATOM 2783 N N . ASN A 1 372 ? 6.855 -0.705 6.754 1.00 98.88 372 ASN A N 1
ATOM 2784 C CA . ASN A 1 372 ? 7.317 0.331 7.672 1.00 98.88 372 ASN A CA 1
ATOM 2785 C C . ASN A 1 372 ? 7.011 1.722 7.104 1.00 98.88 372 ASN A C 1
ATOM 2787 O O . ASN A 1 372 ? 7.617 2.143 6.122 1.00 98.88 372 ASN A O 1
ATOM 2791 N N . VAL A 1 373 ? 6.103 2.452 7.747 1.00 98.94 373 VAL A N 1
ATOM 2792 C CA . VAL A 1 373 ? 5.719 3.813 7.358 1.00 98.94 373 VAL A CA 1
ATOM 2793 C C . VAL A 1 373 ? 6.019 4.777 8.494 1.00 98.94 373 VAL A C 1
ATOM 2795 O O . VAL A 1 373 ? 5.536 4.619 9.614 1.00 98.94 373 VAL A O 1
ATOM 2798 N N . VAL A 1 374 ? 6.814 5.802 8.205 1.00 98.81 374 VAL A N 1
ATOM 2799 C CA . VAL A 1 374 ? 7.193 6.841 9.162 1.00 98.81 374 VAL A CA 1
ATOM 2800 C C . VAL A 1 374 ? 6.917 8.208 8.551 1.00 98.81 374 VAL A C 1
ATOM 2802 O O . VAL A 1 374 ? 7.598 8.599 7.607 1.00 98.81 374 VAL A O 1
ATOM 2805 N N . ASN A 1 375 ? 5.966 8.956 9.111 1.00 98.56 375 ASN A N 1
ATOM 2806 C CA . ASN A 1 375 ? 5.709 10.343 8.726 1.00 98.56 375 ASN A CA 1
ATOM 2807 C C . ASN A 1 375 ? 6.048 11.295 9.875 1.00 98.56 375 ASN A C 1
ATOM 2809 O O . ASN A 1 375 ? 5.359 11.346 10.890 1.00 98.56 375 ASN A O 1
ATOM 2813 N N . LYS A 1 376 ? 7.118 12.074 9.725 1.00 98.31 376 LYS A N 1
ATOM 2814 C CA . LYS A 1 376 ? 7.578 13.013 10.758 1.00 98.31 376 LYS A CA 1
ATOM 2815 C C . LYS A 1 376 ? 6.860 14.366 10.710 1.00 98.31 376 LYS A C 1
ATOM 2817 O O . LYS A 1 376 ? 7.277 15.284 11.410 1.00 98.31 376 LYS A O 1
ATOM 2822 N N . SER A 1 377 ? 5.798 14.495 9.908 1.00 97.62 377 SER A N 1
ATOM 2823 C CA . SER A 1 377 ? 4.987 15.711 9.874 1.00 97.62 377 SER A CA 1
ATOM 2824 C C . SER A 1 377 ? 4.463 16.072 11.265 1.00 97.62 377 SER A C 1
ATOM 2826 O O . SER A 1 377 ? 3.989 15.216 12.012 1.00 97.62 377 SER A O 1
ATOM 2828 N N . GLU A 1 378 ? 4.523 17.363 11.581 1.00 97.25 378 GLU A N 1
ATOM 2829 C CA . GLU A 1 378 ? 3.919 17.954 12.781 1.00 97.25 378 GLU A CA 1
ATOM 2830 C C . GLU A 1 378 ? 2.484 18.451 12.515 1.00 97.25 378 GLU A C 1
ATOM 2832 O O . GLU A 1 378 ? 1.872 19.083 13.373 1.00 97.25 378 GLU A O 1
ATOM 2837 N N . ASN A 1 379 ? 1.937 18.196 11.320 1.00 96.44 379 ASN A N 1
ATOM 2838 C CA . ASN A 1 379 ? 0.567 18.560 10.973 1.00 96.44 379 ASN A CA 1
ATOM 2839 C C . ASN A 1 379 ? -0.436 17.583 11.615 1.00 96.44 379 ASN A C 1
ATOM 2841 O O . ASN A 1 379 ? -0.381 16.377 11.360 1.00 96.44 379 ASN A O 1
ATOM 2845 N N . SER A 1 380 ? -1.381 18.112 12.398 1.00 96.94 380 SER A N 1
ATOM 2846 C CA . SER A 1 380 ? -2.456 17.345 13.045 1.00 96.94 380 SER A CA 1
ATOM 2847 C C . SER A 1 380 ? -3.409 16.669 12.065 1.00 96.94 380 SER A C 1
ATOM 2849 O O . SER A 1 380 ? -4.062 15.704 12.441 1.00 96.94 380 SER A O 1
ATOM 2851 N N . ASP A 1 381 ? -3.466 17.140 10.822 1.00 96.69 381 ASP A N 1
ATOM 2852 C CA . ASP A 1 381 ? -4.351 16.581 9.797 1.00 96.69 381 ASP A CA 1
ATOM 2853 C C . ASP A 1 381 ? -3.629 15.549 8.917 1.00 96.69 381 ASP A C 1
ATOM 2855 O O . ASP A 1 381 ? -4.208 15.014 7.973 1.00 96.69 381 ASP A O 1
ATOM 2859 N N . SER A 1 382 ? -2.345 15.282 9.188 1.00 97.44 382 SER A N 1
ATOM 2860 C CA . SER A 1 382 ? -1.583 14.310 8.408 1.00 97.44 382 SER A CA 1
ATOM 2861 C C . SER A 1 382 ? -2.045 12.876 8.671 1.00 97.44 382 SER A C 1
ATOM 2863 O O . SER A 1 382 ? -2.458 12.514 9.775 1.00 97.44 382 SER A O 1
ATOM 2865 N N . ILE A 1 383 ? -1.954 12.039 7.642 1.00 98.12 383 ILE A N 1
ATOM 2866 C CA . ILE A 1 383 ? -2.321 10.625 7.713 1.00 98.12 383 ILE A CA 1
ATOM 2867 C C . ILE A 1 383 ? -1.109 9.778 7.337 1.00 98.12 383 ILE A C 1
ATOM 2869 O O . ILE A 1 383 ? -0.423 10.058 6.351 1.00 98.12 383 ILE A O 1
ATOM 2873 N N . ALA A 1 384 ? -0.855 8.716 8.098 1.00 98.75 384 ALA A N 1
ATOM 2874 C CA . ALA A 1 384 ? 0.028 7.639 7.676 1.00 98.75 384 ALA A CA 1
ATOM 2875 C C . ALA A 1 384 ? -0.660 6.280 7.813 1.00 98.75 384 ALA A C 1
ATOM 2877 O O . ALA A 1 384 ? -1.264 6.009 8.847 1.00 98.75 384 ALA A O 1
ATOM 2878 N N . SER A 1 385 ? -0.552 5.412 6.807 1.00 98.75 385 SER A N 1
ATOM 2879 C CA . SER A 1 385 ? -1.195 4.092 6.824 1.00 98.75 385 SER A CA 1
ATOM 2880 C C . SER A 1 385 ? -0.310 2.985 6.257 1.00 98.75 385 SER A C 1
ATOM 2882 O O . SER A 1 385 ? 0.480 3.204 5.339 1.00 98.75 385 SER A O 1
ATOM 2884 N N . GLY A 1 386 ? -0.438 1.777 6.809 1.00 98.88 386 GLY A N 1
ATOM 2885 C CA . GLY A 1 386 ? 0.178 0.586 6.229 1.00 98.88 386 GLY A CA 1
ATOM 2886 C C . GLY A 1 386 ? -0.595 0.129 4.996 1.00 98.88 386 GLY A C 1
ATOM 2887 O O . GLY A 1 386 ? -0.033 0.025 3.909 1.00 98.88 386 GLY A O 1
ATOM 2888 N N . ILE A 1 387 ? -1.896 -0.093 5.172 1.00 98.94 387 ILE A N 1
ATOM 2889 C CA . ILE A 1 387 ? -2.823 -0.488 4.110 1.00 98.94 387 ILE A CA 1
ATOM 2890 C C . ILE A 1 387 ? -3.998 0.484 4.094 1.00 98.94 387 ILE A C 1
ATOM 2892 O O . ILE A 1 387 ? -4.578 0.765 5.145 1.00 98.94 387 ILE A O 1
ATOM 2896 N N . ILE A 1 388 ? -4.365 0.962 2.909 1.00 98.38 388 ILE A N 1
ATOM 2897 C CA . ILE A 1 388 ? -5.600 1.696 2.665 1.00 98.38 388 ILE A CA 1
ATOM 2898 C C . ILE A 1 388 ? -6.366 1.081 1.484 1.00 98.38 388 ILE A C 1
ATOM 2900 O O . ILE A 1 388 ? -5.804 0.830 0.421 1.00 98.38 388 ILE A O 1
ATOM 2904 N N . ALA A 1 389 ? -7.654 0.818 1.681 1.00 98.19 389 ALA A N 1
ATOM 2905 C CA . ALA A 1 389 ? -8.584 0.430 0.627 1.00 98.19 389 ALA A CA 1
ATOM 2906 C C . ALA A 1 389 ? -9.742 1.426 0.640 1.00 98.19 389 ALA A C 1
ATOM 2908 O O . ALA A 1 389 ? -10.452 1.522 1.638 1.00 98.19 389 ALA A O 1
ATOM 2909 N N . THR A 1 390 ? -9.897 2.202 -0.430 1.00 96.50 390 THR A N 1
ATOM 2910 C CA . THR A 1 390 ? -10.846 3.322 -0.490 1.00 96.50 390 THR A CA 1
ATOM 2911 C C . THR A 1 390 ? -11.715 3.280 -1.734 1.00 96.50 390 THR A C 1
ATOM 2913 O O . THR A 1 390 ? -11.451 2.561 -2.701 1.00 96.50 390 THR A O 1
ATOM 2916 N N . ALA A 1 391 ? -12.792 4.059 -1.721 1.00 96.00 391 ALA A N 1
ATOM 2917 C CA . ALA A 1 391 ? -13.620 4.258 -2.895 1.00 96.00 391 ALA A CA 1
ATOM 2918 C C . ALA A 1 391 ? -13.072 5.350 -3.821 1.00 96.00 391 ALA A C 1
ATOM 2920 O O . ALA A 1 391 ? -12.733 6.446 -3.381 1.00 96.00 391 ALA A O 1
ATOM 2921 N N . TYR A 1 392 ? -13.127 5.097 -5.126 1.00 95.56 392 TYR A N 1
ATOM 2922 C CA . TYR A 1 392 ? -12.966 6.123 -6.153 1.00 95.56 392 TYR A CA 1
ATOM 2923 C C . TYR A 1 392 ? -13.919 5.857 -7.316 1.00 95.56 392 TYR A C 1
ATOM 2925 O O . TYR A 1 392 ? -14.150 4.710 -7.693 1.00 95.56 392 TYR A O 1
ATOM 2933 N N . ALA A 1 393 ? -14.544 6.917 -7.842 1.00 94.94 393 ALA A N 1
ATOM 2934 C CA . ALA A 1 393 ? -15.501 6.855 -8.956 1.00 94.94 393 ALA A CA 1
ATOM 2935 C C . ALA A 1 393 ? -16.564 5.731 -8.841 1.00 94.94 393 ALA A C 1
ATOM 2937 O O . ALA A 1 393 ? -16.996 5.131 -9.833 1.00 94.94 393 ALA A O 1
ATOM 2938 N N . LYS A 1 394 ? -17.037 5.509 -7.608 1.00 95.19 394 LYS A N 1
ATOM 2939 C CA . LYS A 1 394 ? -18.007 4.484 -7.196 1.00 95.19 394 LYS A CA 1
ATOM 2940 C C . LYS A 1 394 ? -17.531 3.031 -7.213 1.00 95.19 394 LYS A C 1
ATOM 2942 O O . LYS A 1 394 ? -18.362 2.131 -7.260 1.00 95.19 394 LYS A O 1
ATOM 2947 N N . TYR A 1 395 ? -16.235 2.776 -7.150 1.00 96.12 395 TYR A N 1
ATOM 2948 C CA . TYR A 1 395 ? -15.697 1.433 -6.940 1.00 96.12 395 TYR A CA 1
ATOM 2949 C C . TYR A 1 395 ? -14.782 1.444 -5.722 1.00 96.12 395 TYR A C 1
ATOM 2951 O O . TYR A 1 395 ? -13.966 2.357 -5.583 1.00 96.12 395 TYR A O 1
ATOM 2959 N N . ASN A 1 396 ? -14.926 0.450 -4.851 1.00 97.19 396 ASN A N 1
ATOM 2960 C CA . ASN A 1 396 ? -14.072 0.297 -3.675 1.00 97.19 396 ASN A CA 1
ATOM 2961 C C . ASN A 1 396 ? -12.772 -0.434 -4.066 1.00 97.19 396 ASN A C 1
ATOM 2963 O O . ASN A 1 396 ? -12.749 -1.184 -5.038 1.00 97.19 396 ASN A O 1
ATOM 2967 N N . GLY A 1 397 ? -11.681 -0.194 -3.346 1.00 97.81 397 GLY A N 1
ATOM 2968 C CA . GLY A 1 397 ? -10.430 -0.937 -3.508 1.00 97.81 397 GLY A CA 1
ATOM 2969 C C . GLY A 1 397 ? -10.455 -2.316 -2.853 1.00 97.81 397 GLY A C 1
ATOM 2970 O O . GLY A 1 397 ? -11.289 -2.585 -1.985 1.00 97.81 397 GLY A O 1
ATOM 2971 N N . ASN A 1 398 ? -9.514 -3.175 -3.250 1.00 98.44 398 ASN A N 1
ATOM 2972 C CA . ASN A 1 398 ? -9.371 -4.537 -2.743 1.00 98.44 398 ASN A CA 1
ATOM 2973 C C . ASN A 1 398 ? -7.908 -4.892 -2.444 1.00 98.44 398 ASN A C 1
ATOM 2975 O O . ASN A 1 398 ? -6.995 -4.623 -3.230 1.00 98.44 398 ASN A O 1
ATOM 2979 N N . VAL A 1 399 ? -7.687 -5.569 -1.318 1.00 98.88 399 VAL A N 1
ATOM 2980 C CA . VAL A 1 399 ? -6.366 -6.041 -0.887 1.00 98.88 399 VAL A CA 1
ATOM 2981 C C . VAL A 1 399 ? -6.477 -7.483 -0.396 1.00 98.88 399 VAL A C 1
ATOM 2983 O O . VAL A 1 399 ? -7.184 -7.761 0.564 1.00 98.88 399 VAL A O 1
ATOM 2986 N N . THR A 1 400 ? -5.756 -8.407 -1.028 1.00 98.81 400 THR A N 1
ATOM 2987 C CA . THR A 1 400 ? -5.763 -9.842 -0.703 1.00 98.81 400 THR A CA 1
ATOM 2988 C C . THR A 1 400 ? -4.341 -10.345 -0.472 1.00 98.81 400 THR A C 1
ATOM 2990 O O . THR A 1 400 ? -3.659 -10.798 -1.391 1.00 98.81 400 THR A O 1
ATOM 2993 N N . LEU A 1 401 ? -3.872 -10.295 0.773 1.00 98.88 401 LEU A N 1
ATOM 2994 C CA . LEU A 1 401 ? -2.531 -10.746 1.144 1.00 98.88 401 LEU A CA 1
ATOM 2995 C C . LEU A 1 401 ? -2.631 -12.133 1.778 1.00 98.88 401 LEU A C 1
ATOM 2997 O O . LEU A 1 401 ? -2.963 -12.265 2.951 1.00 98.88 401 LEU A O 1
ATOM 3001 N N . ASN A 1 402 ? -2.366 -13.190 1.008 1.00 98.69 402 ASN A N 1
ATOM 3002 C CA . ASN A 1 402 ? -2.547 -14.571 1.477 1.00 98.69 402 ASN A CA 1
ATOM 3003 C C . ASN A 1 402 ? -1.464 -15.049 2.459 1.00 98.69 402 ASN A C 1
ATOM 3005 O O . ASN A 1 402 ? -1.576 -16.158 2.978 1.00 98.69 402 ASN A O 1
ATOM 3009 N N . GLY A 1 403 ? -0.415 -14.257 2.679 1.00 98.62 403 GLY A N 1
ATOM 3010 C CA . GLY A 1 403 ? 0.691 -14.573 3.579 1.00 98.62 403 GLY A CA 1
ATOM 3011 C C . GLY A 1 403 ? 0.678 -13.788 4.894 1.00 98.62 403 GLY A C 1
ATOM 3012 O O . GLY A 1 403 ? -0.319 -13.162 5.257 1.00 98.62 403 GLY A O 1
ATOM 3013 N N . ALA A 1 404 ? 1.799 -13.839 5.615 1.00 98.88 404 ALA A N 1
ATOM 3014 C CA . ALA A 1 404 ? 1.999 -13.128 6.876 1.00 98.88 404 ALA A CA 1
ATOM 3015 C C . ALA A 1 404 ? 2.330 -11.649 6.635 1.00 98.88 404 ALA A C 1
ATOM 3017 O O . ALA A 1 404 ? 3.082 -11.319 5.714 1.00 98.88 404 A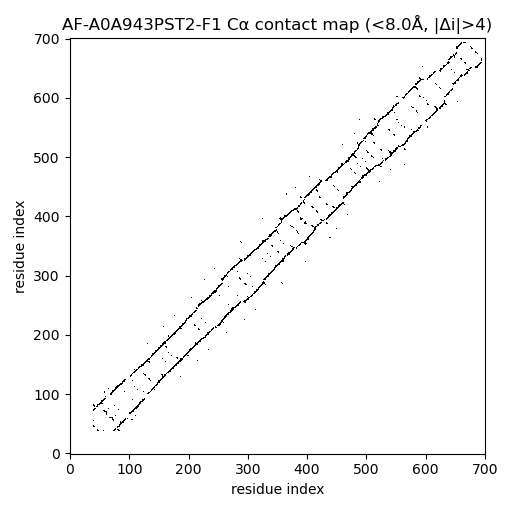LA A O 1
ATOM 3018 N N . VAL A 1 405 ? 1.811 -10.763 7.488 1.00 98.94 405 VAL A N 1
ATOM 3019 C CA . VAL A 1 405 ? 1.961 -9.311 7.338 1.00 98.94 405 VAL A CA 1
ATOM 3020 C C . VAL A 1 405 ? 2.395 -8.663 8.652 1.00 98.94 405 VAL A C 1
ATOM 3022 O O . VAL A 1 405 ? 1.728 -8.793 9.675 1.00 98.94 405 VAL A O 1
ATOM 3025 N N . ASP A 1 406 ? 3.501 -7.922 8.607 1.00 98.94 406 ASP A N 1
ATOM 3026 C CA . ASP A 1 406 ? 4.014 -7.110 9.711 1.00 98.94 406 ASP A CA 1
ATOM 3027 C C . ASP A 1 406 ? 3.918 -5.625 9.329 1.00 98.94 406 ASP A C 1
ATOM 3029 O O . ASP A 1 406 ? 4.524 -5.202 8.346 1.00 98.94 406 ASP A O 1
ATOM 3033 N N . ILE A 1 407 ? 3.184 -4.818 10.099 1.00 99.00 407 ILE A N 1
ATOM 3034 C CA . ILE A 1 407 ? 2.951 -3.392 9.836 1.00 99.00 407 ILE A CA 1
ATOM 3035 C C . ILE A 1 407 ? 3.466 -2.547 10.997 1.00 99.00 407 ILE A C 1
ATOM 3037 O O . ILE A 1 407 ? 3.059 -2.712 12.146 1.00 99.00 407 ILE A O 1
ATOM 3041 N N . ILE A 1 408 ? 4.311 -1.570 10.683 1.00 98.94 408 ILE A N 1
ATOM 3042 C CA . ILE A 1 408 ? 4.729 -0.512 11.597 1.00 98.94 408 ILE A CA 1
ATOM 3043 C C . ILE A 1 408 ? 4.331 0.825 10.984 1.00 98.94 408 ILE A C 1
ATOM 3045 O O . ILE A 1 408 ? 4.816 1.176 9.910 1.00 98.94 408 ILE A O 1
ATOM 3049 N N . THR A 1 409 ? 3.499 1.597 11.683 1.00 98.88 409 THR A N 1
ATOM 3050 C CA . THR A 1 409 ? 3.162 2.972 11.294 1.00 98.88 409 THR A CA 1
ATOM 3051 C C . THR A 1 409 ? 3.466 3.948 12.421 1.00 98.88 409 THR A C 1
ATOM 3053 O O . THR A 1 409 ? 3.055 3.756 13.562 1.00 98.88 409 THR A O 1
ATOM 3056 N N . LYS A 1 410 ? 4.252 4.987 12.128 1.00 98.81 410 LYS A N 1
ATOM 3057 C CA . LYS A 1 410 ? 4.706 5.970 13.119 1.00 98.81 410 LYS A CA 1
ATOM 3058 C C . LYS A 1 410 ? 4.518 7.385 12.604 1.00 98.81 410 LYS A C 1
ATOM 3060 O O . LYS A 1 410 ? 5.046 7.721 11.545 1.00 98.81 410 LYS A O 1
ATOM 3065 N N . THR A 1 411 ? 3.862 8.227 13.391 1.00 98.75 411 THR A N 1
ATOM 3066 C CA . THR A 1 411 ? 3.724 9.653 13.102 1.00 98.75 411 THR A CA 1
ATOM 3067 C C . THR A 1 411 ? 4.116 10.529 14.289 1.00 98.75 411 THR A C 1
ATOM 3069 O O . THR A 1 411 ? 4.064 10.103 15.448 1.00 98.75 411 THR A O 1
ATOM 3072 N N . ASN A 1 412 ? 4.566 11.757 14.011 1.00 98.38 412 ASN A N 1
ATOM 3073 C CA . ASN A 1 412 ? 4.734 12.763 15.064 1.00 98.38 412 ASN A CA 1
ATOM 3074 C C . ASN A 1 412 ? 3.377 13.377 15.428 1.00 98.38 412 ASN A C 1
ATOM 3076 O O . ASN A 1 412 ? 3.000 13.348 16.596 1.00 98.38 412 ASN A O 1
ATOM 3080 N N . ALA A 1 413 ? 2.632 13.850 14.432 1.00 97.75 413 ALA A N 1
ATOM 3081 C CA . ALA A 1 413 ? 1.263 14.327 14.580 1.00 97.75 413 ALA A CA 1
ATOM 3082 C C . ALA A 1 413 ? 0.299 13.571 13.658 1.00 97.75 413 ALA A C 1
ATOM 3084 O O . ALA A 1 413 ? 0.699 12.669 12.920 1.00 97.75 413 ALA A O 1
ATOM 3085 N N . GLY A 1 414 ? -0.983 13.919 13.733 1.00 98.00 414 GLY A N 1
ATOM 3086 C CA . GLY A 1 414 ? -2.017 13.308 12.908 1.00 98.00 414 GLY A CA 1
ATOM 3087 C C . GLY A 1 414 ? -2.272 11.845 13.236 1.00 98.00 414 GLY A C 1
ATOM 3088 O O . GLY A 1 414 ? -2.023 11.402 14.361 1.00 98.00 414 GLY A O 1
ATOM 3089 N N . THR A 1 415 ? -2.805 11.102 12.271 1.00 98.75 415 THR A N 1
ATOM 3090 C CA . THR A 1 415 ? -3.330 9.755 12.521 1.00 98.75 415 THR A CA 1
ATOM 3091 C C . THR A 1 415 ? -2.452 8.670 11.913 1.00 98.75 415 THR A C 1
ATOM 3093 O O . THR A 1 415 ? -2.140 8.701 10.721 1.00 98.75 415 THR A O 1
ATOM 3096 N N . ALA A 1 416 ? -2.087 7.685 12.733 1.00 98.88 416 ALA A N 1
ATOM 3097 C CA . ALA A 1 416 ? -1.365 6.489 12.316 1.00 98.88 416 ALA A CA 1
ATOM 3098 C C . ALA A 1 416 ? -2.323 5.293 12.217 1.00 98.88 416 ALA A C 1
ATOM 3100 O O . ALA A 1 416 ? -2.807 4.813 13.238 1.00 98.88 416 ALA A O 1
ATOM 3101 N N . TYR A 1 417 ? -2.550 4.783 11.008 1.00 98.94 417 TYR A N 1
ATOM 3102 C CA . TYR A 1 417 ? -3.358 3.592 10.746 1.00 98.94 417 TYR A CA 1
ATOM 3103 C C . TYR A 1 417 ? -2.477 2.368 10.483 1.00 98.94 417 TYR A C 1
ATOM 3105 O O . TYR A 1 417 ? -1.462 2.465 9.790 1.00 98.94 417 TYR A O 1
ATOM 3113 N N . GLY A 1 418 ? -2.865 1.197 10.979 1.00 98.94 418 GLY A N 1
ATOM 3114 C CA . GLY A 1 418 ? -2.374 -0.078 10.460 1.00 98.94 418 GLY A CA 1
ATOM 3115 C C . GLY A 1 418 ? -3.076 -0.413 9.144 1.00 98.94 418 GLY A C 1
ATOM 3116 O O . GLY A 1 418 ? -2.446 -0.420 8.085 1.00 98.94 418 GLY A O 1
ATOM 3117 N N . ILE A 1 419 ? -4.395 -0.608 9.223 1.00 98.94 419 ILE A N 1
ATOM 3118 C CA . ILE A 1 419 ? -5.304 -0.869 8.101 1.00 98.94 419 ILE A CA 1
ATOM 3119 C C . ILE A 1 419 ? -6.472 0.126 8.149 1.00 98.94 419 ILE A C 1
ATOM 3121 O O . ILE A 1 419 ? -7.148 0.243 9.172 1.00 98.94 419 ILE A O 1
ATOM 3125 N N . LEU A 1 420 ? -6.729 0.801 7.030 1.00 98.81 420 LEU A N 1
ATOM 3126 C CA . LEU A 1 420 ? -7.892 1.658 6.807 1.00 98.81 420 LEU A CA 1
ATOM 3127 C C . LEU A 1 420 ? -8.692 1.134 5.606 1.00 98.81 420 LEU A C 1
ATOM 3129 O O . LEU A 1 420 ? -8.252 1.255 4.469 1.00 98.81 420 LEU A O 1
ATOM 3133 N N . ASN A 1 421 ? -9.861 0.553 5.850 1.00 98.62 421 ASN A N 1
ATOM 3134 C CA . ASN A 1 421 ? -10.782 0.10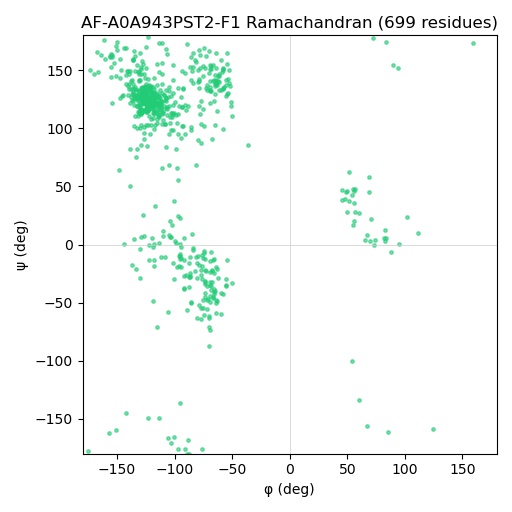6 4.806 1.00 98.62 421 ASN A CA 1
ATOM 3135 C C . ASN A 1 421 ? -12.031 0.997 4.814 1.00 98.62 421 ASN A C 1
ATOM 3137 O O . ASN A 1 421 ? -12.882 0.879 5.695 1.00 98.62 421 ASN A O 1
ATOM 3141 N N . GLU A 1 422 ? -12.127 1.912 3.857 1.00 96.88 422 GLU A N 1
ATOM 3142 C CA . GLU A 1 422 ? -13.203 2.892 3.762 1.00 96.88 422 GLU A CA 1
ATOM 3143 C C . GLU A 1 422 ? -13.991 2.736 2.464 1.00 96.88 422 GLU A C 1
ATOM 3145 O O . GLU A 1 422 ? -13.536 3.068 1.371 1.00 96.88 422 GLU A O 1
ATOM 3150 N N . THR A 1 423 ? -15.221 2.242 2.593 1.00 95.50 423 THR A N 1
ATOM 3151 C CA . THR A 1 423 ? -16.092 1.959 1.452 1.00 95.50 423 THR A CA 1
ATOM 3152 C C . THR A 1 423 ? -17.283 2.901 1.389 1.00 95.50 423 THR A C 1
ATOM 3154 O O . THR A 1 423 ? -17.729 3.453 2.397 1.00 95.50 423 THR A O 1
ATOM 3157 N N . ILE A 1 424 ? -17.836 3.053 0.187 1.00 93.94 424 ILE A N 1
ATOM 3158 C CA . ILE A 1 424 ? -19.088 3.781 -0.031 1.00 93.94 424 ILE A CA 1
ATOM 3159 C C . ILE A 1 424 ? -20.263 2.821 -0.215 1.00 93.94 424 ILE A C 1
ATOM 3161 O O . ILE A 1 424 ? -20.108 1.692 -0.678 1.00 93.94 424 ILE A O 1
ATOM 3165 N N . ASN A 1 425 ? -21.467 3.299 0.094 1.00 89.00 425 ASN A N 1
ATOM 3166 C CA . ASN A 1 425 ? -22.685 2.490 0.027 1.00 89.00 425 ASN A CA 1
ATOM 3167 C C . ASN A 1 425 ? -23.288 2.390 -1.387 1.00 89.00 425 ASN A C 1
ATOM 3169 O O . ASN A 1 425 ? -24.033 1.450 -1.655 1.00 89.00 425 ASN A O 1
ATOM 3173 N N . ASP A 1 426 ? -22.993 3.330 -2.290 1.00 91.06 426 ASP A N 1
ATOM 3174 C CA . ASP A 1 426 ? -23.481 3.353 -3.679 1.00 91.06 426 ASP A CA 1
ATOM 3175 C C . ASP A 1 426 ? -22.426 2.845 -4.680 1.00 91.06 426 ASP A C 1
ATOM 3177 O O . ASP A 1 426 ? -22.290 3.363 -5.794 1.00 91.06 426 ASP A O 1
ATOM 3181 N N . ALA A 1 427 ? -21.668 1.824 -4.271 1.00 93.00 427 ALA A N 1
ATOM 3182 C CA . ALA A 1 427 ? -20.667 1.178 -5.108 1.00 93.00 427 ALA A CA 1
ATOM 3183 C C . ALA A 1 427 ? -21.299 0.481 -6.329 1.00 93.00 427 ALA A C 1
ATOM 3185 O O . ALA A 1 427 ? -22.360 -0.134 -6.244 1.00 93.00 427 ALA A O 1
ATOM 3186 N N . LYS A 1 428 ? -20.621 0.552 -7.478 1.00 93.88 428 LYS A N 1
ATOM 3187 C CA . LYS A 1 428 ? -21.006 -0.110 -8.736 1.00 93.88 428 LYS A CA 1
ATOM 3188 C C . LYS A 1 428 ? -20.760 -1.620 -8.720 1.00 93.88 428 LYS A C 1
ATOM 3190 O O . LYS A 1 428 ? -21.356 -2.331 -9.524 1.00 93.88 428 LYS A O 1
ATOM 3195 N N . ARG A 1 429 ? -19.873 -2.095 -7.844 1.00 92.00 429 ARG A N 1
ATOM 3196 C CA . ARG A 1 429 ? -19.560 -3.510 -7.614 1.00 92.00 429 ARG A CA 1
ATOM 3197 C C . ARG A 1 429 ? -19.648 -3.777 -6.118 1.00 92.00 429 ARG A C 1
ATOM 3199 O O . ARG A 1 429 ? -18.899 -3.188 -5.347 1.00 92.00 429 ARG A O 1
ATOM 3206 N N . GLU A 1 430 ? -20.581 -4.635 -5.724 1.00 91.06 430 GLU A N 1
ATOM 3207 C CA . GLU A 1 430 ? -20.828 -4.966 -4.311 1.00 91.06 430 GLU A CA 1
ATOM 3208 C C . GLU A 1 430 ? -19.772 -5.922 -3.733 1.00 91.06 430 GLU A C 1
ATOM 3210 O O . GLU A 1 430 ? -19.601 -5.987 -2.517 1.00 91.06 430 GLU A O 1
ATOM 3215 N N . ASP A 1 431 ? -19.038 -6.618 -4.606 1.00 93.25 431 ASP A N 1
ATOM 3216 C CA . ASP A 1 431 ? -17.938 -7.512 -4.229 1.00 93.25 431 ASP A CA 1
ATOM 3217 C C . ASP A 1 431 ? -16.632 -6.759 -3.917 1.00 93.25 431 ASP A C 1
ATOM 3219 O O . ASP A 1 431 ? -15.691 -7.365 -3.412 1.00 93.25 431 ASP A O 1
ATOM 3223 N N . ASP A 1 432 ? -16.568 -5.452 -4.204 1.00 96.06 432 ASP A N 1
ATOM 3224 C CA . ASP A 1 432 ? -15.409 -4.614 -3.887 1.00 96.06 432 ASP A CA 1
ATOM 3225 C C . ASP A 1 432 ? -15.439 -4.141 -2.415 1.00 96.06 432 ASP A C 1
ATOM 3227 O O . ASP A 1 432 ? -16.501 -4.037 -1.798 1.00 96.06 432 ASP A O 1
ATOM 3231 N N . GLY A 1 433 ? -14.282 -3.754 -1.863 1.00 97.50 433 GLY A N 1
ATOM 3232 C CA . GLY A 1 433 ? -14.153 -3.251 -0.485 1.00 97.50 433 GLY A CA 1
ATOM 3233 C C . GLY A 1 433 ? -13.612 -4.287 0.499 1.00 97.50 433 GLY A C 1
ATOM 3234 O O . GLY A 1 433 ? -13.886 -4.222 1.703 1.00 97.50 433 GLY A O 1
ATOM 3235 N N . LYS A 1 434 ? -12.882 -5.280 -0.019 1.00 98.25 434 LYS A N 1
ATOM 3236 C CA . LYS A 1 434 ? -12.396 -6.431 0.744 1.00 98.25 434 LYS A CA 1
ATOM 3237 C C . LYS A 1 434 ? -10.916 -6.286 1.068 1.00 98.25 434 LYS A C 1
ATOM 3239 O O . LYS A 1 434 ? -10.093 -6.083 0.178 1.00 98.25 434 LYS A O 1
ATOM 3244 N N . VAL A 1 435 ? -10.583 -6.442 2.347 1.00 98.94 435 VAL A N 1
ATOM 3245 C CA . VAL A 1 435 ? -9.208 -6.560 2.839 1.00 98.94 435 VAL A CA 1
ATOM 3246 C C . VAL A 1 435 ? -9.045 -7.921 3.514 1.00 98.94 435 VAL A C 1
ATOM 3248 O O . VAL A 1 435 ? -9.716 -8.212 4.499 1.00 98.94 435 VAL A O 1
ATOM 3251 N N . LEU A 1 436 ? -8.145 -8.760 3.005 1.00 98.88 436 LEU A N 1
ATOM 3252 C CA . LEU A 1 436 ? -7.838 -10.083 3.548 1.00 98.88 436 LEU A CA 1
ATOM 3253 C C . LEU A 1 436 ? -6.363 -10.182 3.937 1.00 98.88 436 LEU A C 1
ATOM 3255 O O . LEU A 1 436 ? -5.487 -9.926 3.110 1.00 98.88 436 LEU A O 1
ATOM 3259 N N . ILE A 1 437 ? -6.111 -10.657 5.159 1.00 98.94 437 ILE A N 1
ATOM 3260 C CA . ILE A 1 437 ? -4.809 -11.146 5.619 1.00 98.94 437 ILE A CA 1
ATOM 3261 C C . ILE A 1 437 ? -4.935 -12.645 5.915 1.00 98.94 437 ILE A C 1
ATOM 3263 O O . ILE A 1 437 ? -5.673 -13.060 6.813 1.00 98.94 437 ILE A O 1
ATOM 3267 N N . GLY A 1 438 ? -4.254 -13.465 5.115 1.00 98.62 438 GLY A N 1
ATOM 3268 C CA . GLY A 1 438 ? -4.426 -14.918 5.082 1.00 98.62 438 GLY A CA 1
ATOM 3269 C C . GLY A 1 438 ? -3.695 -15.677 6.190 1.00 98.62 438 GLY A C 1
ATOM 3270 O O . GLY A 1 438 ? -4.167 -16.735 6.604 1.00 98.62 438 GLY A O 1
ATOM 3271 N N . GLU A 1 439 ? -2.577 -15.145 6.687 1.00 98.81 439 GLU A N 1
ATOM 3272 C CA . GLU A 1 439 ? -1.799 -15.734 7.785 1.00 98.81 439 GLU A CA 1
ATOM 3273 C C . GLU A 1 439 ? -1.649 -14.727 8.943 1.00 98.81 439 GLU A C 1
ATOM 3275 O O . GLU A 1 439 ? -2.571 -13.958 9.216 1.00 98.81 439 GLU A O 1
ATOM 3280 N N . SER A 1 440 ? -0.548 -14.773 9.701 1.00 98.75 440 SER A N 1
ATOM 3281 C CA . SER A 1 440 ? -0.379 -13.944 10.899 1.00 98.75 440 SER A CA 1
ATOM 3282 C C . SER A 1 440 ? -0.284 -12.454 10.574 1.00 98.75 440 SER A C 1
ATOM 3284 O O . SER A 1 440 ? 0.418 -12.074 9.634 1.00 98.75 440 SER A O 1
ATOM 3286 N N . LEU A 1 441 ? -0.901 -11.621 11.411 1.00 98.94 441 LEU A N 1
ATOM 3287 C CA . LEU A 1 441 ? -0.850 -10.164 11.342 1.00 98.94 441 LEU A CA 1
ATOM 3288 C C . LEU A 1 441 ? -0.211 -9.584 12.606 1.00 98.94 441 LEU A C 1
ATOM 3290 O O . LEU A 1 441 ? -0.697 -9.819 13.712 1.00 98.94 441 LEU A O 1
ATOM 3294 N N . ASN A 1 442 ? 0.804 -8.737 12.438 1.00 98.94 442 ASN A N 1
ATOM 3295 C CA . ASN A 1 442 ? 1.298 -7.860 13.497 1.00 98.94 442 ASN A CA 1
ATOM 3296 C C . ASN A 1 442 ? 1.121 -6.394 13.091 1.00 98.94 442 ASN A C 1
ATOM 3298 O O . ASN A 1 442 ? 1.549 -5.998 12.011 1.00 98.94 442 ASN A O 1
ATOM 3302 N N . ILE A 1 443 ? 0.541 -5.572 13.967 1.00 99.00 443 ILE A N 1
ATOM 3303 C CA . ILE A 1 443 ? 0.417 -4.121 13.782 1.00 99.00 443 ILE A CA 1
ATOM 3304 C C . ILE A 1 443 ? 1.031 -3.401 14.980 1.00 99.00 443 ILE A C 1
ATOM 3306 O O . ILE A 1 443 ? 0.698 -3.681 16.130 1.00 99.00 443 ILE A O 1
ATOM 3310 N N . SER A 1 444 ? 1.889 -2.425 14.697 1.00 98.88 444 SER A N 1
ATOM 3311 C CA . SER A 1 444 ? 2.389 -1.440 15.651 1.00 98.88 444 SER A CA 1
ATOM 3312 C C . SER A 1 444 ? 2.142 -0.036 15.105 1.00 98.88 444 SER A C 1
ATOM 3314 O O . SER A 1 444 ? 2.968 0.484 14.351 1.00 98.88 444 SER A O 1
ATOM 3316 N N . SER A 1 445 ? 1.048 0.599 15.521 1.00 98.88 445 SER A N 1
ATOM 3317 C CA . SER A 1 445 ? 0.711 1.972 15.120 1.00 98.88 445 SER A CA 1
ATOM 3318 C C . SER A 1 445 ? 0.984 2.955 16.251 1.00 98.88 445 SER A C 1
ATOM 3320 O O . SER A 1 445 ? 0.701 2.688 17.419 1.00 98.88 445 SER A O 1
ATOM 3322 N N . THR A 1 446 ? 1.602 4.092 15.947 1.00 98.88 446 THR A N 1
ATOM 3323 C CA . THR A 1 446 ? 1.975 5.089 16.957 1.00 98.88 446 THR A CA 1
ATOM 3324 C C . THR A 1 446 ? 1.856 6.504 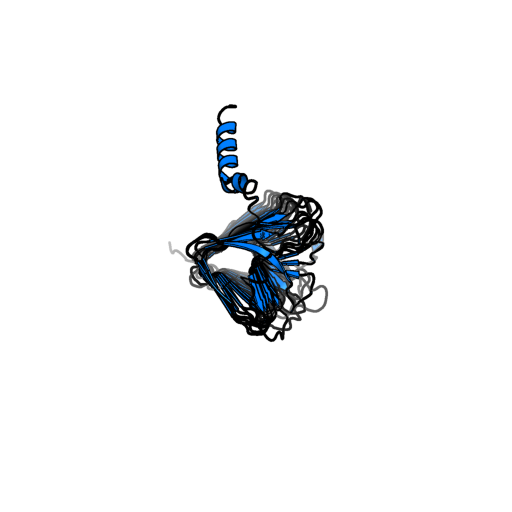16.416 1.00 98.88 446 THR A C 1
ATOM 3326 O O . THR A 1 446 ? 2.466 6.812 15.397 1.00 98.88 446 THR A O 1
ATOM 3329 N N . SER A 1 447 ? 1.156 7.376 17.140 1.00 98.69 447 SER A N 1
ATOM 3330 C CA . SER A 1 447 ? 1.147 8.824 16.903 1.00 98.69 447 SER A CA 1
ATOM 3331 C C . SER A 1 447 ? 1.527 9.543 18.192 1.00 98.69 447 SER A C 1
ATOM 3333 O O . SER A 1 447 ? 0.960 9.261 19.249 1.00 98.69 447 SER A O 1
ATOM 3335 N N . LYS A 1 448 ? 2.525 10.437 18.143 1.00 98.50 448 LYS A N 1
ATOM 3336 C CA . LYS A 1 448 ? 3.022 11.096 19.367 1.00 98.50 448 LYS A CA 1
ATOM 3337 C C . LYS A 1 448 ? 2.046 12.127 19.922 1.00 98.50 448 LYS A C 1
ATOM 3339 O O . LYS A 1 448 ? 1.992 12.280 21.137 1.00 98.50 448 LYS A O 1
ATOM 3344 N N . THR A 1 449 ? 1.334 12.855 19.061 1.00 98.31 449 THR A N 1
ATOM 3345 C CA . THR A 1 449 ? 0.388 13.909 19.473 1.00 98.31 449 THR A CA 1
ATOM 3346 C C . THR A 1 449 ? -1.036 13.691 18.967 1.00 98.31 449 THR A C 1
ATOM 3348 O O . THR A 1 449 ? -1.948 14.334 19.477 1.00 98.31 449 THR A O 1
ATOM 3351 N N . GLY A 1 450 ? -1.250 12.781 18.013 1.00 98.44 450 GLY A N 1
ATOM 3352 C CA . GLY A 1 450 ? -2.568 12.480 17.455 1.00 98.44 450 GLY A CA 1
ATOM 3353 C C . GLY A 1 450 ? -3.057 11.070 17.780 1.00 98.44 450 GLY A C 1
ATOM 3354 O O . GLY A 1 450 ? -2.742 10.509 18.836 1.00 98.44 450 GLY A O 1
ATOM 3355 N N . GLU A 1 451 ? -3.844 10.504 16.868 1.00 98.69 451 GLU A N 1
ATOM 3356 C CA . GLU A 1 451 ? -4.516 9.216 17.046 1.00 98.69 451 GLU A CA 1
ATOM 3357 C C . GLU A 1 451 ? -3.708 8.045 16.476 1.00 98.69 451 GLU A C 1
ATOM 3359 O O . GLU A 1 451 ? -2.984 8.175 15.486 1.00 98.69 451 GLU A O 1
ATOM 3364 N N . ALA A 1 452 ? -3.858 6.870 17.087 1.00 98.88 452 ALA A N 1
ATOM 3365 C CA . ALA A 1 452 ? -3.342 5.616 16.550 1.00 98.88 452 ALA A CA 1
ATOM 3366 C C . ALA A 1 452 ? -4.470 4.589 16.421 1.00 98.88 452 ALA A C 1
ATOM 3368 O O . ALA A 1 452 ? -5.193 4.328 17.382 1.00 98.88 452 ALA A O 1
ATOM 3369 N N . VAL A 1 453 ? -4.597 3.985 15.242 1.00 98.94 453 VAL A N 1
ATOM 3370 C CA . VAL A 1 453 ? -5.674 3.054 14.905 1.00 98.94 453 VAL A CA 1
ATOM 3371 C C . VAL A 1 453 ? -5.097 1.789 14.282 1.00 98.94 453 VAL A C 1
ATOM 3373 O O . VAL A 1 453 ? -4.293 1.858 13.357 1.00 98.94 453 VAL A O 1
ATOM 3376 N N . GLY A 1 454 ? -5.489 0.619 14.780 1.00 98.94 454 GLY A N 1
ATOM 3377 C CA . GLY A 1 454 ? -4.957 -0.655 14.306 1.00 98.94 454 GLY A CA 1
ATOM 3378 C C . GLY A 1 454 ? -5.649 -1.055 13.016 1.00 98.94 454 GLY A C 1
ATOM 3379 O O . GLY A 1 454 ? -5.028 -1.101 11.956 1.00 98.94 454 GLY A O 1
ATOM 3380 N N . VAL A 1 455 ? -6.957 -1.280 13.110 1.00 98.94 455 VAL A N 1
ATOM 3381 C CA . VAL A 1 455 ? -7.839 -1.582 11.982 1.00 98.94 455 VAL A CA 1
ATOM 3382 C C . VAL A 1 455 ? -9.081 -0.706 12.074 1.00 98.94 455 VAL A C 1
ATOM 3384 O O . VAL A 1 455 ? -9.794 -0.762 13.072 1.00 98.94 455 VAL A O 1
ATOM 3387 N N . LEU A 1 456 ? -9.366 0.058 11.022 1.00 98.81 456 LEU A N 1
ATOM 3388 C CA . LEU A 1 456 ? -10.643 0.742 10.825 1.00 98.81 456 LEU A CA 1
ATOM 3389 C C . LEU A 1 456 ? -11.320 0.183 9.578 1.00 98.81 456 LEU A C 1
ATOM 3391 O O . LEU A 1 456 ? -10.708 0.125 8.515 1.00 98.81 456 LEU A O 1
ATOM 3395 N N . THR A 1 457 ? -12.579 -0.233 9.695 1.00 98.56 457 THR A N 1
ATOM 3396 C CA . THR A 1 457 ? -13.414 -0.620 8.552 1.00 98.56 457 THR A CA 1
ATOM 3397 C C . THR A 1 457 ? -14.740 0.122 8.586 1.00 98.56 457 THR A C 1
ATOM 3399 O O . THR A 1 457 ? -15.448 0.087 9.592 1.00 98.56 457 THR A O 1
ATOM 3402 N N . THR A 1 458 ? -15.083 0.793 7.486 1.00 95.69 458 THR A N 1
ATOM 3403 C CA . THR A 1 458 ? -16.308 1.587 7.362 1.00 95.69 458 THR A CA 1
ATOM 3404 C C . THR A 1 458 ? -17.055 1.337 6.053 1.00 95.69 458 THR A C 1
ATOM 3406 O O . THR A 1 458 ? -16.454 1.052 5.014 1.00 95.69 458 THR A O 1
ATOM 3409 N N . GLY A 1 459 ? -18.380 1.483 6.112 1.00 92.56 459 GLY A N 1
ATOM 3410 C CA . GLY A 1 459 ? -19.297 1.335 4.982 1.00 92.56 459 GLY A CA 1
ATOM 3411 C C . GLY A 1 459 ? -19.806 -0.096 4.801 1.00 92.56 459 GLY A C 1
ATOM 3412 O O . GLY A 1 459 ? -19.147 -1.059 5.183 1.00 92.56 459 GLY A O 1
ATOM 3413 N N . LYS A 1 460 ? -20.992 -0.236 4.194 1.00 90.88 460 LYS A N 1
ATOM 3414 C CA . LYS A 1 460 ? -21.740 -1.504 4.070 1.00 90.88 460 LYS A CA 1
ATOM 3415 C C . LYS A 1 460 ? -20.944 -2.641 3.414 1.00 90.88 460 LYS A C 1
ATOM 3417 O O . LYS A 1 460 ? -21.156 -3.802 3.751 1.00 90.88 460 LYS A O 1
ATOM 3422 N N . TYR A 1 461 ? -20.098 -2.324 2.435 1.00 94.88 461 TYR A N 1
ATOM 3423 C CA . TYR A 1 461 ? -19.322 -3.329 1.694 1.00 94.88 461 TYR A CA 1
ATOM 3424 C C . TYR A 1 461 ? -17.940 -3.583 2.305 1.00 94.88 461 TYR A C 1
ATOM 3426 O O . TYR A 1 461 ? -17.308 -4.593 1.982 1.00 94.88 461 TYR A O 1
ATOM 3434 N N . GLY A 1 462 ? -17.510 -2.701 3.214 1.00 97.56 462 GLY A N 1
ATOM 3435 C CA . GLY A 1 462 ? -16.231 -2.753 3.901 1.00 97.56 462 GLY A CA 1
ATOM 3436 C C . GLY A 1 462 ? -16.123 -3.992 4.770 1.00 97.56 462 GLY A C 1
ATOM 3437 O O . GLY A 1 462 ? -16.836 -4.144 5.764 1.00 97.56 462 GLY A O 1
ATOM 3438 N N . GLU A 1 463 ? -15.196 -4.866 4.403 1.00 98.56 463 GLU A N 1
ATOM 3439 C CA . GLU A 1 463 ? -14.919 -6.098 5.125 1.00 98.56 463 GLU A CA 1
ATOM 3440 C C . GLU A 1 463 ? -13.415 -6.296 5.265 1.00 98.56 463 GLU A C 1
ATOM 3442 O O . GLU A 1 463 ? -12.688 -6.331 4.270 1.00 98.56 463 GLU A O 1
ATOM 3447 N N . THR A 1 464 ? -12.959 -6.440 6.507 1.00 98.94 464 THR A N 1
ATOM 3448 C CA . THR A 1 464 ? -11.574 -6.790 6.826 1.00 98.94 464 THR A CA 1
ATOM 3449 C C . THR A 1 464 ? -11.528 -8.140 7.533 1.00 98.94 464 THR A C 1
ATOM 3451 O O . THR A 1 464 ? -12.088 -8.296 8.618 1.00 98.94 464 THR A O 1
ATOM 3454 N N . THR A 1 465 ? -10.826 -9.104 6.942 1.00 98.88 465 THR A N 1
ATOM 3455 C CA . THR A 1 465 ? -10.741 -10.489 7.420 1.00 98.88 465 THR A CA 1
ATOM 3456 C C . THR A 1 465 ? -9.295 -10.860 7.744 1.00 98.88 465 THR A C 1
ATOM 3458 O O . THR A 1 465 ? -8.406 -10.744 6.902 1.00 98.88 465 THR A O 1
ATOM 3461 N N . LEU A 1 466 ? -9.062 -11.310 8.978 1.00 98.88 466 LEU A N 1
ATOM 3462 C CA . LEU A 1 466 ? -7.759 -11.651 9.546 1.00 98.88 466 LEU A CA 1
ATOM 3463 C C . LEU A 1 466 ? -7.770 -13.129 9.971 1.00 98.88 466 LEU A C 1
ATOM 3465 O O . LEU A 1 466 ? -8.366 -13.495 10.988 1.00 98.88 466 LEU A O 1
ATOM 3469 N N . ASN A 1 467 ? -7.148 -14.001 9.178 1.00 98.38 467 ASN A N 1
ATOM 3470 C CA . ASN A 1 467 ? -7.286 -15.453 9.352 1.00 98.38 467 ASN A CA 1
ATOM 3471 C C . ASN A 1 467 ?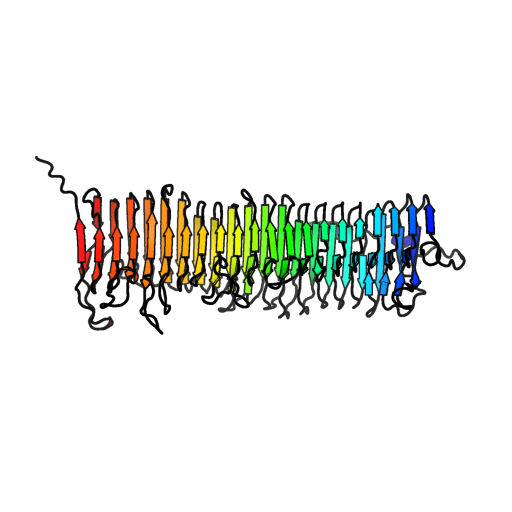 -6.244 -16.083 10.288 1.00 98.38 467 ASN A C 1
ATOM 3473 O O . ASN A 1 467 ? -6.507 -17.132 10.874 1.00 98.38 467 ASN A O 1
ATOM 3477 N N . GLY A 1 468 ? -5.061 -15.482 10.428 1.00 98.12 468 GLY A N 1
ATOM 3478 C CA . GLY A 1 468 ? -4.010 -15.987 11.311 1.00 98.12 468 GLY A CA 1
ATOM 3479 C C . GLY A 1 468 ? -3.964 -15.313 12.679 1.00 98.12 468 GLY A C 1
ATOM 3480 O O . GLY A 1 468 ? -4.793 -14.468 13.028 1.00 98.12 468 GLY A O 1
ATOM 3481 N N . ASP A 1 469 ? -2.955 -15.699 13.464 1.00 98.81 469 ASP A N 1
ATOM 3482 C CA . ASP A 1 469 ? -2.660 -15.064 14.750 1.00 98.81 469 ASP A CA 1
ATOM 3483 C C . ASP A 1 469 ? -2.506 -13.555 14.567 1.00 98.81 469 ASP A C 1
ATOM 3485 O O . ASP A 1 469 ? -1.802 -13.091 13.671 1.00 98.81 469 ASP A O 1
ATOM 3489 N N . THR A 1 470 ? -3.205 -12.797 15.404 1.00 98.94 470 THR A N 1
ATOM 3490 C CA . THR A 1 470 ? -3.351 -11.351 15.255 1.00 98.94 470 THR A CA 1
ATOM 3491 C C . THR A 1 470 ? -2.820 -10.663 16.500 1.00 98.94 470 THR A C 1
ATOM 3493 O O . THR A 1 470 ? -3.288 -10.923 17.606 1.00 98.94 470 THR A O 1
ATOM 3496 N N . ASN A 1 471 ? -1.864 -9.758 16.325 1.00 98.94 471 ASN A N 1
ATOM 3497 C CA . ASN A 1 471 ? -1.325 -8.933 17.396 1.00 98.94 471 ASN A CA 1
ATOM 3498 C C . ASN A 1 471 ? -1.330 -7.460 16.978 1.00 98.94 471 ASN A C 1
ATOM 3500 O O . ASN A 1 471 ? -0.587 -7.051 16.090 1.00 98.94 471 ASN A O 1
ATOM 3504 N N . ILE A 1 472 ? -2.166 -6.657 17.627 1.00 98.94 472 ILE A N 1
ATOM 3505 C CA . ILE A 1 472 ? -2.345 -5.236 17.342 1.00 98.94 472 ILE A CA 1
ATOM 3506 C C . ILE A 1 472 ? -1.933 -4.446 18.579 1.00 98.94 472 ILE A C 1
ATOM 3508 O O . ILE A 1 472 ? -2.500 -4.625 19.653 1.00 98.94 472 ILE A O 1
ATOM 3512 N N . ASN A 1 473 ? -0.963 -3.552 18.424 1.00 98.94 473 ASN A N 1
ATOM 3513 C CA . ASN A 1 473 ? -0.533 -2.623 19.458 1.00 98.94 473 ASN A CA 1
ATOM 3514 C C . ASN A 1 473 ? -0.609 -1.193 18.919 1.00 98.94 473 ASN A C 1
ATOM 3516 O O . ASN A 1 473 ? 0.105 -0.834 17.978 1.00 98.94 473 ASN A O 1
ATOM 3520 N N . VAL A 1 474 ? -1.473 -0.377 19.516 1.00 98.81 474 VAL A N 1
ATOM 3521 C CA . VAL A 1 474 ? -1.661 1.018 19.124 1.00 98.81 474 VAL A CA 1
ATOM 3522 C C . VAL A 1 474 ? -1.396 1.967 20.278 1.00 98.81 474 VAL A C 1
ATOM 3524 O O . VAL A 1 474 ? -1.884 1.775 21.389 1.00 98.81 474 VAL A O 1
ATOM 3527 N N . ASN A 1 475 ? -0.600 2.999 20.001 1.00 98.81 475 ASN A N 1
ATOM 3528 C CA . ASN A 1 475 ? -0.141 3.974 20.986 1.00 98.81 475 ASN A CA 1
ATOM 3529 C C . ASN A 1 475 ? -0.392 5.392 20.464 1.00 98.81 475 ASN A C 1
ATOM 3531 O O . ASN A 1 475 ? 0.365 5.893 19.633 1.00 98.81 475 ASN A O 1
ATOM 3535 N N . GLY A 1 476 ? -1.466 6.020 20.927 1.00 98.69 476 GLY A N 1
ATOM 3536 C CA . GLY A 1 476 ? -1.834 7.384 20.559 1.00 98.69 476 GLY A CA 1
ATOM 3537 C C . GLY A 1 476 ? -1.678 8.372 21.712 1.00 98.69 476 GLY A C 1
ATOM 3538 O O . GLY A 1 476 ? -1.421 8.008 22.866 1.00 98.69 476 GLY A O 1
ATOM 3539 N N . ASN A 1 477 ? -1.865 9.651 21.406 1.00 98.50 477 ASN A N 1
ATOM 3540 C CA . ASN A 1 477 ? -2.037 10.686 22.416 1.00 98.50 477 ASN A CA 1
ATOM 3541 C C . ASN A 1 477 ? -3.489 11.142 22.503 1.00 98.50 477 ASN A C 1
ATOM 3543 O O . ASN A 1 477 ? -4.075 11.001 23.566 1.00 98.50 477 ASN A O 1
ATOM 3547 N N . SER A 1 478 ? -4.094 11.627 21.418 1.00 97.94 478 SER A N 1
ATOM 3548 C CA . SER A 1 478 ? -5.491 12.085 21.450 1.00 97.94 478 SER A CA 1
ATOM 3549 C C . SER A 1 478 ? -6.506 10.936 21.444 1.00 97.94 478 SER A C 1
ATOM 3551 O O . SER A 1 478 ? -7.629 11.108 21.911 1.00 97.94 478 SER A O 1
ATOM 3553 N N . GLY A 1 479 ? -6.110 9.752 20.972 1.00 98.44 479 GLY A N 1
ATOM 3554 C CA . GLY A 1 479 ? -6.971 8.574 20.893 1.00 98.44 479 GLY A CA 1
ATOM 3555 C C . GLY A 1 479 ? -6.208 7.324 20.462 1.00 98.44 479 GLY A C 1
ATOM 3556 O O . GLY A 1 479 ? -5.221 7.413 19.729 1.00 98.44 479 GLY A O 1
ATOM 3557 N N . ALA A 1 480 ? -6.650 6.156 20.920 1.00 98.81 480 ALA A N 1
ATOM 3558 C CA . ALA A 1 480 ? -6.079 4.869 20.542 1.00 98.81 480 ALA A CA 1
ATOM 3559 C C . ALA A 1 480 ? -7.186 3.832 20.320 1.00 98.81 480 ALA A C 1
ATOM 3561 O O . ALA A 1 480 ? -7.951 3.550 21.239 1.00 98.81 480 ALA A O 1
ATOM 3562 N N . PHE A 1 481 ? -7.254 3.248 19.123 1.00 98.81 481 PHE A N 1
ATOM 3563 C CA . PHE A 1 481 ? -8.331 2.333 18.730 1.00 98.81 481 PHE A CA 1
ATOM 3564 C C . PHE A 1 481 ? -7.755 1.057 18.111 1.00 98.81 481 PHE A C 1
ATOM 3566 O O . PHE A 1 481 ? -7.105 1.106 17.069 1.00 98.81 481 PHE A O 1
ATOM 3573 N N . GLY A 1 482 ? -7.948 -0.096 18.749 1.00 98.88 482 GLY A N 1
ATOM 3574 C CA . GLY A 1 482 ? -7.397 -1.367 18.271 1.00 98.88 482 GLY A CA 1
ATOM 3575 C C . GLY A 1 482 ? -8.086 -1.851 16.993 1.00 98.88 482 GLY A C 1
ATOM 3576 O O . GLY A 1 482 ? -7.498 -1.807 15.911 1.00 98.88 482 GLY A O 1
ATOM 3577 N N . ILE A 1 483 ? -9.338 -2.291 17.119 1.00 98.94 483 ILE A N 1
ATOM 3578 C CA . ILE A 1 483 ? -10.231 -2.626 16.002 1.00 98.94 483 ILE A CA 1
ATOM 3579 C C . ILE A 1 483 ? -11.469 -1.738 16.073 1.00 98.94 483 ILE A C 1
ATOM 3581 O O . ILE A 1 483 ? -12.113 -1.665 17.114 1.00 98.94 483 ILE A O 1
ATOM 3585 N N . SER A 1 484 ? -11.825 -1.113 14.956 1.00 98.56 484 SER A N 1
ATOM 3586 C CA . SER A 1 484 ? -12.982 -0.235 14.835 1.00 98.56 484 SER A CA 1
ATOM 3587 C C . SER A 1 484 ? -13.798 -0.577 13.591 1.00 98.56 484 SER A C 1
ATOM 3589 O O . SER A 1 484 ? -13.305 -0.509 12.463 1.00 98.56 484 SER A O 1
ATOM 3591 N N . ALA A 1 485 ? -15.058 -0.953 13.797 1.00 98.25 485 ALA A N 1
ATOM 3592 C CA . ALA A 1 485 ? -16.059 -1.096 12.748 1.00 98.25 485 ALA A CA 1
ATOM 3593 C C . ALA A 1 485 ? -17.068 0.057 12.845 1.00 98.25 485 ALA A C 1
ATOM 3595 O O . ALA A 1 485 ? -17.651 0.287 13.908 1.00 98.25 485 ALA A O 1
ATOM 3596 N N . LYS A 1 486 ? -17.275 0.779 11.737 1.00 94.94 486 LYS A N 1
ATOM 3597 C CA . LYS A 1 486 ? -18.153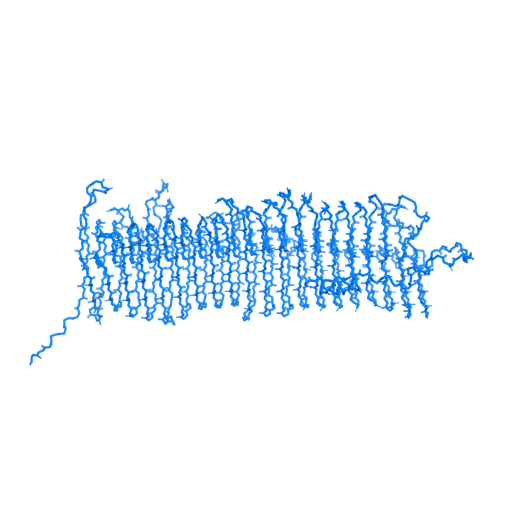 1.961 11.659 1.00 94.94 486 LYS A CA 1
ATOM 3598 C C . LYS A 1 486 ? -19.076 1.909 10.447 1.00 94.94 486 LYS A C 1
ATOM 3600 O O . LYS A 1 486 ? -18.762 1.276 9.448 1.00 94.94 486 LYS A O 1
ATOM 3605 N N . ASN A 1 487 ? -20.218 2.587 10.517 1.00 89.62 487 ASN A N 1
ATOM 3606 C CA . ASN A 1 487 ? -21.153 2.783 9.400 1.00 89.62 487 ASN A CA 1
ATOM 3607 C C . ASN A 1 487 ? -21.456 1.511 8.569 1.00 89.62 487 ASN A C 1
ATOM 3609 O O . ASN A 1 487 ? -21.397 1.544 7.339 1.00 89.62 487 ASN A O 1
ATOM 3613 N N . GLY A 1 488 ? -21.748 0.387 9.224 1.00 91.94 488 GLY A N 1
ATOM 3614 C CA . GLY A 1 488 ? -22.014 -0.904 8.571 1.00 91.94 488 GLY A CA 1
ATOM 3615 C C . GLY A 1 488 ? -20.787 -1.745 8.184 1.00 91.94 488 GLY A C 1
ATOM 3616 O O . GLY A 1 488 ? -20.959 -2.807 7.592 1.00 91.94 488 GLY A O 1
ATOM 3617 N N . GLY A 1 489 ? -19.570 -1.300 8.509 1.00 96.44 489 GLY A N 1
ATOM 3618 C CA . GLY A 1 489 ? -18.339 -2.050 8.252 1.00 96.44 489 GLY A CA 1
ATOM 3619 C C . GLY A 1 489 ? -18.230 -3.331 9.084 1.00 96.44 489 GLY A C 1
ATOM 3620 O O . GLY A 1 489 ? -18.796 -3.433 10.175 1.00 96.44 489 GLY A O 1
ATOM 3621 N N . THR A 1 490 ? -17.478 -4.309 8.577 1.00 98.38 490 THR A N 1
ATOM 3622 C CA . THR A 1 490 ? -17.257 -5.600 9.242 1.00 98.38 490 THR A CA 1
ATOM 3623 C C . THR A 1 490 ? -15.773 -5.902 9.431 1.00 98.38 490 THR A C 1
ATOM 3625 O O . THR A 1 490 ? -14.990 -5.806 8.489 1.00 98.38 490 THR A O 1
ATOM 3628 N N . VAL A 1 491 ? -15.389 -6.339 10.634 1.00 98.88 491 VAL A N 1
ATOM 3629 C CA . VAL A 1 491 ? -14.052 -6.884 10.916 1.00 98.88 491 VAL A CA 1
ATOM 3630 C C . VAL A 1 491 ? -14.171 -8.289 11.502 1.00 98.88 491 VAL A C 1
ATOM 3632 O O . VAL A 1 491 ? -14.945 -8.516 12.432 1.00 98.88 491 VAL A O 1
ATOM 3635 N N . SER A 1 492 ? -13.391 -9.243 10.997 1.00 98.81 492 SER A N 1
ATOM 3636 C CA . SER A 1 492 ? -13.295 -10.591 11.560 1.00 98.81 492 SER A CA 1
ATOM 3637 C C . SER A 1 492 ? -11.843 -10.988 11.795 1.00 98.81 492 SER A C 1
ATOM 3639 O O . SER A 1 492 ? -11.024 -10.878 10.891 1.00 98.81 492 SER A O 1
ATOM 3641 N N . ALA A 1 493 ? -11.528 -11.478 12.995 1.00 98.81 493 ALA A N 1
ATOM 3642 C CA . ALA A 1 493 ? -10.227 -12.051 13.331 1.00 98.81 493 ALA A CA 1
ATOM 3643 C C . ALA A 1 493 ? -10.422 -13.465 13.879 1.00 98.81 493 ALA A C 1
ATOM 3645 O O . ALA A 1 493 ? -11.169 -13.622 14.835 1.00 98.81 493 ALA A O 1
ATOM 3646 N N . THR A 1 494 ? -9.791 -14.489 13.299 1.00 98.19 494 THR A N 1
ATOM 3647 C CA . THR A 1 494 ? -10.076 -15.910 13.622 1.00 98.19 494 THR A CA 1
ATOM 3648 C C . THR A 1 494 ? -8.850 -16.735 14.021 1.00 98.19 494 THR A C 1
ATOM 3650 O O . THR A 1 494 ? -8.958 -17.946 14.221 1.00 98.19 494 THR A O 1
ATOM 3653 N N . GLY A 1 495 ? -7.695 -16.082 14.191 1.00 98.25 495 GLY A N 1
ATOM 3654 C CA . GLY A 1 495 ? -6.451 -16.716 14.620 1.00 98.25 495 GLY A CA 1
ATOM 3655 C C . GLY A 1 495 ? -6.557 -17.504 15.927 1.00 98.25 495 GLY A C 1
ATOM 3656 O O . GLY A 1 495 ? -7.493 -17.353 16.720 1.00 98.25 495 GLY A O 1
ATOM 3657 N N . LYS A 1 496 ? -5.547 -18.339 16.181 1.00 98.75 496 LYS A N 1
ATOM 3658 C CA . LYS A 1 496 ? -5.439 -19.118 17.416 1.00 98.75 496 LYS A CA 1
ATOM 3659 C C . LYS A 1 496 ? -5.234 -18.194 18.618 1.00 98.75 496 LYS A C 1
ATOM 3661 O O . LYS A 1 496 ? -5.829 -18.416 19.675 1.00 98.75 496 LYS A O 1
ATOM 3666 N N . ASN A 1 497 ? -4.406 -17.167 18.438 1.00 98.81 497 ASN A N 1
ATOM 3667 C CA . ASN A 1 497 ? -4.155 -16.118 19.417 1.00 98.81 497 ASN A CA 1
ATOM 3668 C C . ASN A 1 497 ? -4.496 -14.750 18.824 1.00 98.81 497 ASN A C 1
ATOM 3670 O O . ASN A 1 497 ? -3.993 -14.380 17.763 1.00 98.81 497 ASN A O 1
ATOM 3674 N N . ILE A 1 498 ? -5.327 -13.991 19.535 1.00 98.94 498 ILE A N 1
ATOM 3675 C CA . ILE A 1 498 ? -5.710 -12.627 19.176 1.00 98.94 498 ILE A CA 1
ATOM 3676 C C . ILE A 1 498 ? -5.365 -11.723 20.360 1.00 98.94 498 ILE A C 1
ATOM 3678 O O . ILE A 1 498 ? -5.875 -11.902 21.462 1.00 98.94 498 ILE A O 1
ATOM 3682 N N . SER A 1 499 ? -4.482 -10.755 20.148 1.00 98.94 499 SER A N 1
ATOM 3683 C CA . SER A 1 499 ? -4.049 -9.788 21.156 1.00 98.94 499 SER A CA 1
ATOM 3684 C C . SER A 1 499 ? -4.230 -8.383 20.607 1.00 98.94 499 SER A C 1
ATOM 3686 O O . SER A 1 499 ? -3.673 -8.049 19.564 1.00 98.94 499 SER A O 1
ATOM 3688 N N . ILE A 1 500 ? -5.008 -7.555 21.297 1.00 98.94 500 ILE A N 1
ATOM 3689 C CA . ILE A 1 500 ? -5.303 -6.183 20.888 1.00 98.94 500 ILE A CA 1
ATOM 3690 C C . ILE A 1 500 ? -5.051 -5.274 22.084 1.00 98.94 500 ILE A C 1
ATOM 3692 O O . ILE A 1 500 ? -5.702 -5.407 23.116 1.00 98.94 500 ILE A O 1
ATOM 3696 N N . ALA A 1 501 ? -4.100 -4.357 21.948 1.00 98.94 501 ALA A N 1
ATOM 3697 C CA . ALA A 1 501 ? -3.727 -3.403 22.978 1.00 98.94 501 ALA A CA 1
ATOM 3698 C C . ALA A 1 501 ? -3.832 -1.972 22.444 1.00 98.94 501 ALA A C 1
ATOM 3700 O O . ALA A 1 501 ? -3.165 -1.620 21.472 1.00 98.94 501 ALA A O 1
ATOM 3701 N N . ALA A 1 502 ? -4.641 -1.151 23.109 1.00 98.94 502 ALA A N 1
ATOM 3702 C CA . ALA A 1 502 ? -4.799 0.268 22.834 1.00 98.94 502 ALA A CA 1
ATOM 3703 C C . ALA A 1 502 ? -4.335 1.095 24.035 1.00 98.94 502 ALA A C 1
ATOM 3705 O O . ALA A 1 502 ? -4.839 0.926 25.143 1.00 98.94 502 ALA A O 1
ATOM 3706 N N . THR A 1 503 ? -3.374 1.989 23.815 1.00 98.88 503 THR A N 1
ATOM 3707 C CA . THR A 1 503 ? -2.862 2.905 24.840 1.00 98.88 503 THR A CA 1
ATOM 3708 C C . THR A 1 503 ? -2.963 4.343 24.353 1.00 98.88 503 THR A C 1
ATOM 3710 O O . THR A 1 503 ? -2.415 4.681 23.305 1.00 98.88 503 THR A O 1
ATOM 3713 N N . SER A 1 504 ? -3.632 5.201 25.120 1.00 98.69 504 SER A N 1
ATOM 3714 C CA . SER A 1 504 ? -3.765 6.629 24.841 1.00 98.69 504 SER A CA 1
ATOM 3715 C C . SER A 1 504 ? -3.264 7.454 26.017 1.00 98.69 504 SER A C 1
ATOM 3717 O O . SER A 1 504 ? -3.755 7.327 27.134 1.00 98.69 504 SER A O 1
ATOM 3719 N N . THR A 1 505 ? -2.281 8.316 25.768 1.00 98.19 505 THR A N 1
ATOM 3720 C CA . THR A 1 505 ? -1.643 9.133 26.821 1.00 98.19 505 THR A CA 1
ATOM 3721 C C . THR A 1 505 ? -2.358 10.456 27.106 1.00 98.19 505 THR A C 1
ATOM 3723 O O . THR A 1 505 ? -2.022 11.139 28.073 1.00 98.19 505 THR A O 1
ATOM 3726 N N . GLY A 1 506 ? -3.318 10.847 26.269 1.00 97.56 506 GLY A N 1
ATOM 3727 C CA . GLY A 1 506 ? -4.016 12.132 26.339 1.00 97.56 506 GLY A CA 1
ATOM 3728 C C . GLY A 1 506 ? -5.537 12.038 26.199 1.00 97.56 506 GLY A C 1
ATOM 3729 O O . GLY A 1 506 ? -6.223 12.946 26.658 1.00 97.56 506 GLY A O 1
ATOM 3730 N N . GLY A 1 507 ? -6.067 10.959 25.616 1.00 97.88 507 GLY A N 1
ATOM 3731 C CA . GLY A 1 507 ? -7.492 10.806 25.329 1.00 97.88 507 GLY A CA 1
ATOM 3732 C C . GLY A 1 507 ? -8.003 9.385 25.538 1.00 97.88 507 GLY A C 1
ATOM 3733 O O . GLY A 1 507 ? -7.578 8.695 26.468 1.00 97.88 507 GLY A O 1
ATOM 3734 N N . ASN A 1 508 ? -8.945 8.969 24.691 1.00 98.44 508 ASN A N 1
ATOM 3735 C CA . ASN A 1 508 ? -9.656 7.701 24.857 1.00 98.44 508 ASN A CA 1
ATOM 3736 C C . ASN A 1 508 ? -8.820 6.513 24.365 1.00 98.44 508 ASN A C 1
ATOM 3738 O O . ASN A 1 508 ? -8.042 6.653 23.418 1.00 98.44 508 ASN A O 1
ATOM 3742 N N . ALA A 1 509 ? -9.015 5.341 24.967 1.00 98.81 509 ALA A N 1
ATOM 3743 C CA . ALA A 1 509 ? -8.457 4.083 24.483 1.00 98.81 509 ALA A CA 1
ATOM 3744 C C . ALA A 1 509 ? -9.548 3.016 24.366 1.00 98.81 509 ALA A C 1
ATOM 3746 O O . ALA A 1 509 ? -10.176 2.665 25.359 1.00 98.81 509 ALA A O 1
ATOM 3747 N N . THR A 1 510 ? -9.731 2.451 23.178 1.00 98.88 510 THR A N 1
ATOM 3748 C CA . THR A 1 510 ? -10.701 1.379 22.935 1.00 98.88 510 THR A CA 1
ATOM 3749 C C . THR A 1 510 ? -10.002 0.207 22.266 1.00 98.88 510 THR A C 1
ATOM 3751 O O . THR A 1 510 ? -9.407 0.363 21.197 1.00 98.88 510 THR A O 1
ATOM 3754 N N . ALA A 1 511 ? -10.045 -0.982 22.870 1.00 98.88 511 ALA A N 1
ATOM 3755 C CA . ALA A 1 511 ? -9.455 -2.156 22.232 1.00 98.88 511 ALA A CA 1
ATOM 3756 C C . ALA A 1 511 ? -10.302 -2.599 21.028 1.00 98.88 511 ALA A C 1
ATOM 3758 O O . ALA A 1 511 ? -9.752 -2.819 19.948 1.00 98.88 511 ALA A O 1
ATOM 3759 N N . VAL A 1 512 ? -11.627 -2.687 21.182 1.00 98.94 512 VAL A N 1
ATOM 3760 C CA . VAL A 1 512 ? -12.545 -3.111 20.117 1.00 98.94 512 VAL A CA 1
ATOM 3761 C C . VAL A 1 512 ? -13.827 -2.286 20.144 1.00 98.94 512 VAL A C 1
ATOM 3763 O O . VAL A 1 512 ? -14.484 -2.224 21.179 1.00 98.94 512 VAL A O 1
ATOM 3766 N N . GLU A 1 513 ? -14.222 -1.721 19.003 1.00 98.44 513 GLU A N 1
ATOM 3767 C CA . GLU A 1 513 ? -15.500 -1.022 18.851 1.00 98.44 513 GLU A CA 1
ATOM 3768 C C . GLU A 1 513 ? -16.301 -1.446 17.613 1.00 98.44 513 GLU A C 1
ATOM 3770 O O . GLU A 1 513 ? -15.762 -1.638 16.521 1.00 98.44 513 GLU A O 1
ATOM 3775 N N . ALA A 1 514 ? -17.619 -1.531 17.794 1.00 98.00 514 ALA A N 1
ATOM 3776 C CA . ALA A 1 514 ? -18.620 -1.512 16.733 1.00 98.00 514 ALA A CA 1
ATOM 3777 C C . ALA A 1 514 ? -19.560 -0.331 17.008 1.00 98.00 514 ALA A C 1
ATOM 3779 O O . ALA A 1 514 ? -20.485 -0.429 17.819 1.00 98.00 514 ALA A O 1
ATOM 3780 N N . ASN A 1 515 ? -19.278 0.810 16.380 1.00 93.38 515 ASN A N 1
ATOM 3781 C CA . ASN A 1 515 ? -19.910 2.081 16.718 1.00 93.38 515 ASN A CA 1
ATOM 3782 C C . ASN A 1 515 ? -20.448 2.760 15.457 1.00 93.38 515 ASN A C 1
ATOM 3784 O O . ASN A 1 515 ? -19.694 3.131 14.556 1.00 93.38 515 ASN A O 1
ATOM 3788 N N . ASN A 1 516 ? -21.764 2.943 15.390 1.00 88.81 516 ASN A N 1
ATOM 3789 C CA . ASN A 1 516 ? -22.393 3.542 14.216 1.00 88.81 516 ASN A CA 1
ATOM 3790 C C . ASN A 1 516 ? -22.223 5.065 14.134 1.00 88.81 516 ASN A C 1
ATOM 3792 O O . ASN A 1 516 ? -22.590 5.651 13.120 1.00 88.81 516 ASN A O 1
ATOM 3796 N N . GLY A 1 517 ? -21.706 5.726 15.175 1.00 85.38 517 GLY A N 1
ATOM 3797 C CA . GLY A 1 517 ? -21.604 7.181 15.247 1.00 85.38 517 GLY A CA 1
ATOM 3798 C C . GLY A 1 517 ? -22.950 7.869 14.998 1.00 85.38 517 GLY A C 1
ATOM 3799 O O . GLY A 1 517 ? -23.781 7.965 15.888 1.00 85.38 517 GLY A O 1
ATOM 3800 N N . THR A 1 518 ? -23.171 8.366 13.780 1.00 76.62 518 THR A N 1
ATOM 3801 C CA . THR A 1 518 ? -24.463 8.951 13.353 1.00 76.62 518 THR A CA 1
ATOM 3802 C C . THR A 1 518 ? -25.105 8.224 12.165 1.00 76.62 518 THR A C 1
ATOM 3804 O O . THR A 1 518 ? -26.127 8.676 11.643 1.00 76.62 518 THR A O 1
ATOM 3807 N N . GLY A 1 519 ? -24.507 7.109 11.737 1.00 81.44 519 GLY A N 1
ATOM 3808 C CA . GLY A 1 519 ? -24.954 6.255 10.647 1.00 81.44 519 GLY A CA 1
ATOM 3809 C C . GLY A 1 519 ? -26.145 5.366 11.012 1.00 81.44 519 GLY A C 1
ATOM 3810 O O . GLY A 1 519 ? -26.720 5.435 12.096 1.00 81.44 519 GLY A O 1
ATOM 3811 N N . THR A 1 520 ? -26.536 4.505 10.074 1.00 83.81 520 THR A N 1
ATOM 3812 C CA . THR A 1 520 ? -27.771 3.705 10.158 1.00 83.81 520 THR A CA 1
ATOM 3813 C C . THR A 1 520 ? -27.646 2.404 10.964 1.00 83.81 520 THR A C 1
ATOM 3815 O O . THR A 1 520 ? -28.653 1.710 11.137 1.00 83.81 520 THR A O 1
ATOM 3818 N N . GLY A 1 521 ? -26.444 2.088 11.460 1.00 86.19 521 GLY A N 1
ATOM 3819 C CA . GLY A 1 521 ? -26.109 0.850 12.172 1.00 86.19 521 GLY A CA 1
ATOM 3820 C C . GLY A 1 521 ? -25.770 -0.324 11.246 1.00 86.19 521 GLY A C 1
ATOM 3821 O O . GLY A 1 521 ? -25.920 -0.228 10.025 1.00 86.19 521 GLY A O 1
ATOM 3822 N N . GLY A 1 522 ? -25.343 -1.441 11.843 1.00 91.62 522 GLY A N 1
ATOM 3823 C CA . GLY A 1 522 ? -24.977 -2.686 11.147 1.00 91.62 522 GLY A CA 1
ATOM 3824 C C . GLY A 1 522 ? -23.489 -3.035 11.198 1.00 91.62 522 GLY A C 1
ATOM 3825 O O . GLY A 1 522 ? -23.051 -3.927 10.484 1.00 91.62 522 GLY A O 1
ATOM 3826 N N . GLU A 1 523 ? -22.713 -2.326 12.013 1.00 96.25 523 GLU A N 1
ATOM 3827 C CA . GLU A 1 523 ? -21.297 -2.595 12.254 1.00 96.25 523 GLU A CA 1
ATOM 3828 C C . GLU A 1 523 ? -21.136 -3.946 12.941 1.00 96.25 523 GLU A C 1
ATOM 3830 O O . GLU A 1 523 ? -21.856 -4.245 13.898 1.00 96.25 523 GLU A O 1
ATOM 3835 N N . VAL A 1 524 ? -20.174 -4.751 12.498 1.00 98.00 524 VAL A N 1
ATOM 3836 C CA . VAL A 1 524 ? -19.940 -6.075 13.077 1.00 98.00 524 VAL A CA 1
ATOM 3837 C C . VAL A 1 524 ? -18.459 -6.295 13.339 1.00 98.00 524 VAL A C 1
ATOM 3839 O O . VAL A 1 524 ? -17.638 -6.191 12.433 1.00 98.00 524 VAL A O 1
ATOM 3842 N N . VAL A 1 525 ? -18.120 -6.703 14.560 1.00 98.88 525 VAL A N 1
ATOM 3843 C CA . VAL A 1 525 ? -16.809 -7.287 14.862 1.00 98.88 525 VAL A CA 1
ATOM 3844 C C . VAL A 1 525 ? -16.982 -8.730 15.331 1.00 98.88 525 VAL A C 1
ATOM 3846 O O . VAL A 1 525 ? -17.766 -9.010 16.236 1.00 98.88 525 VAL A O 1
ATOM 3849 N N . LYS A 1 526 ? -16.242 -9.657 14.719 1.00 98.81 526 LYS A N 1
ATOM 3850 C CA . LYS A 1 526 ? -16.189 -11.075 15.107 1.00 98.81 526 LYS A CA 1
ATOM 3851 C C . LYS A 1 526 ? -14.774 -11.436 15.539 1.00 98.81 526 LYS A C 1
ATOM 3853 O O . LYS A 1 526 ? -13.859 -11.399 14.718 1.00 98.81 526 LYS A O 1
ATOM 3858 N N . LEU A 1 527 ? -14.599 -11.797 16.803 1.00 98.81 527 LEU A N 1
ATOM 3859 C CA . LEU A 1 527 ? -13.316 -12.207 17.362 1.00 98.81 527 LEU A CA 1
ATOM 3860 C C . LEU A 1 527 ? -13.338 -13.694 17.696 1.00 98.81 527 LEU A C 1
ATOM 3862 O O . LEU A 1 527 ? -14.144 -14.162 18.496 1.00 98.81 527 LEU A O 1
ATOM 3866 N N . GLY A 1 528 ? -12.400 -14.409 17.105 1.00 98.50 528 GLY A N 1
ATOM 3867 C CA . GLY A 1 528 ? -12.188 -15.833 17.240 1.00 98.50 528 GLY A CA 1
ATOM 3868 C C . GLY A 1 528 ? -13.221 -16.717 16.540 1.00 98.50 528 GLY A C 1
ATOM 3869 O O . GLY A 1 528 ? -14.178 -16.263 15.910 1.00 98.50 528 GLY A O 1
ATOM 3870 N N . GLY A 1 529 ? -12.978 -18.018 16.641 1.00 96.50 529 GLY A N 1
ATOM 3871 C CA . GLY A 1 529 ? -13.816 -19.098 16.133 1.00 96.50 529 GLY A CA 1
ATOM 3872 C C . GLY A 1 529 ? -13.545 -20.392 16.901 1.00 96.50 529 GLY A C 1
ATOM 3873 O O . GLY A 1 529 ? -12.943 -20.372 17.973 1.00 96.50 529 GLY A O 1
ATOM 3874 N N . GLU A 1 530 ? -13.944 -21.536 16.342 1.00 94.00 530 GLU A N 1
ATOM 3875 C CA . GLU A 1 530 ? -13.832 -22.848 17.009 1.00 94.00 530 GLU A CA 1
ATOM 3876 C C . GLU A 1 530 ? -12.402 -23.195 17.473 1.00 94.00 530 GLU A C 1
ATOM 3878 O O . GLU A 1 530 ? -12.220 -23.884 18.474 1.00 94.00 530 GLU A O 1
ATOM 3883 N N . ASN A 1 531 ? -11.381 -22.695 16.767 1.00 96.50 531 ASN A N 1
ATOM 3884 C CA . ASN A 1 531 ? -9.971 -22.995 17.032 1.00 96.50 531 ASN A CA 1
ATOM 3885 C C . ASN A 1 531 ? -9.238 -21.919 17.852 1.00 96.50 531 ASN A C 1
ATOM 3887 O O . ASN A 1 531 ? -8.036 -22.051 18.097 1.00 96.50 531 ASN A O 1
ATOM 3891 N N . THR A 1 532 ? -9.918 -20.849 18.268 1.00 98.81 532 THR A N 1
ATOM 3892 C CA . THR A 1 532 ? -9.277 -19.741 18.983 1.00 98.81 532 THR A CA 1
ATOM 3893 C C . THR A 1 532 ? -9.054 -20.102 20.448 1.00 98.81 532 THR A C 1
ATOM 3895 O O . THR A 1 532 ? -9.991 -20.348 21.207 1.00 98.81 532 THR A O 1
ATOM 3898 N N . GLU A 1 533 ? -7.793 -20.116 20.877 1.00 98.81 533 GLU A N 1
ATOM 3899 C CA . GLU A 1 533 ? -7.433 -20.421 22.260 1.00 98.81 533 GLU A CA 1
ATOM 3900 C C . GLU A 1 533 ? -7.497 -19.177 23.137 1.00 98.81 533 GLU A C 1
ATOM 3902 O O . GLU A 1 533 ? -8.125 -19.213 24.191 1.00 98.81 533 GLU A O 1
ATOM 3907 N N . ASN A 1 534 ? -6.874 -18.076 22.713 1.00 98.88 534 ASN A N 1
ATOM 3908 C CA . ASN A 1 534 ? -6.685 -16.915 23.577 1.00 98.88 534 ASN A CA 1
ATOM 3909 C C . ASN A 1 534 ? -7.066 -15.623 22.862 1.00 98.88 534 ASN A C 1
ATOM 3911 O O . ASN A 1 534 ? -6.556 -15.331 21.780 1.00 98.88 534 ASN A O 1
ATOM 3915 N N . ILE A 1 535 ? -7.913 -14.834 23.515 1.00 98.94 535 ILE A N 1
ATOM 3916 C CA . ILE A 1 535 ? -8.210 -13.453 23.152 1.00 98.94 535 ILE A CA 1
ATOM 3917 C C . ILE A 1 535 ? -7.814 -12.570 24.334 1.00 98.94 535 ILE A C 1
ATOM 3919 O O . ILE A 1 535 ? -8.272 -12.789 25.455 1.00 98.94 535 ILE A O 1
ATOM 3923 N N . VAL A 1 536 ? -6.955 -11.584 24.089 1.00 98.94 536 VAL A N 1
ATOM 3924 C CA . VAL A 1 536 ? -6.499 -10.617 25.094 1.00 98.94 536 VAL A CA 1
ATOM 3925 C C . VAL A 1 536 ? -6.780 -9.211 24.586 1.00 98.94 536 VAL A C 1
ATOM 3927 O O . VAL A 1 536 ? -6.212 -8.790 23.581 1.00 98.94 536 VAL A O 1
ATOM 3930 N N . LEU A 1 537 ? -7.646 -8.488 25.287 1.00 98.94 537 LEU A N 1
ATOM 3931 C CA . LEU A 1 537 ? -8.032 -7.118 24.972 1.00 98.94 537 LEU A CA 1
ATOM 3932 C C . LEU A 1 537 ? -7.521 -6.200 26.078 1.00 98.94 537 LEU A C 1
ATOM 3934 O O . LEU A 1 537 ? -7.828 -6.412 27.249 1.00 98.94 537 LEU A O 1
ATOM 3938 N N . LYS A 1 538 ? -6.733 -5.191 25.712 1.00 98.94 538 LYS A N 1
ATOM 3939 C CA . LYS A 1 538 ? -6.173 -4.221 26.652 1.00 98.94 538 LYS A CA 1
ATOM 3940 C C . LYS A 1 538 ? -6.495 -2.807 26.217 1.00 98.94 538 LYS A C 1
ATOM 3942 O O . LYS A 1 538 ? -6.193 -2.438 25.084 1.00 98.94 538 LYS A O 1
ATOM 3947 N N . ALA A 1 539 ? -7.036 -2.011 27.126 1.00 98.94 539 ALA A N 1
ATOM 3948 C CA . ALA A 1 539 ? -7.261 -0.591 26.908 1.00 98.94 539 ALA A CA 1
ATOM 3949 C C . ALA A 1 539 ? -6.726 0.214 28.092 1.00 98.94 539 ALA A C 1
ATOM 3951 O O . ALA A 1 539 ? -7.132 0.005 29.230 1.00 98.94 539 ALA A O 1
ATOM 3952 N N . ASN A 1 540 ? -5.799 1.128 27.821 1.00 98.81 540 ASN A N 1
ATOM 3953 C CA . ASN A 1 540 ? -5.240 2.040 28.809 1.00 98.81 540 ASN A CA 1
ATOM 3954 C C . ASN A 1 540 ? -5.385 3.471 28.291 1.00 98.81 540 ASN A C 1
ATOM 3956 O O . ASN A 1 540 ? -4.650 3.887 27.395 1.00 98.81 540 ASN A O 1
ATOM 3960 N N . GLY A 1 541 ? -6.383 4.189 28.792 1.00 98.38 541 GLY A N 1
ATOM 3961 C CA . GLY A 1 541 ? -6.688 5.552 28.374 1.00 98.38 541 GLY A CA 1
ATOM 3962 C C . GLY A 1 541 ? -6.389 6.549 29.480 1.00 98.38 541 GLY A C 1
ATOM 3963 O O . GLY A 1 541 ? -6.599 6.262 30.654 1.00 98.38 541 GLY A O 1
ATOM 3964 N N . LYS A 1 542 ? -5.965 7.759 29.114 1.00 98.06 542 LYS A N 1
ATOM 3965 C CA . LYS A 1 542 ? -6.015 8.875 30.058 1.00 98.06 542 LYS A CA 1
ATOM 3966 C C . LYS A 1 542 ? -7.466 9.237 30.375 1.00 98.06 542 LYS A C 1
ATOM 3968 O O . LYS A 1 542 ? -7.825 9.405 31.530 1.00 98.06 542 LYS A O 1
ATOM 3973 N N . ASN A 1 543 ? -8.295 9.336 29.337 1.00 97.19 543 ASN A N 1
ATOM 3974 C CA . ASN A 1 543 ? -9.723 9.617 29.456 1.00 97.19 543 ASN A CA 1
ATOM 3975 C C . ASN A 1 543 ? -10.518 8.295 29.442 1.00 97.19 543 ASN A C 1
ATOM 3977 O O . ASN A 1 543 ? -10.089 7.337 30.082 1.00 97.19 543 ASN A O 1
ATOM 3981 N N . PHE A 1 544 ? -11.638 8.192 28.720 1.00 97.56 544 PHE A N 1
ATOM 3982 C CA . PHE A 1 544 ? -12.412 6.948 28.648 1.00 97.56 544 PHE A CA 1
ATOM 3983 C C . PHE A 1 544 ? -11.569 5.767 28.150 1.00 97.56 544 PHE A C 1
ATOM 3985 O O . PHE A 1 544 ? -10.855 5.884 27.150 1.00 97.56 544 PHE A O 1
ATOM 3992 N N . ALA A 1 545 ? -11.691 4.617 28.810 1.00 98.75 545 ALA A N 1
ATOM 3993 C CA . ALA A 1 545 ? -11.051 3.379 28.381 1.00 98.75 545 ALA A CA 1
ATOM 3994 C C . ALA A 1 545 ? -12.083 2.258 28.240 1.00 98.75 545 ALA A C 1
ATOM 3996 O O . ALA A 1 545 ? -12.862 2.030 29.162 1.00 98.75 545 ALA A O 1
ATOM 3997 N N . THR A 1 546 ? -12.095 1.541 27.114 1.00 98.81 546 THR A N 1
ATOM 3998 C CA . THR A 1 546 ? -13.045 0.443 26.888 1.00 98.81 546 THR A CA 1
ATOM 3999 C C . THR A 1 546 ? -12.387 -0.808 26.308 1.00 98.81 546 THR A C 1
ATOM 4001 O O . THR A 1 546 ? -11.562 -0.747 25.394 1.00 98.81 546 THR A O 1
ATOM 4004 N N . GLY A 1 547 ? -12.747 -1.976 26.844 1.00 98.88 547 GLY A N 1
ATOM 4005 C CA . GLY A 1 547 ? -12.334 -3.262 26.280 1.00 98.88 547 GLY A CA 1
ATOM 4006 C C . GLY A 1 547 ? -13.120 -3.577 25.009 1.00 98.88 547 GLY A C 1
ATOM 4007 O O . GLY A 1 547 ? -12.551 -3.699 23.926 1.00 98.88 547 GLY A O 1
ATOM 4008 N N . ILE A 1 548 ? -14.442 -3.672 25.148 1.00 98.94 548 ILE A N 1
ATOM 4009 C CA . ILE A 1 548 ? -15.386 -3.825 24.038 1.00 98.94 548 ILE A CA 1
ATOM 4010 C C . ILE A 1 548 ? -16.434 -2.718 24.132 1.00 98.94 548 ILE A C 1
ATOM 4012 O O . ILE A 1 548 ? -17.146 -2.639 25.130 1.00 98.94 548 ILE A O 1
ATOM 4016 N N . GLU A 1 549 ? -16.579 -1.918 23.081 1.00 98.69 549 GLU A N 1
ATOM 4017 C CA . GLU A 1 549 ? -17.628 -0.908 22.955 1.00 98.69 549 GLU A CA 1
ATOM 4018 C C . GLU A 1 549 ? -18.567 -1.237 21.784 1.00 98.69 549 GLU A C 1
ATOM 4020 O O . GLU A 1 549 ? -18.151 -1.403 20.639 1.00 98.69 549 GLU A O 1
ATOM 4025 N N . VAL A 1 550 ? -19.869 -1.298 22.053 1.00 98.50 550 VAL A N 1
ATOM 4026 C CA . VAL A 1 550 ? -20.908 -1.429 21.029 1.00 98.50 550 VAL A CA 1
ATOM 4027 C C . VAL A 1 550 ? -21.967 -0.372 21.258 1.00 98.50 550 VAL A C 1
ATOM 4029 O O . VAL A 1 550 ? -22.829 -0.515 22.128 1.00 98.50 550 VAL A O 1
ATOM 4032 N N . VAL A 1 551 ? -21.929 0.687 20.453 1.00 95.44 551 VAL A N 1
ATOM 4033 C CA . VAL A 1 551 ? -22.900 1.777 20.546 1.00 95.44 551 VAL A CA 1
ATOM 4034 C C . VAL A 1 551 ? -23.619 1.953 19.220 1.00 95.44 551 VAL A C 1
ATOM 4036 O O . VAL A 1 551 ? -23.027 2.305 18.203 1.00 95.44 551 VAL A O 1
ATOM 4039 N N . ASN A 1 552 ? -24.932 1.742 19.263 1.00 92.94 552 ASN A N 1
ATOM 4040 C CA . ASN A 1 552 ? -25.840 1.982 18.154 1.00 92.94 552 ASN A CA 1
ATOM 4041 C C . ASN A 1 552 ? -26.677 3.230 18.461 1.00 92.94 552 ASN A C 1
ATOM 4043 O O . ASN A 1 552 ? -27.783 3.152 19.003 1.00 92.94 552 ASN A O 1
ATOM 4047 N N . HIS A 1 553 ? -26.131 4.403 18.165 1.00 89.88 553 HIS A N 1
ATOM 4048 C CA . HIS A 1 553 ? -26.800 5.695 18.247 1.00 89.88 553 HIS A CA 1
ATOM 4049 C C . HIS A 1 553 ? -28.034 5.760 17.344 1.00 89.88 553 HIS A C 1
ATOM 4051 O O . HIS A 1 553 ? -28.172 5.010 16.376 1.00 89.88 553 HIS A O 1
ATOM 4057 N N . ASN A 1 554 ? -28.947 6.684 17.644 1.00 86.31 554 ASN A N 1
ATOM 4058 C CA . ASN A 1 554 ? -29.999 7.007 16.687 1.00 86.31 554 ASN A CA 1
ATOM 4059 C C . ASN A 1 554 ? -29.370 7.732 15.485 1.00 86.31 554 ASN A C 1
ATOM 4061 O O . ASN A 1 554 ? -28.596 8.667 15.708 1.00 86.31 554 ASN A O 1
ATOM 4065 N N . PRO A 1 555 ? -29.687 7.328 14.243 1.00 79.88 555 PRO A N 1
ATOM 4066 C CA . PRO A 1 555 ? -29.157 7.983 13.056 1.00 79.88 555 PRO A CA 1
ATOM 4067 C C . PRO A 1 555 ? -29.541 9.461 13.037 1.00 79.88 555 PRO A C 1
ATOM 4069 O O . PRO A 1 555 ? -30.625 9.828 13.499 1.00 79.88 555 PRO A O 1
ATOM 4072 N N . LYS A 1 556 ? -28.677 10.306 12.467 1.00 77.56 556 LYS A N 1
ATOM 4073 C CA . LYS A 1 556 ? -29.008 11.724 12.260 1.00 77.56 556 LYS A CA 1
ATOM 4074 C C . LYS A 1 556 ? -30.162 11.885 11.266 1.00 77.56 556 LYS A C 1
ATOM 4076 O O . LYS A 1 556 ? -31.057 12.692 11.496 1.00 77.56 556 LYS A O 1
ATOM 4081 N N . ASP A 1 557 ? -30.140 11.067 10.213 1.00 71.38 557 ASP A N 1
ATOM 4082 C CA . ASP A 1 557 ? -31.132 11.013 9.145 1.00 71.38 557 ASP A CA 1
ATOM 4083 C C . ASP A 1 557 ? -31.605 9.559 8.949 1.00 71.38 557 ASP A C 1
ATOM 4085 O O . ASP A 1 557 ? -30.801 8.627 8.909 1.00 71.38 557 ASP A O 1
ATOM 4089 N N . GLY A 1 558 ? -32.916 9.348 8.807 1.00 70.94 558 GLY A N 1
ATOM 4090 C CA . GLY A 1 558 ? -33.501 8.022 8.570 1.00 70.94 558 GLY A CA 1
ATOM 4091 C C . GLY A 1 558 ? -33.765 7.192 9.834 1.00 70.94 558 GLY A C 1
ATOM 4092 O O . GLY A 1 558 ? -33.895 7.714 10.938 1.00 70.94 558 GLY A O 1
ATOM 4093 N N . GLN A 1 559 ? -33.928 5.878 9.655 1.00 81.19 559 GLN A N 1
ATOM 4094 C CA . GLN A 1 559 ? -34.156 4.920 10.742 1.00 81.19 559 GLN A CA 1
ATOM 4095 C C . GLN A 1 559 ? -32.992 3.942 10.835 1.00 81.19 559 GLN A C 1
ATOM 4097 O O . GLN A 1 559 ? -32.324 3.666 9.839 1.00 81.19 559 GLN A O 1
ATOM 4102 N N . LYS A 1 560 ? -32.800 3.363 12.023 1.00 86.38 560 LYS A N 1
ATOM 4103 C CA . LYS A 1 560 ? -31.901 2.221 12.195 1.00 86.38 560 LYS A CA 1
ATOM 4104 C C . LYS A 1 560 ? -32.292 1.113 11.225 1.00 86.38 560 LYS A C 1
ATOM 4106 O O . LYS A 1 560 ? -33.468 0.728 11.167 1.00 86.38 560 LYS A O 1
ATOM 4111 N N . ILE A 1 561 ? -31.315 0.605 10.482 1.00 87.50 561 ILE A N 1
ATOM 4112 C CA . ILE A 1 561 ? -31.516 -0.516 9.556 1.00 87.50 561 ILE A CA 1
ATOM 4113 C C . ILE A 1 561 ? -31.030 -1.834 10.159 1.00 87.50 561 ILE A C 1
ATOM 4115 O O . ILE A 1 561 ? -31.626 -2.868 9.876 1.00 87.50 561 ILE A O 1
ATOM 4119 N N . ALA A 1 562 ? -30.022 -1.782 11.035 1.00 92.25 562 ALA A N 1
ATOM 4120 C CA . ALA A 1 562 ? -29.455 -2.930 11.734 1.00 92.25 562 ALA A CA 1
ATOM 4121 C C . ALA A 1 562 ? -28.809 -2.501 13.065 1.00 92.25 562 ALA A C 1
ATOM 4123 O O . ALA A 1 562 ? -28.542 -1.319 13.292 1.00 92.25 562 ALA A O 1
ATOM 4124 N N . GLY A 1 563 ? -28.600 -3.460 13.965 1.00 93.25 563 GLY A N 1
ATOM 4125 C CA . GLY A 1 563 ? -27.885 -3.279 15.224 1.00 93.25 563 GLY A CA 1
ATOM 4126 C C . GLY A 1 563 ? -26.381 -3.451 15.048 1.00 93.25 563 GLY A C 1
ATOM 4127 O O . GLY A 1 563 ? -25.943 -4.328 14.307 1.00 93.25 563 GLY A O 1
ATOM 4128 N N . SER A 1 564 ? -25.592 -2.637 15.748 1.00 96.81 564 SER A N 1
ATOM 4129 C CA . SER A 1 564 ? -24.150 -2.862 15.888 1.00 96.81 564 SER A CA 1
ATOM 4130 C C . SER A 1 564 ? -23.899 -4.101 16.757 1.00 96.81 564 SER A C 1
ATOM 4132 O O . SER A 1 564 ? -24.621 -4.328 17.736 1.00 96.81 564 SER A O 1
ATOM 4134 N N . LYS A 1 565 ? -22.900 -4.918 16.411 1.00 98.00 565 LYS A N 1
ATOM 4135 C CA . LYS A 1 565 ? -22.651 -6.204 17.071 1.00 98.00 565 LYS A CA 1
ATOM 4136 C C . LYS A 1 565 ? -21.168 -6.488 17.294 1.00 98.00 565 LYS A C 1
ATOM 4138 O O . LYS A 1 565 ? -20.360 -6.351 16.380 1.00 98.00 565 LYS A O 1
ATOM 4143 N N . VAL A 1 566 ? -20.841 -7.013 18.473 1.00 98.88 566 VAL A N 1
ATOM 4144 C CA . VAL A 1 566 ? -19.581 -7.729 18.722 1.00 98.88 566 VAL A CA 1
ATOM 4145 C C . VAL A 1 566 ? -19.892 -9.170 19.120 1.00 98.88 566 VAL A C 1
ATOM 4147 O O . VAL A 1 566 ? -20.761 -9.426 19.953 1.00 98.88 566 VAL A O 1
ATOM 4150 N N . GLU A 1 567 ? -19.185 -10.119 18.518 1.00 98.81 567 GLU A N 1
ATOM 4151 C CA . GLU A 1 567 ? -19.245 -11.537 18.867 1.00 98.81 567 GLU A CA 1
ATOM 4152 C C . GLU A 1 567 ? -17.847 -12.059 19.185 1.00 98.81 567 GLU A C 1
ATOM 4154 O O . GLU A 1 567 ? -16.914 -11.828 18.416 1.00 98.81 567 GLU A O 1
ATOM 4159 N N . VAL A 1 568 ? -17.709 -12.770 20.304 1.00 98.94 568 VAL A N 1
ATOM 4160 C CA . VAL A 1 568 ? -16.433 -13.315 20.772 1.00 98.94 568 VAL A CA 1
ATOM 4161 C C . VAL A 1 568 ? -16.551 -14.821 20.984 1.00 98.94 568 VAL A C 1
ATOM 4163 O O . VAL A 1 568 ? -17.419 -15.268 21.727 1.00 98.94 568 VAL A O 1
ATOM 4166 N N . ASN A 1 569 ? -15.668 -15.603 20.362 1.00 98.75 569 ASN A N 1
ATOM 4167 C CA . ASN A 1 569 ? -15.616 -17.063 20.447 1.00 98.75 569 ASN A CA 1
ATOM 4168 C C . ASN A 1 569 ? -14.171 -17.507 20.745 1.00 98.75 569 ASN A C 1
ATOM 4170 O O . ASN A 1 569 ? -13.287 -17.322 19.912 1.00 98.75 569 ASN A O 1
ATOM 4174 N N . SER A 1 570 ? -13.900 -18.079 21.923 1.00 98.81 570 SER A N 1
ATOM 4175 C CA . SER A 1 570 ? -12.558 -18.580 22.278 1.00 98.81 570 SER A CA 1
ATOM 4176 C C . SER A 1 570 ? -12.570 -19.570 23.447 1.00 98.81 570 SER A C 1
ATOM 4178 O O . SER A 1 570 ? -13.592 -19.779 24.092 1.00 98.81 570 SER A O 1
ATOM 4180 N N . LYS A 1 571 ? -11.420 -20.154 23.798 1.00 98.81 571 LYS A N 1
ATOM 4181 C CA . LYS A 1 571 ? -11.275 -20.807 25.113 1.00 98.81 571 LYS A CA 1
ATOM 4182 C C . LYS A 1 571 ? -11.114 -19.778 26.229 1.00 98.81 571 LYS A C 1
ATOM 4184 O O . LYS A 1 571 ? -11.802 -19.848 27.239 1.00 98.81 571 LYS A O 1
ATOM 4189 N N . ASN A 1 572 ? -10.233 -18.802 26.042 1.00 98.88 572 ASN A N 1
ATOM 4190 C CA . ASN A 1 572 ? -9.942 -17.779 27.040 1.00 98.88 572 ASN A CA 1
ATOM 4191 C C . ASN A 1 572 ? -10.163 -16.383 26.458 1.00 98.88 572 ASN A C 1
ATOM 4193 O O . ASN A 1 572 ? -9.689 -16.074 25.362 1.00 98.88 572 ASN A O 1
ATOM 4197 N N . LEU A 1 573 ? -10.860 -15.539 27.210 1.00 98.94 573 LEU A N 1
ATOM 4198 C CA . LEU A 1 573 ? -10.984 -14.107 26.984 1.00 98.94 573 LEU A CA 1
ATOM 4199 C C . LEU A 1 573 ? -10.492 -13.370 28.229 1.00 98.94 573 LEU A C 1
ATOM 4201 O O . LEU A 1 573 ? -11.004 -13.587 29.326 1.00 98.94 573 LEU A O 1
ATOM 4205 N N . ILE A 1 574 ? -9.508 -12.495 28.046 1.00 98.94 574 ILE A N 1
ATOM 4206 C CA . ILE A 1 574 ? -9.013 -11.587 29.080 1.00 98.94 574 ILE A CA 1
ATOM 4207 C C . ILE A 1 574 ? -9.245 -10.163 28.595 1.00 98.94 574 ILE A C 1
ATOM 4209 O O . ILE A 1 574 ? -8.798 -9.802 27.506 1.00 98.94 574 ILE A O 1
ATOM 4213 N N . ILE A 1 575 ? -9.933 -9.368 29.405 1.00 98.94 575 ILE A N 1
ATOM 4214 C CA . ILE A 1 575 ? -10.162 -7.947 29.166 1.00 98.94 575 ILE A CA 1
ATOM 4215 C C . ILE A 1 575 ? -9.531 -7.175 30.322 1.00 98.94 575 ILE A C 1
ATOM 4217 O O . ILE A 1 575 ? -10.007 -7.277 31.448 1.00 98.94 575 ILE A O 1
ATOM 4221 N N . ASP A 1 576 ? -8.482 -6.404 30.041 1.00 98.94 576 ASP A N 1
ATOM 4222 C CA . ASP A 1 576 ? -7.810 -5.546 31.019 1.00 98.94 576 ASP A CA 1
ATOM 4223 C C . ASP A 1 576 ? -7.987 -4.076 30.626 1.00 98.94 576 ASP A C 1
ATOM 4225 O O . ASP A 1 576 ? -7.501 -3.634 29.582 1.00 98.94 576 ASP A O 1
ATOM 4229 N N . VAL A 1 577 ? -8.675 -3.303 31.464 1.00 98.94 577 VAL A N 1
ATOM 4230 C CA . VAL A 1 577 ? -9.015 -1.907 31.169 1.00 98.94 577 VAL A CA 1
ATOM 4231 C C . VAL A 1 577 ? -8.599 -0.997 32.316 1.00 98.94 577 VAL A C 1
ATOM 4233 O O . VAL A 1 577 ? -8.842 -1.291 33.489 1.00 98.94 577 VAL A O 1
ATOM 4236 N N . HIS A 1 578 ? -7.975 0.125 31.971 1.00 98.88 578 HIS A N 1
ATOM 4237 C CA . HIS A 1 578 ? -7.573 1.155 32.916 1.00 98.88 578 HIS A CA 1
ATOM 4238 C C . HIS A 1 578 ? -7.829 2.558 32.357 1.00 98.88 578 HIS A C 1
ATOM 4240 O O . HIS A 1 578 ? -7.467 2.838 31.213 1.00 98.88 578 HIS A O 1
ATOM 4246 N N . SER A 1 579 ? -8.416 3.429 33.179 1.00 98.75 579 SER A N 1
ATOM 4247 C CA . SER A 1 579 ? -8.514 4.871 32.930 1.00 98.75 579 SER A CA 1
ATOM 4248 C C . SER A 1 579 ? -7.846 5.657 34.058 1.00 98.75 579 SER A C 1
ATOM 4250 O O . SER A 1 579 ? -8.101 5.370 35.229 1.00 98.75 579 SER A O 1
ATOM 4252 N N . SER A 1 580 ? -7.032 6.663 33.731 1.00 98.25 580 SER A N 1
ATOM 4253 C CA . SER A 1 580 ? -6.412 7.509 34.762 1.00 98.25 580 SER A CA 1
ATOM 4254 C C . SER A 1 580 ? -7.294 8.686 35.201 1.00 98.25 580 SER A C 1
ATOM 4256 O O . SER A 1 580 ? -7.189 9.141 36.335 1.00 98.25 580 SER A O 1
ATOM 4258 N N . ASP A 1 581 ? -8.178 9.197 34.338 1.00 97.31 581 ASP A N 1
ATOM 4259 C CA . ASP A 1 581 ? -8.910 10.445 34.611 1.00 97.31 581 ASP A CA 1
ATOM 4260 C C . ASP A 1 581 ? -10.440 10.323 34.404 1.00 97.31 581 ASP A C 1
ATOM 4262 O O . ASP A 1 581 ? -11.154 11.291 34.664 1.00 97.31 581 ASP A O 1
ATOM 4266 N N . SER A 1 582 ? -10.971 9.177 33.943 1.00 96.81 582 SER A N 1
ATOM 4267 C CA . SER A 1 582 ? -12.408 9.001 33.627 1.00 96.81 582 SER A CA 1
ATOM 4268 C C . SER A 1 582 ? -12.901 7.554 33.817 1.00 96.81 582 SER A C 1
ATOM 4270 O O . SER A 1 582 ? -12.335 6.770 34.581 1.00 96.81 582 SER A O 1
ATOM 4272 N N . GLU A 1 583 ? -14.015 7.201 33.175 1.00 97.50 583 GLU A N 1
ATOM 4273 C CA . GLU A 1 583 ? -14.605 5.871 33.156 1.00 97.50 583 GLU A CA 1
ATOM 4274 C C . GLU A 1 583 ? -13.751 4.857 32.395 1.00 97.50 583 GLU A C 1
ATOM 4276 O O . GLU A 1 583 ? -13.325 5.061 31.257 1.00 97.50 583 GLU A O 1
ATOM 4281 N N . ALA A 1 584 ? -13.562 3.713 33.041 1.00 98.75 584 ALA A N 1
ATOM 4282 C CA . ALA A 1 584 ? -13.048 2.495 32.452 1.00 98.75 584 ALA A CA 1
ATOM 4283 C C . ALA A 1 584 ? -14.196 1.486 32.373 1.00 98.75 584 ALA A C 1
ATOM 4285 O O . ALA A 1 584 ? -14.855 1.233 33.382 1.00 98.75 584 ALA A O 1
ATOM 4286 N N . ALA A 1 585 ? -14.434 0.900 31.200 1.00 98.81 585 ALA A N 1
ATOM 4287 C CA . ALA A 1 585 ? -15.467 -0.107 30.996 1.00 98.81 585 ALA A CA 1
ATOM 4288 C C . ALA A 1 585 ? -14.901 -1.390 30.376 1.00 98.81 585 ALA A C 1
ATOM 4290 O O . ALA A 1 585 ? -14.278 -1.357 29.316 1.00 98.81 585 ALA A O 1
ATOM 4291 N N . GLY A 1 586 ? -15.150 -2.543 30.996 1.00 98.88 586 GLY A N 1
ATOM 4292 C CA . GLY A 1 586 ? -14.783 -3.837 30.415 1.00 98.88 586 GLY A CA 1
ATOM 4293 C C . GLY A 1 586 ? -15.547 -4.092 29.115 1.00 98.88 586 GLY A C 1
ATOM 4294 O O . GLY A 1 586 ? -14.952 -4.230 28.045 1.00 98.88 586 GLY A O 1
ATOM 4295 N N . ILE A 1 587 ? -16.878 -4.102 29.211 1.00 98.94 587 ILE A N 1
ATOM 4296 C CA . ILE A 1 587 ? -17.796 -4.202 28.071 1.00 98.94 587 ILE A CA 1
ATOM 4297 C C . ILE A 1 587 ? -18.865 -3.118 28.199 1.00 98.94 587 ILE A C 1
ATOM 4299 O O . ILE A 1 587 ? -19.545 -3.054 29.220 1.00 98.94 587 ILE A O 1
ATOM 4303 N N . TRP A 1 588 ? -19.053 -2.313 27.156 1.00 98.75 588 TRP A N 1
ATOM 4304 C CA . TRP A 1 588 ? -20.110 -1.311 27.054 1.00 98.75 588 TRP A CA 1
ATOM 4305 C C . TRP A 1 588 ? -21.022 -1.613 25.869 1.00 98.75 588 TRP A C 1
ATOM 4307 O O . TRP A 1 588 ? -20.574 -1.604 24.726 1.00 98.75 588 TRP A O 1
ATOM 4317 N N . VAL A 1 589 ? -22.313 -1.846 26.119 1.00 98.50 589 VAL A N 1
ATOM 4318 C CA . VAL A 1 589 ? -23.323 -2.031 25.071 1.00 98.50 589 VAL A CA 1
ATOM 4319 C C . VAL A 1 589 ? -24.493 -1.069 25.237 1.00 98.50 589 VAL A C 1
ATOM 4321 O O . VAL A 1 589 ? -25.136 -0.995 26.287 1.00 98.50 589 VAL A O 1
ATOM 4324 N N . GLN A 1 590 ? -24.802 -0.329 24.173 1.00 95.56 590 GLN A N 1
ATOM 4325 C CA . GLN A 1 590 ? -25.818 0.711 24.216 1.00 95.56 590 GLN A CA 1
ATOM 4326 C C . GLN A 1 590 ? -26.559 0.870 22.888 1.00 95.56 590 GLN A C 1
ATOM 4328 O O . GLN A 1 590 ? -25.957 1.135 21.853 1.00 95.56 590 GLN A O 1
ATOM 4333 N N . ASN A 1 591 ? -27.894 0.800 22.920 1.00 93.81 591 ASN A N 1
ATOM 4334 C CA . ASN A 1 591 ? -28.731 1.044 21.738 1.00 93.81 591 ASN A CA 1
ATOM 4335 C C . ASN A 1 591 ? -29.340 2.461 21.701 1.00 93.81 591 ASN A C 1
ATOM 4337 O O . ASN A 1 591 ? -30.104 2.774 20.796 1.00 93.81 591 ASN A O 1
ATOM 4341 N N . SER A 1 592 ? -29.024 3.340 22.658 1.00 91.69 592 SER A N 1
ATOM 4342 C CA . SER A 1 592 ? -29.373 4.778 22.639 1.00 91.69 592 SER A CA 1
ATOM 4343 C C . SER A 1 592 ? -30.851 5.104 22.338 1.00 91.69 592 SER A C 1
ATOM 4345 O O . SER A 1 592 ? -31.176 6.166 21.808 1.00 91.69 592 SER A O 1
ATOM 4347 N N . THR A 1 593 ? -31.771 4.199 22.670 1.00 88.38 593 THR A N 1
ATOM 4348 C CA . THR A 1 593 ? -33.222 4.366 22.520 1.00 88.38 593 THR A CA 1
ATOM 4349 C C . THR A 1 593 ? -33.957 3.473 23.519 1.00 88.38 593 THR A C 1
ATOM 4351 O O . THR A 1 593 ? -33.365 2.575 24.108 1.00 88.38 593 THR A O 1
ATOM 4354 N N . LEU A 1 594 ? -35.246 3.741 23.733 1.00 86.06 594 LEU A N 1
ATOM 4355 C CA . LEU A 1 594 ? -36.128 2.957 24.612 1.00 86.06 594 LEU A CA 1
ATOM 4356 C C . LEU A 1 594 ? -37.295 2.311 23.858 1.00 86.06 594 LEU A C 1
ATOM 4358 O O . LEU A 1 594 ? -38.166 1.706 24.479 1.00 86.06 594 LEU A O 1
ATOM 4362 N N . LYS A 1 595 ? -37.359 2.517 22.540 1.00 87.88 595 LYS A N 1
ATOM 4363 C CA . LYS A 1 595 ? -38.555 2.272 21.724 1.00 87.88 595 LYS A CA 1
ATOM 4364 C C . LYS A 1 595 ? -38.283 1.420 20.487 1.00 87.88 595 LYS A C 1
ATOM 4366 O O . LYS A 1 595 ? -39.178 1.281 19.659 1.00 87.88 595 LYS A O 1
ATOM 4371 N N . GLU A 1 596 ? -37.075 0.881 20.328 1.00 90.38 596 GLU A N 1
ATOM 4372 C CA . GLU A 1 596 ? -36.799 -0.033 19.222 1.00 90.38 596 GLU A CA 1
ATOM 4373 C C . GLU A 1 596 ? -37.558 -1.343 19.454 1.00 90.38 596 GLU A C 1
ATOM 4375 O O . GLU A 1 596 ? -37.411 -1.978 20.500 1.00 90.38 596 GLU A O 1
ATOM 4380 N N . GLY A 1 597 ? -38.415 -1.697 18.496 1.00 85.31 597 GLY A N 1
ATOM 4381 C CA . GLY A 1 597 ? -39.282 -2.871 18.563 1.00 85.31 597 GLY A CA 1
ATOM 4382 C C . GLY A 1 597 ? -38.685 -4.099 17.877 1.00 85.31 597 GLY A C 1
ATOM 4383 O O . GLY A 1 597 ? -39.111 -5.214 18.167 1.00 85.31 597 GLY A O 1
ATOM 4384 N N . SER A 1 598 ? -37.704 -3.914 16.985 1.00 90.69 598 SER A N 1
ATOM 4385 C CA . SER A 1 598 ? -37.005 -5.015 16.322 1.00 90.69 598 SER A CA 1
ATOM 4386 C C . SER A 1 598 ? -35.719 -5.379 17.052 1.00 90.69 598 SER A C 1
ATOM 4388 O O . SER A 1 598 ? -34.834 -4.547 17.243 1.00 90.69 598 SER A O 1
ATOM 4390 N N . THR A 1 599 ? -35.565 -6.655 17.394 1.00 88.06 599 THR A N 1
ATOM 4391 C CA . THR A 1 599 ? -34.343 -7.163 18.025 1.00 88.06 599 THR A CA 1
ATOM 4392 C C . THR A 1 599 ? -33.118 -7.096 17.121 1.00 88.06 599 THR A C 1
ATOM 4394 O O . THR A 1 599 ? -32.012 -6.990 17.641 1.00 88.06 599 THR A O 1
ATOM 4397 N N . ASP A 1 600 ? -33.306 -7.092 15.801 1.00 90.69 600 ASP A N 1
ATOM 4398 C CA . ASP A 1 600 ? -32.219 -7.052 14.811 1.00 90.69 600 ASP A CA 1
ATOM 4399 C C . ASP A 1 600 ? -31.593 -5.657 14.687 1.00 90.69 600 ASP A C 1
ATOM 4401 O O . ASP A 1 600 ? -30.547 -5.483 14.067 1.00 90.69 600 ASP A O 1
ATOM 4405 N N . LYS A 1 601 ? -32.239 -4.648 15.283 1.00 93.50 601 LYS A N 1
ATOM 4406 C CA . LYS A 1 601 ? -31.810 -3.244 15.296 1.00 93.50 601 LYS A CA 1
ATOM 4407 C C . LYS A 1 601 ? -31.191 -2.818 16.625 1.00 93.50 601 LYS A C 1
ATOM 4409 O O . LYS A 1 601 ? -30.918 -1.637 16.832 1.00 93.50 601 LYS A O 1
ATOM 4414 N N . ILE A 1 602 ? -31.000 -3.765 17.539 1.00 94.50 602 ILE A N 1
ATOM 4415 C CA . ILE A 1 602 ? -30.492 -3.516 18.884 1.00 94.50 602 ILE A CA 1
ATOM 4416 C C . ILE A 1 602 ? -28.986 -3.789 18.941 1.00 94.50 602 ILE A C 1
ATOM 4418 O O . ILE A 1 602 ? -28.525 -4.812 18.443 1.00 94.50 602 ILE A O 1
ATOM 4422 N N . ALA A 1 603 ? -28.236 -2.882 19.577 1.00 96.88 603 ALA A N 1
ATOM 4423 C CA . ALA A 1 603 ? -26.830 -3.093 19.920 1.00 96.88 603 ALA A CA 1
ATOM 4424 C C . ALA A 1 603 ? -26.647 -4.375 20.746 1.00 96.88 603 ALA A C 1
ATOM 4426 O O . ALA A 1 603 ? -27.324 -4.546 21.766 1.00 96.88 603 ALA A O 1
ATOM 4427 N N . ASN A 1 604 ? -25.739 -5.253 20.320 1.00 97.88 604 ASN A N 1
ATOM 4428 C CA . ASN A 1 604 ? -25.592 -6.581 20.909 1.00 97.88 604 ASN A CA 1
ATOM 4429 C C . ASN A 1 604 ? -24.127 -6.993 21.104 1.00 97.88 604 ASN A C 1
ATOM 4431 O O . ASN A 1 604 ? -23.320 -6.905 20.179 1.00 97.88 604 ASN A O 1
ATOM 4435 N N . VAL A 1 605 ? -23.805 -7.521 22.281 1.00 98.81 605 VAL A N 1
ATOM 4436 C CA . VAL A 1 605 ? -22.533 -8.191 22.564 1.00 98.81 605 VAL A CA 1
ATOM 4437 C C . VAL A 1 605 ? -22.814 -9.625 22.989 1.00 98.81 605 VAL A C 1
ATOM 4439 O O . VAL A 1 605 ? -23.587 -9.855 23.917 1.00 98.81 605 VAL A O 1
ATOM 4442 N N . VAL A 1 606 ? -22.155 -10.584 22.336 1.00 98.75 606 VAL A N 1
ATOM 4443 C CA . VAL A 1 606 ? -22.228 -12.008 22.690 1.00 98.75 606 VAL A CA 1
ATOM 4444 C C . VAL A 1 606 ? -20.826 -12.540 22.961 1.00 98.75 606 VAL A C 1
ATOM 4446 O O . VAL A 1 606 ? -19.951 -12.461 22.098 1.00 98.75 606 VAL A O 1
ATOM 4449 N N . VAL A 1 607 ? -20.624 -13.107 24.149 1.00 98.81 607 VAL A N 1
ATOM 4450 C CA . VAL A 1 607 ? -19.365 -13.717 24.584 1.00 98.81 607 VAL A CA 1
ATOM 4451 C C . VAL A 1 607 ? -19.568 -15.215 24.799 1.00 98.81 607 VAL A C 1
ATOM 4453 O O . VAL A 1 607 ? -20.176 -15.648 25.779 1.00 98.81 607 VAL A O 1
ATOM 4456 N N . ASN A 1 608 ? -19.007 -16.007 23.890 1.00 98.44 608 ASN A N 1
ATOM 4457 C CA . ASN A 1 608 ? -19.030 -17.470 23.888 1.00 98.44 608 ASN A CA 1
ATOM 4458 C C . ASN A 1 608 ? -17.694 -18.081 24.332 1.00 98.44 608 ASN A C 1
ATOM 4460 O O . ASN A 1 608 ? -17.408 -19.236 24.021 1.00 98.44 608 ASN A O 1
ATOM 4464 N N . SER A 1 609 ? -16.851 -17.319 25.029 1.00 98.44 609 SER A N 1
ATOM 4465 C CA . SER A 1 609 ? -15.569 -17.827 25.511 1.00 98.44 609 SER A CA 1
ATOM 4466 C C . SER A 1 609 ? -15.746 -18.818 26.662 1.00 98.44 609 SER A C 1
ATOM 4468 O O . SER A 1 609 ? -16.534 -18.533 27.558 1.00 98.44 609 SER A O 1
ATOM 4470 N N . GLU A 1 610 ? -15.013 -19.942 26.699 1.00 98.38 610 GLU A N 1
ATOM 4471 C CA . GLU A 1 610 ? -15.130 -20.915 27.809 1.00 98.38 610 GLU A CA 1
ATOM 4472 C C . GLU A 1 610 ? -14.826 -20.269 29.171 1.00 98.38 610 GLU A C 1
ATOM 4474 O O . GLU A 1 610 ? -15.552 -20.497 30.142 1.00 98.38 610 GLU A O 1
ATOM 4479 N N . ASN A 1 611 ? -13.780 -19.439 29.229 1.00 98.69 611 ASN A N 1
ATOM 4480 C CA . ASN A 1 611 ? -13.364 -18.673 30.399 1.00 98.69 611 ASN A CA 1
ATOM 4481 C C . ASN A 1 611 ? -13.200 -17.197 30.041 1.00 98.69 611 ASN A C 1
ATOM 4483 O O . ASN A 1 611 ? -12.435 -16.852 29.143 1.00 98.69 611 ASN A O 1
ATOM 4487 N N . THR A 1 612 ? -13.883 -16.330 30.781 1.00 98.88 612 THR A N 1
ATOM 4488 C CA . THR A 1 612 ? -13.825 -14.876 30.630 1.00 98.88 612 THR A CA 1
ATOM 4489 C C . THR A 1 612 ? -13.380 -14.236 31.937 1.00 98.88 612 THR A C 1
ATOM 4491 O O . THR A 1 612 ? -13.999 -14.456 32.979 1.00 98.88 612 THR A O 1
ATOM 4494 N N . VAL A 1 613 ? -12.325 -13.425 31.875 1.00 98.94 613 VAL A N 1
ATOM 4495 C CA . VAL A 1 613 ? -11.842 -12.599 32.986 1.00 98.94 613 VAL A CA 1
ATOM 4496 C C . VAL A 1 613 ? -11.849 -11.142 32.546 1.00 98.94 613 VAL A C 1
ATOM 4498 O O . VAL A 1 613 ? -11.275 -10.802 31.512 1.00 98.94 613 VAL A O 1
ATOM 4501 N N . ILE A 1 614 ? -12.496 -10.287 33.331 1.00 98.94 614 ILE A N 1
ATOM 4502 C CA . ILE A 1 614 ? -12.602 -8.852 33.074 1.00 98.94 614 ILE A CA 1
ATOM 4503 C C . ILE A 1 614 ? -12.044 -8.113 34.285 1.00 98.94 614 ILE A C 1
ATOM 4505 O O . ILE A 1 614 ? -12.605 -8.195 35.375 1.00 98.94 614 ILE A O 1
ATOM 4509 N N . ASN A 1 615 ? -10.952 -7.383 34.083 1.00 98.94 615 ASN A N 1
ATOM 4510 C CA . ASN A 1 615 ? -10.301 -6.563 35.093 1.00 98.94 615 ASN A CA 1
ATOM 4511 C C . ASN A 1 615 ? -10.422 -5.099 34.691 1.00 98.94 615 ASN A C 1
ATOM 4513 O O . ASN A 1 615 ? -9.923 -4.694 33.641 1.00 98.94 615 ASN A O 1
ATOM 4517 N N . VAL A 1 616 ? -11.073 -4.302 35.531 1.00 98.94 616 VAL A N 1
ATOM 4518 C CA . VAL A 1 616 ? -11.318 -2.888 35.255 1.00 98.94 616 VAL A CA 1
ATOM 4519 C C . VAL A 1 616 ? -10.871 -2.061 36.442 1.00 98.94 616 VAL A C 1
ATOM 4521 O O . VAL A 1 616 ? -11.268 -2.314 37.577 1.00 98.94 616 VAL A O 1
ATOM 4524 N N . THR A 1 617 ? -10.051 -1.051 36.175 1.00 98.75 617 THR A N 1
ATOM 4525 C CA . THR A 1 617 ? -9.622 -0.080 37.184 1.00 98.75 617 THR A CA 1
ATOM 4526 C C . THR A 1 617 ? -9.787 1.340 36.659 1.00 98.75 617 THR A C 1
ATOM 4528 O O . THR A 1 617 ? -9.650 1.591 35.464 1.00 98.75 617 THR A O 1
ATOM 4531 N N . SER A 1 618 ? -10.077 2.275 37.554 1.00 98.44 618 SER A N 1
ATOM 4532 C CA . SER A 1 618 ? -10.018 3.707 37.282 1.00 98.44 618 SER A CA 1
ATOM 4533 C C . SER A 1 618 ? -9.385 4.385 38.486 1.00 98.44 618 SER A C 1
ATOM 4535 O O . SER A 1 618 ? -9.669 4.006 39.624 1.00 98.44 618 SER A O 1
ATOM 4537 N N . ASP A 1 619 ? -8.541 5.384 38.247 1.00 98.50 619 ASP A N 1
ATOM 4538 C CA . ASP A 1 619 ? -8.027 6.231 39.329 1.00 98.50 619 ASP A CA 1
ATOM 4539 C C . ASP A 1 619 ? -9.109 7.206 39.838 1.00 98.50 619 ASP A C 1
ATOM 4541 O O . ASP A 1 619 ? -8.976 7.803 40.911 1.00 98.50 619 ASP A O 1
ATOM 4545 N N . THR A 1 620 ? -10.224 7.332 39.105 1.00 97.06 620 THR A N 1
ATOM 4546 C CA . THR A 1 620 ? -11.419 8.043 39.557 1.00 97.06 620 THR A CA 1
ATOM 4547 C C . THR A 1 620 ? -12.370 7.081 40.264 1.00 97.06 620 THR A C 1
ATOM 4549 O O . THR A 1 620 ? -12.876 6.117 39.693 1.00 97.06 620 THR A O 1
ATOM 4552 N N . LYS A 1 621 ? -12.653 7.361 41.537 1.00 94.94 621 LYS A N 1
ATOM 4553 C CA . LYS A 1 621 ? -13.560 6.542 42.349 1.00 94.94 621 LYS A CA 1
ATOM 4554 C C . LYS A 1 621 ? -14.963 6.477 41.731 1.00 94.94 621 LYS A C 1
ATOM 4556 O O . LYS A 1 621 ? -15.546 7.513 41.428 1.00 94.94 621 LYS A O 1
ATOM 4561 N N . GLY A 1 622 ? -15.520 5.276 41.646 1.00 93.31 622 GLY A N 1
ATOM 4562 C CA . GLY A 1 622 ? -16.834 4.961 41.082 1.00 93.31 622 GLY A CA 1
ATOM 4563 C C . GLY A 1 622 ? -16.818 4.685 39.579 1.00 93.31 622 GLY A C 1
ATOM 4564 O O . GLY A 1 622 ? -17.835 4.279 39.027 1.00 93.31 622 GLY A O 1
ATOM 4565 N N . ASN A 1 623 ? -15.677 4.876 38.911 1.00 96.31 623 ASN A N 1
ATOM 4566 C CA . ASN A 1 623 ? -15.597 4.893 37.452 1.00 96.31 623 ASN A CA 1
ATOM 4567 C C . ASN A 1 623 ? -14.992 3.613 36.850 1.00 96.31 623 ASN A C 1
ATOM 4569 O O . ASN A 1 623 ? -14.744 3.555 35.647 1.00 96.31 623 ASN A O 1
ATOM 4573 N N . ALA A 1 624 ? -14.759 2.574 37.656 1.00 98.50 624 ALA A N 1
ATOM 4574 C CA . ALA A 1 624 ? -14.349 1.254 37.180 1.00 98.50 624 ALA A CA 1
ATOM 4575 C C . ALA A 1 624 ? -15.578 0.350 36.984 1.00 98.50 624 ALA A C 1
ATOM 4577 O O . ALA A 1 624 ? -16.125 -0.185 37.951 1.00 98.50 624 ALA A O 1
ATOM 4578 N N . LEU A 1 625 ? -16.001 0.179 35.729 1.00 98.62 625 LEU A N 1
ATOM 4579 C CA . LEU A 1 625 ? -17.249 -0.478 35.339 1.00 98.62 625 LEU A CA 1
ATOM 4580 C C . LEU A 1 625 ? -16.973 -1.808 34.614 1.00 98.62 625 LEU A C 1
ATOM 4582 O O . LEU A 1 625 ? -16.371 -1.842 33.547 1.00 98.62 625 LEU A O 1
ATOM 4586 N N . GLY A 1 626 ? -17.429 -2.931 35.159 1.00 98.69 626 GLY A N 1
ATOM 4587 C CA . GLY A 1 626 ? -17.240 -4.255 34.562 1.00 98.69 626 GLY A CA 1
ATOM 4588 C C . GLY A 1 626 ? -18.056 -4.440 33.281 1.00 98.69 626 GLY A C 1
ATOM 4589 O O . GLY A 1 626 ? -17.515 -4.448 32.173 1.00 98.69 626 GLY A O 1
ATOM 4590 N N . LEU A 1 627 ? -19.370 -4.598 33.448 1.00 98.81 627 LEU A N 1
ATOM 4591 C CA . LEU A 1 627 ? -20.341 -4.820 32.379 1.00 98.81 627 LEU A CA 1
ATOM 4592 C C . LEU A 1 627 ? -21.368 -3.686 32.356 1.00 98.81 627 LEU A C 1
ATOM 4594 O O . LEU A 1 627 ? -22.143 -3.532 33.298 1.00 98.81 627 LEU A O 1
ATOM 4598 N N . VAL A 1 628 ? -21.412 -2.919 31.271 1.00 98.50 628 VAL A N 1
ATOM 4599 C CA . VAL A 1 628 ? -22.327 -1.790 31.094 1.00 98.50 628 VAL A CA 1
ATOM 4600 C C . VAL A 1 628 ? -23.340 -2.102 29.999 1.00 98.50 628 VAL A C 1
ATOM 4602 O O . VAL A 1 628 ? -22.967 -2.308 28.846 1.00 98.50 628 VAL A O 1
ATOM 4605 N N . ALA A 1 629 ? -24.629 -2.106 30.344 1.00 97.56 629 ALA A N 1
ATOM 4606 C CA . ALA A 1 629 ? -25.722 -2.311 29.394 1.00 97.56 629 ALA A CA 1
ATOM 4607 C C . ALA A 1 629 ? -26.784 -1.215 29.543 1.00 97.56 629 ALA A C 1
ATOM 4609 O O . ALA A 1 629 ? -27.480 -1.143 30.558 1.00 97.56 629 ALA A O 1
ATOM 4610 N N . MET A 1 630 ? -26.932 -0.362 28.528 1.00 95.25 630 MET A N 1
ATOM 4611 C CA . MET A 1 630 ? -27.816 0.807 28.587 1.00 95.25 630 MET A CA 1
ATOM 4612 C C . MET A 1 630 ? -28.773 0.896 27.398 1.00 95.25 630 MET A C 1
ATOM 4614 O O . MET A 1 630 ? -28.440 0.511 26.279 1.00 95.25 630 MET A O 1
ATOM 4618 N N . SER A 1 631 ? -29.945 1.498 27.614 1.00 93.69 631 SER A N 1
ATOM 4619 C CA . SER A 1 631 ? -30.837 1.984 26.548 1.00 93.69 631 SER A CA 1
ATOM 4620 C C . SER A 1 631 ? -31.126 0.919 25.485 1.00 93.69 631 SER A C 1
ATOM 4622 O O . SER A 1 631 ? -30.726 1.078 24.335 1.00 93.69 631 SER A O 1
ATOM 4624 N N . GLN A 1 632 ? -31.760 -0.183 25.893 1.00 95.06 632 GLN A N 1
ATOM 4625 C CA . GLN A 1 632 ? -32.050 -1.403 25.129 1.00 95.06 632 GLN A CA 1
ATOM 4626 C C . GLN A 1 632 ? -30.835 -2.227 24.689 1.00 95.06 632 GLN A C 1
ATOM 4628 O O . GLN A 1 632 ? -31.028 -3.227 24.005 1.00 95.06 632 GLN A O 1
ATOM 4633 N N . GLY A 1 633 ? -29.608 -1.861 25.071 1.00 96.81 633 GLY A N 1
ATOM 4634 C CA . GLY A 1 633 ? -28.417 -2.671 24.803 1.00 96.81 633 GLY A CA 1
ATOM 4635 C C . GLY A 1 633 ? -28.553 -4.100 25.341 1.00 96.81 633 GLY A C 1
ATOM 4636 O O . GLY A 1 633 ? -29.137 -4.312 26.409 1.00 96.81 633 GLY A O 1
ATOM 4637 N N . LYS A 1 634 ? -28.035 -5.071 24.582 1.00 97.81 634 LYS A N 1
ATOM 4638 C CA . LYS A 1 634 ? -28.070 -6.497 24.924 1.00 97.81 634 LYS A CA 1
ATOM 4639 C C . LYS A 1 634 ? -26.673 -7.053 25.141 1.00 97.81 634 LYS A C 1
ATOM 4641 O O . LYS A 1 634 ? -25.814 -6.918 24.274 1.00 97.81 634 LYS A O 1
ATOM 4646 N N . LEU A 1 635 ? -26.477 -7.703 26.281 1.00 98.56 635 LEU A N 1
ATOM 4647 C CA . LEU A 1 635 ? -25.239 -8.384 26.634 1.00 98.56 635 LEU A CA 1
ATOM 4648 C C . LEU A 1 635 ? -25.529 -9.838 27.005 1.00 98.56 635 LEU A C 1
ATOM 4650 O O . LEU A 1 635 ? -26.319 -10.100 27.910 1.00 98.56 635 LEU A O 1
ATOM 4654 N N . GLU A 1 636 ? -24.850 -10.771 26.346 1.00 98.50 636 GLU A N 1
ATOM 4655 C CA . GLU A 1 636 ? -24.913 -12.203 26.638 1.00 98.50 636 GLU A CA 1
ATOM 4656 C C . GLU A 1 636 ? -23.512 -12.760 26.925 1.00 98.50 636 GLU A C 1
ATOM 4658 O O . GLU A 1 636 ? -22.604 -12.617 26.106 1.00 98.50 636 GLU A O 1
ATOM 4663 N N . VAL A 1 637 ? -23.335 -13.413 28.080 1.00 98.56 637 VAL A N 1
ATOM 4664 C CA . VAL A 1 637 ? -22.094 -14.117 28.450 1.00 98.56 637 VAL A CA 1
ATOM 4665 C C . VAL A 1 637 ? -22.407 -15.577 28.774 1.00 98.56 637 VAL A C 1
ATOM 4667 O O . VAL A 1 637 ? -23.108 -15.877 29.744 1.00 98.56 637 VAL A O 1
ATOM 4670 N N . ASN A 1 638 ? -21.868 -16.488 27.962 1.00 97.50 638 ASN A N 1
ATOM 4671 C CA . ASN A 1 638 ? -22.245 -17.904 27.957 1.00 97.50 638 ASN A CA 1
ATOM 4672 C C . ASN A 1 638 ? -21.264 -18.841 28.679 1.00 97.50 638 ASN A C 1
ATOM 4674 O O . ASN A 1 638 ? -21.634 -19.976 28.984 1.00 97.50 638 ASN A O 1
ATOM 4678 N N . GLY A 1 639 ? -20.034 -18.397 28.953 1.00 96.69 639 GLY A N 1
ATOM 4679 C CA . GLY A 1 639 ? -19.002 -19.194 29.626 1.00 96.69 639 GLY A CA 1
ATOM 4680 C C . GLY A 1 639 ? -18.813 -18.895 31.110 1.00 96.69 639 GLY A C 1
ATOM 4681 O O . GLY A 1 639 ? -19.638 -18.238 31.748 1.00 96.69 639 GLY A O 1
ATOM 4682 N N . ASN A 1 640 ? -17.702 -19.388 31.667 1.00 98.06 640 ASN A N 1
ATOM 4683 C CA . ASN A 1 640 ? -17.262 -18.994 33.002 1.00 98.06 640 ASN A CA 1
ATOM 4684 C C . ASN A 1 640 ? -16.906 -17.506 32.993 1.00 98.06 640 ASN A C 1
ATOM 4686 O O . ASN A 1 640 ? -16.248 -17.036 32.065 1.00 98.06 640 ASN A O 1
ATOM 4690 N N . LEU A 1 641 ? -17.306 -16.784 34.034 1.00 98.56 641 LEU A N 1
ATOM 4691 C CA . LEU A 1 641 ? -17.130 -15.341 34.124 1.00 98.56 641 LEU A CA 1
ATOM 4692 C C . LEU A 1 641 ? -16.544 -14.945 35.478 1.00 98.56 641 LEU A C 1
ATOM 4694 O O . LEU A 1 641 ? -17.087 -15.298 36.525 1.00 98.56 641 LEU A O 1
ATOM 4698 N N . GLU A 1 642 ? -15.476 -14.157 35.442 1.00 98.62 642 GLU A N 1
ATOM 4699 C CA . GLU A 1 642 ? -14.925 -13.431 36.582 1.00 98.62 642 GLU A CA 1
ATOM 4700 C C . GLU A 1 642 ? -14.809 -11.943 36.230 1.00 98.62 642 GLU A C 1
ATOM 4702 O O . GLU A 1 642 ? -14.139 -11.584 35.264 1.00 98.62 642 GLU A O 1
ATOM 4707 N N . VAL A 1 643 ? -15.484 -11.083 36.995 1.00 98.75 643 VAL A N 1
ATOM 4708 C CA . VAL A 1 643 ? -15.444 -9.622 36.829 1.00 98.75 643 VAL A CA 1
ATOM 4709 C C . VAL A 1 643 ? -14.859 -8.993 38.085 1.00 98.75 643 VAL A C 1
ATOM 4711 O O . VAL A 1 643 ? -15.380 -9.214 39.177 1.00 98.75 643 VAL A O 1
ATOM 4714 N N . ASN A 1 644 ? -13.812 -8.193 37.911 1.00 98.69 644 ASN A N 1
ATOM 4715 C CA . ASN A 1 644 ? -13.124 -7.431 38.946 1.00 98.69 644 ASN A CA 1
ATOM 4716 C C . ASN A 1 644 ? -13.245 -5.936 38.618 1.00 98.69 644 ASN A C 1
ATOM 4718 O O . ASN A 1 644 ? -12.521 -5.440 37.754 1.00 98.69 644 ASN A O 1
ATOM 4722 N N . ALA A 1 645 ? -14.179 -5.239 39.267 1.00 98.44 645 ALA A N 1
ATOM 4723 C CA . ALA A 1 645 ? -14.462 -3.819 39.045 1.00 98.44 645 ALA A CA 1
ATOM 4724 C C . ALA A 1 645 ? -15.129 -3.209 40.291 1.00 98.44 645 ALA A C 1
ATOM 4726 O O . ALA A 1 645 ? -15.665 -3.942 41.113 1.00 98.44 645 ALA A O 1
ATOM 4727 N N . GLU A 1 646 ? -15.152 -1.883 40.444 1.00 98.12 646 GLU A N 1
ATOM 4728 C CA . GLU A 1 646 ? -15.932 -1.277 41.539 1.00 98.12 646 GLU A CA 1
ATOM 4729 C C . GLU A 1 646 ? -17.430 -1.548 41.346 1.00 98.12 646 GLU A C 1
ATOM 4731 O O . GLU A 1 646 ? -18.087 -2.077 42.243 1.00 98.12 646 GLU A O 1
ATOM 4736 N N . THR A 1 647 ? -17.932 -1.307 40.132 1.00 98.25 647 THR A N 1
ATOM 4737 C CA . THR A 1 647 ? -19.283 -1.685 39.706 1.00 98.25 647 THR A CA 1
ATOM 4738 C C . THR A 1 647 ? -19.173 -2.833 38.711 1.00 98.25 647 THR A C 1
ATOM 4740 O O . THR A 1 647 ? -18.821 -2.635 37.550 1.00 98.25 647 THR A O 1
ATOM 4743 N N . ALA A 1 648 ? -19.464 -4.059 39.146 1.00 97.94 648 ALA A N 1
ATOM 4744 C CA . ALA A 1 648 ? -19.395 -5.245 38.297 1.00 97.94 648 ALA A CA 1
ATOM 4745 C C . ALA A 1 648 ? -20.437 -5.215 37.168 1.00 97.94 648 ALA A C 1
ATOM 4747 O O . ALA A 1 648 ? -20.130 -5.622 36.046 1.00 97.94 648 ALA A O 1
ATOM 4748 N N . ILE A 1 649 ? -21.651 -4.728 37.444 1.00 98.06 649 ILE A N 1
ATOM 4749 C CA . ILE A 1 649 ? -22.713 -4.560 36.443 1.00 98.06 649 ILE A CA 1
ATOM 4750 C C . ILE A 1 649 ? -23.364 -3.194 36.624 1.00 98.06 649 ILE A C 1
ATOM 4752 O O . ILE A 1 649 ? -23.879 -2.905 37.698 1.00 98.06 649 ILE A O 1
ATOM 4756 N N . LEU A 1 650 ? -23.417 -2.397 35.559 1.00 96.94 650 LEU A N 1
ATOM 4757 C CA . LEU A 1 650 ? -24.207 -1.174 35.484 1.00 96.94 650 LEU A CA 1
ATOM 4758 C C . LEU A 1 650 ? -25.259 -1.333 34.389 1.00 96.94 650 LEU A C 1
ATOM 47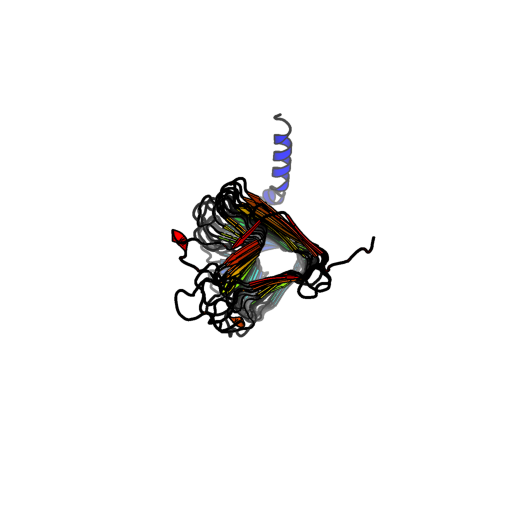60 O O . LEU A 1 650 ? -24.933 -1.575 33.224 1.00 96.94 650 LEU A O 1
ATOM 4764 N N . THR A 1 651 ? -26.535 -1.178 34.742 1.00 96.12 651 THR A N 1
ATOM 4765 C CA . THR A 1 651 ? -27.616 -1.309 33.764 1.00 96.12 651 THR A CA 1
ATOM 4766 C C . THR A 1 651 ? -28.754 -0.305 33.940 1.00 96.12 651 THR A C 1
ATOM 4768 O O . THR A 1 651 ? -29.022 0.140 35.055 1.00 96.12 651 THR A O 1
ATOM 4771 N N . ARG A 1 652 ? -29.402 0.083 32.827 1.00 94.38 652 ARG A N 1
ATOM 4772 C CA . ARG A 1 652 ? -30.605 0.943 32.797 1.00 94.38 652 ARG A CA 1
ATOM 4773 C C . ARG A 1 652 ? -31.294 0.965 31.427 1.00 94.38 652 ARG A C 1
ATOM 4775 O O . ARG A 1 652 ? -30.687 0.638 30.406 1.00 94.38 652 ARG A O 1
ATOM 4782 N N . GLY A 1 653 ? -32.528 1.463 31.375 1.00 92.25 653 GLY A N 1
ATOM 4783 C CA . GLY A 1 653 ? -33.218 1.833 30.136 1.00 92.25 653 GLY A CA 1
ATOM 4784 C C . GLY A 1 653 ? -33.601 0.669 29.224 1.00 92.25 653 GLY A C 1
ATOM 4785 O O . GLY A 1 653 ? -33.194 0.637 28.071 1.00 92.25 653 GLY A O 1
ATOM 4786 N N . ASN A 1 654 ? -34.390 -0.284 29.703 1.00 93.62 654 ASN A N 1
ATOM 4787 C CA . ASN A 1 654 ? -34.823 -1.501 29.010 1.00 93.62 654 ASN A CA 1
ATOM 4788 C C . ASN A 1 654 ? -33.671 -2.373 28.475 1.00 93.62 654 ASN A C 1
ATOM 4790 O O . ASN A 1 654 ? -33.877 -3.167 27.556 1.00 93.62 654 ASN A O 1
ATOM 4794 N N . ALA A 1 655 ? -32.458 -2.206 29.006 1.00 96.19 655 ALA A N 1
ATOM 4795 C CA . ALA A 1 655 ? -31.319 -3.048 28.668 1.00 96.19 655 ALA A CA 1
ATOM 4796 C C . ALA A 1 655 ? -31.497 -4.469 29.220 1.00 96.19 655 ALA A C 1
ATOM 4798 O O . ALA A 1 655 ? -32.212 -4.683 30.204 1.00 96.19 655 ALA A O 1
ATOM 4799 N N . VAL A 1 656 ? -30.849 -5.437 28.572 1.00 96.94 656 VAL A N 1
ATOM 4800 C CA . VAL A 1 656 ? -30.912 -6.851 28.955 1.00 96.94 656 VAL A CA 1
ATOM 4801 C C . VAL A 1 656 ? -29.501 -7.409 29.056 1.00 96.94 656 VAL A C 1
ATOM 4803 O O . VAL A 1 656 ? -28.772 -7.447 28.066 1.00 96.94 656 VAL A O 1
ATOM 4806 N N . THR A 1 657 ? -29.153 -7.890 30.243 1.00 97.81 657 THR A N 1
ATOM 4807 C CA . THR A 1 657 ? -27.911 -8.612 30.513 1.00 97.81 657 THR A CA 1
ATOM 4808 C C . THR A 1 657 ? -28.252 -10.040 30.921 1.00 97.81 657 THR A C 1
ATOM 4810 O O . THR A 1 657 ? -28.924 -10.254 31.928 1.00 97.81 657 THR A O 1
ATOM 4813 N N . THR A 1 658 ? -27.773 -11.025 30.165 1.00 97.94 658 THR A N 1
ATOM 4814 C CA . THR A 1 658 ? -27.955 -12.452 30.454 1.00 97.94 658 THR A CA 1
ATOM 4815 C C . THR A 1 658 ? -26.599 -13.111 30.664 1.00 97.94 658 THR A C 1
ATOM 4817 O O . THR A 1 658 ? -25.730 -13.063 29.796 1.00 97.94 658 THR A O 1
ATOM 4820 N N . ILE A 1 659 ? -26.415 -13.752 31.816 1.00 97.44 659 ILE A N 1
ATOM 4821 C CA . ILE A 1 659 ? -25.162 -14.416 32.183 1.00 97.44 659 ILE A CA 1
ATOM 4822 C C . ILE A 1 659 ? -25.468 -15.859 32.584 1.00 97.44 659 ILE A C 1
ATOM 4824 O O . ILE A 1 659 ? -26.327 -16.110 33.432 1.00 97.44 659 ILE A O 1
ATOM 4828 N N . ASN A 1 660 ? -24.725 -16.803 31.995 1.00 93.94 660 ASN A N 1
ATOM 4829 C CA . ASN A 1 660 ? -24.802 -18.235 32.300 1.00 93.94 660 ASN A CA 1
ATOM 4830 C C . ASN A 1 660 ? -26.214 -18.826 32.114 1.00 93.94 660 ASN A C 1
ATOM 4832 O O . ASN A 1 660 ? -26.732 -19.551 32.964 1.00 93.94 660 ASN A O 1
ATOM 4836 N N . LYS A 1 661 ? -26.850 -18.536 30.973 1.00 91.31 661 LYS A N 1
ATOM 4837 C CA . LYS A 1 661 ? -28.232 -18.946 30.657 1.00 91.31 661 LYS A CA 1
ATOM 4838 C C . LYS A 1 661 ? -28.517 -20.441 30.885 1.00 91.31 661 LYS A C 1
ATOM 4840 O O . LYS A 1 661 ? -29.626 -20.806 31.271 1.00 91.31 661 LYS A O 1
ATOM 4845 N N . ASN A 1 662 ? -27.521 -21.300 30.669 1.00 89.56 662 ASN A N 1
ATOM 4846 C CA . ASN A 1 662 ? -27.640 -22.756 30.798 1.00 89.56 662 ASN A CA 1
ATOM 4847 C C . ASN A 1 662 ? -27.460 -23.282 32.235 1.00 89.56 662 ASN A C 1
ATOM 4849 O O . ASN A 1 662 ? -27.680 -24.471 32.463 1.00 89.56 662 ASN A O 1
ATOM 4853 N N . LYS A 1 663 ? -27.118 -22.424 33.210 1.00 89.31 663 LYS A N 1
ATOM 4854 C CA . LYS A 1 663 ? -26.914 -22.780 34.631 1.00 89.31 663 LYS A CA 1
ATOM 4855 C C . LYS A 1 663 ? -25.803 -23.810 34.865 1.00 89.31 663 LYS A C 1
ATOM 4857 O O . LYS A 1 663 ? -25.846 -24.539 35.853 1.00 89.31 663 LYS A O 1
ATOM 4862 N N . ASP A 1 664 ? -24.810 -23.876 33.986 1.00 92.06 664 ASP A N 1
ATOM 4863 C CA . ASP A 1 664 ? -23.736 -24.874 34.022 1.00 92.06 664 ASP A CA 1
ATOM 4864 C C . ASP A 1 664 ? -22.332 -24.264 34.191 1.00 92.06 664 ASP A C 1
ATOM 4866 O O . ASP A 1 664 ? -21.358 -25.007 34.304 1.00 92.06 664 ASP A O 1
ATOM 4870 N N . LYS A 1 665 ? -22.210 -22.930 34.245 1.00 95.38 665 LYS A N 1
ATOM 4871 C CA . LYS A 1 665 ? -20.933 -22.207 34.405 1.00 95.38 665 LYS A CA 1
ATOM 4872 C C . LYS A 1 665 ? -20.746 -21.576 35.782 1.00 95.38 665 LYS A C 1
ATOM 4874 O O . LYS A 1 665 ? -21.684 -21.475 36.577 1.00 95.38 665 LYS A O 1
ATOM 4879 N N . THR A 1 666 ? -19.517 -21.130 36.047 1.00 94.25 666 THR A N 1
ATOM 4880 C CA . THR A 1 666 ? -19.156 -20.351 37.242 1.00 94.25 666 THR A CA 1
ATOM 4881 C C . THR A 1 666 ? -19.252 -18.857 36.958 1.00 94.25 666 THR A C 1
ATOM 4883 O O . THR A 1 666 ? -18.722 -18.390 35.954 1.00 94.25 666 THR A O 1
ATOM 4886 N N . VAL A 1 667 ? -19.874 -18.104 37.867 1.00 95.94 667 VAL A N 1
ATOM 4887 C CA . VAL A 1 667 ? -19.976 -16.641 37.790 1.00 95.94 667 VAL A CA 1
ATOM 4888 C C . VAL A 1 667 ? -19.438 -16.040 39.085 1.00 95.94 667 VAL A C 1
ATOM 4890 O O . VAL A 1 667 ? -19.936 -16.354 40.165 1.00 95.94 667 VAL A O 1
ATOM 4893 N N . LYS A 1 668 ? -18.429 -15.175 38.978 1.00 96.38 668 LYS A N 1
ATOM 4894 C CA . LYS A 1 668 ? -17.855 -14.400 40.082 1.00 96.38 668 LYS A CA 1
ATOM 4895 C C . LYS A 1 668 ? -17.917 -12.916 39.740 1.00 96.38 668 LYS A C 1
ATOM 4897 O O . LYS A 1 668 ? -17.304 -12.479 38.770 1.00 96.38 668 LYS A O 1
ATOM 4902 N N . LEU A 1 669 ? -18.651 -12.155 40.542 1.00 97.50 669 LEU A N 1
ATOM 4903 C CA . LEU A 1 669 ? -18.772 -10.707 40.404 1.00 97.50 669 LEU A CA 1
ATOM 4904 C C . LEU A 1 669 ? -18.165 -10.063 41.647 1.00 97.50 669 LEU A C 1
ATOM 4906 O O . LEU A 1 669 ? -18.760 -10.103 42.722 1.00 97.50 669 LEU A O 1
ATOM 4910 N N . ASN A 1 670 ? -16.966 -9.513 41.498 1.00 97.38 670 ASN A N 1
ATOM 4911 C CA . ASN A 1 670 ? -16.271 -8.773 42.538 1.00 97.38 670 ASN A CA 1
ATOM 4912 C C . ASN A 1 670 ? -16.500 -7.282 42.271 1.00 97.38 670 ASN A C 1
ATOM 4914 O O . ASN A 1 670 ? -15.673 -6.655 41.615 1.00 97.38 670 ASN A O 1
ATOM 4918 N N . GLY A 1 671 ? -17.654 -6.774 42.713 1.00 96.94 671 GLY A N 1
ATOM 4919 C CA . GLY A 1 671 ? -18.112 -5.394 42.529 1.00 96.94 671 GLY A CA 1
ATOM 4920 C C . GLY A 1 671 ? -19.629 -5.262 42.692 1.00 96.94 671 GLY A C 1
ATOM 4921 O O . GLY A 1 671 ? -20.339 -6.266 42.797 1.00 96.94 671 GLY A O 1
ATOM 4922 N N . ASP A 1 672 ? -20.128 -4.029 42.686 1.00 96.62 672 ASP A N 1
ATOM 4923 C CA . ASP A 1 672 ? -21.550 -3.732 42.864 1.00 96.62 672 ASP A CA 1
ATOM 4924 C C . ASP A 1 672 ? -22.380 -4.040 41.606 1.00 96.62 672 ASP A C 1
ATOM 4926 O O . ASP A 1 672 ? -21.895 -4.005 40.472 1.00 96.62 672 ASP A O 1
ATOM 4930 N N . ILE A 1 673 ? -23.665 -4.337 41.808 1.00 95.62 673 ILE A N 1
ATOM 4931 C CA . ILE A 1 673 ? -24.666 -4.394 40.737 1.00 95.62 673 ILE A CA 1
ATOM 4932 C C . ILE A 1 673 ? -25.546 -3.154 40.875 1.00 95.62 673 ILE A C 1
ATOM 4934 O O . ILE A 1 673 ? -26.318 -3.034 41.827 1.00 95.62 673 ILE A O 1
ATOM 4938 N N . GLU A 1 674 ? -25.436 -2.242 39.915 1.00 94.25 674 GLU A N 1
ATOM 4939 C CA . GLU A 1 674 ? -26.084 -0.938 39.934 1.00 94.25 674 GLU A CA 1
ATOM 4940 C C . GLU A 1 674 ? -27.174 -0.831 38.860 1.00 94.25 674 GLU A C 1
ATOM 4942 O O . GLU A 1 674 ? -26.922 -0.916 37.655 1.00 94.25 674 GLU A O 1
ATOM 4947 N N . PHE A 1 675 ? -28.401 -0.571 39.313 1.00 91.88 675 PHE A N 1
ATOM 4948 C CA . PHE A 1 675 ? -29.504 -0.129 38.462 1.00 91.88 675 PHE A CA 1
ATOM 4949 C C . PHE A 1 675 ? -29.504 1.398 38.444 1.00 91.88 675 PHE A C 1
ATOM 4951 O O . PHE A 1 675 ? -30.007 2.050 39.362 1.00 91.88 675 PHE A O 1
ATOM 4958 N N . ASN A 1 676 ? -28.860 1.959 37.426 1.00 83.38 676 ASN A N 1
ATOM 4959 C CA . ASN A 1 676 ? -28.480 3.364 37.416 1.00 83.38 676 ASN A CA 1
ATOM 4960 C C . ASN A 1 676 ? -29.664 4.273 37.038 1.00 83.38 676 ASN A C 1
ATOM 4962 O O . ASN A 1 676 ? -30.436 3.982 36.122 1.00 83.38 676 ASN A O 1
ATOM 4966 N N . TYR A 1 677 ? -29.770 5.417 37.718 1.00 76.38 677 TYR A N 1
ATOM 4967 C CA . TYR A 1 677 ? -30.686 6.501 37.374 1.00 76.38 677 TYR A CA 1
ATOM 4968 C C . TYR A 1 677 ? -29.943 7.829 37.325 1.00 76.38 677 TYR A C 1
ATOM 4970 O O . TYR A 1 677 ? -29.374 8.263 38.325 1.00 76.38 677 TYR A O 1
ATOM 4978 N N . ASP A 1 678 ? -30.041 8.529 36.198 1.00 67.62 678 ASP A N 1
ATOM 4979 C CA . ASP A 1 678 ? -29.486 9.872 36.063 1.00 67.62 678 ASP A CA 1
ATOM 4980 C C . ASP A 1 678 ? -30.512 10.814 35.422 1.00 67.62 678 ASP A C 1
ATOM 4982 O O . ASP A 1 678 ? -30.738 10.822 34.203 1.00 67.62 678 ASP A O 1
ATOM 4986 N N . LYS A 1 679 ? -31.163 11.599 36.290 1.00 65.88 679 LYS A N 1
ATOM 4987 C CA . LYS A 1 679 ? -32.175 12.588 35.908 1.00 65.88 679 LYS A CA 1
ATOM 4988 C C . LYS A 1 679 ? -31.577 13.751 35.096 1.00 65.88 679 LYS A C 1
ATOM 4990 O O . LYS A 1 679 ? -32.204 14.102 34.099 1.00 65.88 679 LYS A O 1
ATOM 4995 N N . PRO A 1 680 ? -30.432 14.353 35.478 1.00 59.91 680 PRO A N 1
ATOM 4996 C CA . PRO A 1 680 ? -29.760 15.376 34.674 1.00 59.91 680 PRO A CA 1
ATOM 4997 C C . PRO A 1 680 ? -29.323 14.955 33.264 1.00 59.91 680 PRO A C 1
ATOM 4999 O O . PRO A 1 680 ? -29.484 15.760 32.350 1.00 59.91 680 PRO A O 1
ATOM 5002 N N . THR A 1 681 ? -28.767 13.752 33.065 1.00 61.75 681 THR A N 1
ATOM 5003 C CA . THR A 1 681 ? -28.169 13.399 31.757 1.00 61.75 681 THR A CA 1
ATOM 5004 C C . THR A 1 681 ? -29.131 12.711 30.796 1.00 61.75 681 THR A C 1
ATOM 5006 O O . THR A 1 681 ? -29.080 12.976 29.597 1.00 61.75 681 THR A O 1
ATOM 5009 N N . SER A 1 682 ? -30.015 11.836 31.287 1.00 63.56 682 SER A N 1
ATOM 5010 C CA . SER A 1 682 ? -30.798 10.958 30.404 1.00 63.56 682 SER A CA 1
ATOM 5011 C C . SER A 1 682 ? -32.298 10.952 30.682 1.00 63.56 682 SER A C 1
ATOM 5013 O O . SER A 1 682 ? -33.076 10.651 29.777 1.00 63.56 682 SER A O 1
ATOM 5015 N N . GLY A 1 683 ? -32.719 11.204 31.929 1.00 65.25 683 GLY A N 1
ATOM 5016 C CA . GLY A 1 683 ? -34.105 10.978 32.359 1.00 65.25 683 GLY A CA 1
ATOM 5017 C C . GLY A 1 683 ? -34.600 9.546 32.101 1.00 65.25 683 GLY A C 1
ATOM 5018 O O . GLY A 1 683 ? -35.807 9.310 32.072 1.00 65.25 683 GLY A O 1
ATOM 5019 N N . THR A 1 684 ? -33.681 8.605 31.859 1.00 74.38 684 THR A N 1
ATOM 5020 C CA . THR A 1 684 ? -33.989 7.235 31.455 1.00 74.38 684 THR A CA 1
ATOM 5021 C C . THR A 1 684 ? -34.404 6.421 32.681 1.00 74.38 684 THR A C 1
ATOM 5023 O O . THR A 1 684 ? -33.744 6.530 33.717 1.00 74.38 684 THR A O 1
ATOM 5026 N N . PRO A 1 685 ? -35.484 5.619 32.601 1.00 76.88 685 PRO A N 1
ATOM 5027 C CA . PRO A 1 685 ? -35.885 4.747 33.697 1.00 76.88 685 PRO A CA 1
ATOM 5028 C C . PRO A 1 685 ? -34.777 3.772 34.101 1.00 76.88 685 PRO A C 1
ATOM 5030 O O . PRO A 1 685 ? -33.986 3.327 33.266 1.00 76.88 685 PRO A O 1
ATOM 5033 N N . VAL A 1 686 ? -34.784 3.383 35.376 1.00 83.50 686 VAL A N 1
ATOM 5034 C CA . VAL A 1 686 ? -33.927 2.306 35.907 1.00 83.50 686 VAL A CA 1
ATOM 5035 C C . VAL A 1 686 ? -34.280 0.930 35.347 1.00 83.50 686 VAL A C 1
ATOM 5037 O O . VAL A 1 686 ? -33.508 -0.005 35.529 1.00 83.50 686 VAL A O 1
ATOM 5040 N N . ASP A 1 687 ? -35.440 0.799 34.693 1.00 87.75 687 ASP A N 1
ATOM 5041 C CA . ASP A 1 687 ? -35.958 -0.462 34.168 1.00 87.75 687 ASP A CA 1
ATOM 5042 C C . ASP A 1 687 ? -34.891 -1.160 33.324 1.00 87.75 687 ASP A C 1
ATOM 5044 O O . ASP A 1 687 ? -34.415 -0.610 32.338 1.00 87.75 687 ASP A O 1
ATOM 5048 N N . ALA A 1 688 ? -34.488 -2.358 33.723 1.00 92.75 688 ALA A N 1
ATOM 5049 C CA . ALA A 1 688 ? -33.527 -3.201 33.025 1.00 92.75 688 ALA A CA 1
ATOM 5050 C C . ALA A 1 688 ? -33.693 -4.644 33.512 1.00 92.75 688 ALA A C 1
ATOM 5052 O O . ALA A 1 688 ? -34.245 -4.886 34.585 1.00 92.75 688 ALA A O 1
ATOM 5053 N N . THR A 1 689 ? -33.227 -5.611 32.725 1.00 94.56 689 THR A N 1
ATOM 5054 C CA . THR A 1 689 ? -33.265 -7.036 33.079 1.00 94.56 689 THR A CA 1
ATOM 5055 C C . THR A 1 689 ? -31.851 -7.566 33.256 1.00 94.56 689 THR A C 1
ATOM 5057 O O . THR A 1 689 ? -31.024 -7.438 32.355 1.00 94.56 689 THR A O 1
ATOM 5060 N N . VAL A 1 690 ? -31.587 -8.185 34.408 1.00 94.12 690 VAL A N 1
ATOM 5061 C CA . VAL A 1 690 ? -30.328 -8.877 34.709 1.00 94.12 690 VAL A CA 1
ATOM 5062 C C . VAL A 1 690 ? -30.648 -10.321 35.081 1.00 94.12 690 VAL A C 1
ATOM 5064 O O . VAL A 1 690 ? -31.091 -10.604 36.194 1.00 94.12 690 VAL A O 1
ATOM 5067 N N . ASP A 1 691 ? -30.409 -11.234 34.144 1.00 93.44 691 ASP A N 1
ATOM 5068 C CA . ASP A 1 691 ? -30.603 -12.670 34.328 1.00 93.44 691 ASP A CA 1
ATOM 5069 C C . ASP A 1 691 ? -29.281 -13.322 34.743 1.00 93.44 691 ASP A C 1
ATOM 5071 O O . ASP A 1 691 ? -28.470 -13.732 33.909 1.00 93.44 691 ASP A O 1
ATOM 5075 N N . LEU A 1 692 ? -29.070 -13.411 36.058 1.00 88.19 692 LEU A N 1
ATOM 5076 C CA . LEU A 1 692 ? -27.922 -14.075 36.676 1.00 88.19 692 LEU A CA 1
ATOM 5077 C C . LEU A 1 692 ? -28.304 -15.487 37.100 1.00 88.19 692 LEU A C 1
ATOM 5079 O O . LEU A 1 692 ? -28.976 -15.704 38.109 1.00 88.19 692 LEU A O 1
ATOM 5083 N N . MET A 1 693 ? -27.854 -16.466 36.330 1.00 81.19 693 MET A N 1
ATOM 5084 C CA . MET A 1 693 ? -28.164 -17.865 36.574 1.00 81.19 693 MET A CA 1
ATOM 5085 C C . MET A 1 693 ? -26.933 -18.560 37.171 1.00 81.19 693 MET A C 1
ATOM 5087 O O . MET A 1 693 ? -25.869 -18.573 36.568 1.00 81.19 693 MET A O 1
ATOM 5091 N N . GLN A 1 694 ? -27.039 -19.107 38.385 1.00 67.00 694 GLN A N 1
ATOM 5092 C CA . GLN A 1 694 ? -25.949 -19.848 39.041 1.00 67.00 694 GLN A CA 1
ATOM 5093 C C . GLN A 1 694 ? -26.315 -21.325 39.205 1.00 67.00 694 GLN A C 1
ATOM 5095 O O . GLN A 1 694 ? -27.482 -21.662 39.430 1.00 67.00 694 GLN A O 1
ATOM 5100 N N . SER A 1 695 ? -25.316 -22.207 39.148 1.00 57.16 695 SER A N 1
ATOM 5101 C CA . SER A 1 695 ? -25.457 -23.586 39.608 1.00 57.16 695 SER A CA 1
ATOM 5102 C C . SER A 1 695 ? -25.380 -23.616 41.141 1.00 57.16 695 SER A C 1
ATOM 5104 O O . SER A 1 695 ? -24.341 -23.348 41.740 1.00 57.16 695 SER A O 1
ATOM 5106 N N . LEU A 1 696 ? -26.486 -23.941 41.817 1.00 43.66 696 LEU A N 1
ATOM 5107 C CA . LEU A 1 696 ? -26.423 -24.316 43.232 1.00 43.66 696 LEU A CA 1
ATOM 5108 C C . LEU A 1 696 ? -25.913 -25.759 43.327 1.00 43.66 696 LEU A C 1
ATOM 5110 O O . LEU A 1 696 ? -26.681 -26.695 43.117 1.00 43.66 696 LEU A O 1
ATOM 5114 N N . SER A 1 697 ? -24.643 -25.961 43.692 1.00 45.84 697 SER A N 1
ATOM 5115 C CA . SER A 1 697 ? -24.222 -27.250 44.252 1.00 45.84 697 SER A CA 1
ATOM 5116 C C . SER A 1 697 ? -24.480 -27.230 45.760 1.00 45.84 697 SER A C 1
ATOM 5118 O O . SER A 1 697 ? -23.694 -26.672 46.530 1.00 45.84 697 SER A O 1
ATOM 5120 N N . LEU A 1 698 ? -25.592 -27.820 46.196 1.00 33.69 698 LEU A N 1
ATOM 5121 C CA . LEU A 1 698 ? -25.785 -28.171 47.601 1.00 33.69 698 LEU A CA 1
ATOM 5122 C C . LEU A 1 698 ? -24.742 -29.239 47.955 1.00 33.69 698 LEU A C 1
ATOM 5124 O O . LEU A 1 698 ? -24.881 -30.397 47.574 1.00 33.69 698 LEU A O 1
ATOM 5128 N N . LYS A 1 699 ? -23.674 -28.852 48.659 1.00 35.00 699 LYS A N 1
ATOM 5129 C CA . LYS A 1 699 ? -22.882 -29.822 49.419 1.00 35.00 699 LYS A CA 1
ATOM 5130 C C . LYS A 1 699 ? -23.702 -30.179 50.655 1.00 35.00 699 LYS A C 1
ATOM 5132 O O . LYS A 1 699 ? -23.788 -29.377 51.585 1.00 35.00 699 LYS A O 1
ATOM 5137 N N . GLU A 1 700 ? -24.351 -31.339 50.627 1.00 38.56 700 GLU A N 1
ATOM 5138 C CA . GLU A 1 700 ? -24.845 -31.968 51.851 1.00 38.56 700 GLU A CA 1
ATOM 5139 C C . GLU A 1 700 ? -23.652 -32.184 52.797 1.00 38.56 700 GLU A C 1
ATOM 5141 O O . GLU A 1 700 ? -22.556 -32.536 52.355 1.00 38.56 700 GLU A O 1
ATOM 5146 N N . LYS A 1 701 ? -23.864 -31.818 54.065 1.00 36.50 701 LYS A N 1
ATOM 5147 C CA . LYS A 1 701 ? -22.849 -31.725 55.123 1.00 36.50 701 LYS A CA 1
ATOM 5148 C C . LYS A 1 701 ? -22.180 -33.049 55.456 1.00 36.50 701 LYS A C 1
ATOM 5150 O O . LYS A 1 701 ? -22.901 -34.070 55.481 1.00 36.50 701 LYS A O 1
#

Sequence (701 aa):
MKHNIESSLKRFLKRKVKITMGFVVAFLITGTVGFAEADYYAKDKEVSVEKAEDITAKVNTSVSAENNNRFTAIGAENKHKIDLTTTGNINIVNDPTVTNPERLYGIVLNGGATGNITANEINFDMETKGNTQLRALRNINSTVNVKSNLVGTLTSENGFLRAIDCWEGGTTTIEGYLDLSLVSKGGTISAIGAQEGGNITINGNSNIDVSSETGRIVGVENFANAGGKIEFNGDFNLNTTNGTNYNQVYQGVLAYQSTTNFNGNTNINMINNSDVSKSDHFLVDVQCDPGNAHETIVNFNGAKTTLSYESKGKSSNPIWGISASGVPGSINFNGAETNISITTENSNLTTALESQYGGNINSVKGSKININVVNKSENSDSIASGIIATAYAKYNGNVTLNGAVDIITKTNAGTAYGILNETINDAKREDDGKVLIGESLNISSTSKTGEAVGVLTTGKYGETTLNGDTNINVNGNSGAFGISAKNGGTVSATGKNISIAATSTGGNATAVEANNGTGTGGEVVKLGGENTENIVLKANGKNFATGIEVVNHNPKDGQKIAGSKVEVNSKNLIIDVHSSDSEAAGIWVQNSTLKEGSTDKIANVVVNSENTVINVTSDTKGNALGLVAMSQGKLEVNGNLEVNAETAILTRGNAVTTINKNKDKTVKLNGDIEFNYDKPTSGTPVDATVDLMQSLSLKEK

pLDDT: mean 92.37, std 14.66, range [29.72, 99.0]

Secondary structure (DSSP, 8-state):
--HHHHHHHHHHHHHH----GGGGTTT-----------TTEESSS-EEEEESS-EEEEE-EE-TTT-TTEEEEEEE-TT-EEEEEESS-EEEEE-TT--S-SEEEEEEEESS-EEEEEEEEEEEEEEE-TT-EEEEEEEESSEEEEEEEEEEEEEESS--EEEEEEETT-EEEE-S-EEEEEEESS--EEEEEE-TT-EEEE-S-EEEEEEESSS-EEEEEE-S-TT-EEEE-S-EEEEEEE-TT--S-EEEEEEESSEEEE-S-EEEEEEE--SS--S-EEEEEEE--TT-SS-EEEEE-SSEEEEEEEE-S-----EEEEEEESTTEEEEE-SSEEEEEEEESS-SEEEEEEEETT-EEEE-TT-EEEEEEEE----TT-EEEEEEEEEETTEE-EEEE-SEEEEEEEESSSEEEEEEEE--TT-S-TT--EEEE-S-EEEEEEESSSEEEEEEEESTT-EEEE-S-EEEEEEESSEEEEEEEETT-EEEE--SEEEEEEEESSSEEEEEEEE-TTS----EEEE--TT--EEEEEEEESS-EEEEEEE-PPPSSS---S--EEEE--SEEEEEEEESSS-EEEEEEE-S-S----GGGS-EEEE--SEEEEEEEESSTT-EEEEEEETT-EEEE-SEEEEEEEEEEEEESSEEEEE-TTS-S-EEEEEEEEE---TTTT-----EEEEE---------